Protein AF-A0A4Q4UM76-F1 (afdb_monomer)

Secondary structure (DSSP, 8-state):
------TT--TTPPPPHHHHHHHSPTTHHHHHHHHHH-TT--EEE--HHHHHHHHHHHHHHHHHHHHHHHHHHHHHHHHHHH-SSPPPHHHHHHHHHHHHHHHHHHHHHHHHHHHHHHHHHHHHTSPBPPHHHHHHHHHHHHHHS---HHHHHHTT-GGGEEES---HHHHHTHHHHH---HHHHTTTTTS-----S---------HHHHHHHHHHHHHTTSPPPPSS---TTHHHHHHHHHHHHHHHHHHHHHHHHHHHHH----HHHHHHHHHHHHHHHHHHHHHH---HHHHHHHHHHHHHHHHHHHHHHHHHHSS----TTSSSSS----------------SSSSSSSSSSSSTTS-S----TTSTTSSSS-----HHHHHHHHHHHHHHTT----

Foldseek 3Di:
DDPPPDVPDDPPDDDDLLNLLVPQAFAPRNVVSVCSSPVQPVWDFLVVVVLVVVLVVLVVVLVVLVVVLVVLVVVLVVQVVPDPDDPDVVVNVVSVVVNVVSVVVSVVSVVVSVVSVVVSVVQVPFAQDDPLNLVVVLVCSVPPRPHDPVSSVVSPPSRRTGRPDPPVVCVVCVCLLRPPPVVSCVVPPPPDDDPDDPDPDPDDPDPVVVVVQVVVCVVVVHDDDDDDPPPPDCVVVVVVVVVVVVVVVVCLLVVLLVCLVVDPDDPVVNVVSVVVSLVVQLVVLVVPDVDPVVSVVSSVVSVVSSVVSVVVSVVVVPDDPPVPVVPPPDDDDDDDDDDDDDDDDDPDDPPPPPPPPVPPDDDDDPDPDPPVPPPDPDDDPPVVVVVVVVVVVVVVPPPDD

Nearest PDB structures (foldseek):
  7pg5-assembly1_B  TM=6.639E-01  e=3.385E+00  Homo sapiens
  6z6o-assembly1_C  TM=3.870E-01  e=2.591E+00  Saccharomyces cerevisiae S288C
  4h63-assembly1_H  TM=3.845E-01  e=3.385E+00  Schizosaccharomyces pombe 972h-

Solvent-accessible surface area (backbone atoms only — not comparable to full-atom values): 25027 Å² total; per-residue (Å²): 134,87,85,73,87,57,92,81,67,63,88,90,66,80,84,48,60,65,50,46,36,73,69,34,54,71,26,69,52,25,50,52,26,43,31,63,60,33,67,79,56,38,70,42,75,66,50,57,71,60,52,54,50,51,51,52,52,46,53,50,54,49,46,55,49,48,55,51,46,52,51,50,53,51,52,53,53,53,54,60,72,72,42,97,56,82,76,58,68,72,62,58,49,50,56,52,50,52,46,52,50,49,51,52,51,44,55,52,54,51,48,56,47,49,54,50,50,56,51,48,54,58,57,67,73,37,50,70,53,51,70,66,60,46,50,52,49,43,54,46,40,62,74,74,29,60,44,50,74,76,61,47,53,70,63,64,53,60,90,32,31,30,26,84,57,82,53,62,66,56,62,75,44,38,66,60,78,66,38,84,51,63,89,64,37,69,83,59,66,86,83,68,73,82,90,84,69,96,69,78,90,80,73,78,80,51,75,63,58,56,50,52,53,50,51,53,26,60,77,67,76,44,80,76,82,74,94,63,92,64,82,76,57,58,60,67,48,50,52,47,52,53,48,50,51,50,51,51,49,49,46,67,59,45,48,58,55,47,52,64,72,73,44,97,60,56,72,71,54,54,50,50,52,52,53,52,52,51,52,54,50,52,55,48,41,60,73,73,44,87,52,67,67,68,42,52,54,53,50,53,54,51,51,50,54,53,50,54,53,53,52,55,56,53,53,69,71,67,56,74,82,69,71,77,75,74,76,75,79,78,81,85,85,81,90,80,85,89,78,92,85,82,88,86,89,87,85,79,82,84,78,76,79,74,74,76,77,74,79,80,76,78,97,82,81,85,74,90,74,72,76,77,67,76,81,56,97,65,86,79,57,72,67,57,62,54,51,55,57,51,52,62,63,56,65,78,66,72,78,84,126

Mean predicted aligned error: 16.34 Å

Structure (mmCIF, N/CA/C/O backbone):
data_AF-A0A4Q4UM76-F1
#
_entry.id   AF-A0A4Q4UM76-F1
#
loop_
_atom_site.group_PDB
_atom_site.id
_atom_site.type_symbol
_atom_site.label_atom_id
_atom_site.label_alt_id
_atom_site.label_comp_id
_atom_site.label_asym_id
_atom_site.label_entity_id
_atom_site.label_seq_id
_atom_site.pdbx_PDB_ins_code
_atom_site.Cartn_x
_atom_site.Cartn_y
_atom_site.Cartn_z
_atom_site.occupancy
_atom_site.B_iso_or_equiv
_atom_site.auth_seq_id
_atom_site.auth_comp_id
_atom_site.auth_asym_id
_atom_site.auth_atom_id
_atom_site.pdbx_PDB_model_num
ATOM 1 N N . MET A 1 1 ? 0.168 35.975 -2.890 1.00 45.38 1 MET A N 1
ATOM 2 C CA . MET A 1 1 ? -0.249 36.722 -1.687 1.00 45.38 1 MET A CA 1
ATOM 3 C C . MET A 1 1 ? -1.770 36.768 -1.716 1.00 45.38 1 MET A C 1
ATOM 5 O O . MET A 1 1 ? -2.331 37.516 -2.503 1.00 45.38 1 MET A O 1
ATOM 9 N N . LEU A 1 2 ? -2.424 35.838 -1.016 1.00 47.34 2 LEU A N 1
ATOM 10 C CA . LEU A 1 2 ? -3.885 35.727 -0.975 1.00 47.34 2 LEU A CA 1
ATOM 11 C C . LEU A 1 2 ? -4.410 36.824 -0.043 1.00 47.34 2 LEU A C 1
ATOM 13 O O . LEU A 1 2 ? -4.355 36.676 1.171 1.00 47.34 2 LEU A O 1
ATOM 17 N N . LEU A 1 3 ? -4.852 37.947 -0.605 1.00 46.03 3 LEU A N 1
ATOM 18 C CA . LEU A 1 3 ? -5.603 38.965 0.131 1.00 46.03 3 LEU A CA 1
ATOM 19 C C . LEU A 1 3 ? -7.065 38.512 0.182 1.00 46.03 3 LEU A C 1
ATOM 21 O O . LEU A 1 3 ? -7.905 38.997 -0.570 1.00 46.03 3 LEU A O 1
ATOM 25 N N . ILE A 1 4 ? -7.344 37.506 1.007 1.00 55.12 4 ILE A N 1
ATOM 26 C CA . ILE A 1 4 ? -8.718 37.141 1.347 1.00 55.12 4 ILE A CA 1
ATOM 27 C C . ILE A 1 4 ? -9.135 38.125 2.438 1.00 55.12 4 ILE A C 1
ATOM 29 O O . ILE A 1 4 ? -8.626 38.075 3.555 1.00 55.12 4 ILE A O 1
ATOM 33 N N . GLY A 1 5 ? -9.979 39.087 2.067 1.00 53.59 5 GLY A N 1
ATOM 34 C CA . GLY A 1 5 ? -10.562 40.076 2.971 1.00 53.59 5 GLY A CA 1
ATOM 35 C C . GLY A 1 5 ? -11.640 39.451 3.847 1.00 53.59 5 GLY A C 1
ATOM 36 O O . GLY A 1 5 ? -12.804 39.812 3.719 1.00 53.59 5 GLY A O 1
ATOM 37 N N . ASP A 1 6 ? -11.259 38.489 4.684 1.00 62.50 6 ASP A N 1
ATOM 38 C CA . ASP A 1 6 ? -12.136 37.983 5.732 1.00 62.50 6 ASP A CA 1
ATOM 39 C C . ASP A 1 6 ? -11.965 38.850 6.975 1.00 62.50 6 ASP A C 1
ATOM 41 O O . ASP A 1 6 ? -10.920 38.832 7.631 1.00 62.50 6 ASP A O 1
ATOM 45 N N . GLU A 1 7 ? -12.996 39.637 7.284 1.00 69.75 7 GLU A N 1
ATOM 46 C CA . GLU A 1 7 ? -13.006 40.554 8.432 1.00 69.75 7 GLU A CA 1
ATOM 47 C C . GLU A 1 7 ? -12.906 39.822 9.785 1.00 69.75 7 GLU A C 1
ATOM 49 O O . GLU A 1 7 ? -12.599 40.440 10.805 1.00 69.75 7 GLU A O 1
ATOM 54 N N . ASP A 1 8 ? -13.083 38.499 9.793 1.00 70.25 8 ASP A N 1
ATOM 55 C CA . ASP A 1 8 ? -13.028 37.663 10.992 1.00 70.25 8 ASP A CA 1
ATOM 56 C C . ASP A 1 8 ? -11.628 37.089 11.295 1.00 70.25 8 ASP A C 1
ATOM 58 O O . ASP A 1 8 ? -11.421 36.492 12.361 1.00 70.25 8 ASP A O 1
ATOM 62 N N . PHE A 1 9 ? -10.633 37.268 10.413 1.00 71.44 9 PHE A N 1
ATOM 63 C CA . PHE A 1 9 ? -9.286 36.750 10.665 1.00 71.44 9 PHE A CA 1
ATOM 64 C C . PHE A 1 9 ? -8.551 37.602 11.707 1.00 71.44 9 PHE A C 1
ATOM 66 O O . PHE A 1 9 ? -8.140 38.732 11.444 1.00 71.44 9 PHE A O 1
ATOM 73 N N . LYS A 1 10 ? -8.330 37.047 12.908 1.00 76.31 10 LYS A N 1
ATOM 74 C CA . LYS A 1 10 ? -7.561 37.723 13.964 1.00 76.31 10 LYS A CA 1
ATOM 75 C C . LYS A 1 10 ? -6.070 37.764 13.602 1.00 76.31 10 LYS A C 1
ATOM 77 O O . LYS A 1 10 ? -5.430 36.703 13.597 1.00 76.31 10 LYS A O 1
ATOM 82 N N . PRO A 1 11 ? -5.483 38.959 13.388 1.00 76.81 11 PRO A N 1
ATOM 83 C CA . PRO A 1 11 ? -4.055 39.091 13.129 1.00 76.81 11 PRO A CA 1
ATOM 84 C C . PRO A 1 11 ? -3.252 38.480 14.284 1.00 76.81 11 PRO A C 1
ATOM 86 O O . PRO A 1 11 ? -3.484 38.810 15.446 1.00 76.81 11 PRO A O 1
ATOM 89 N N . GLY A 1 12 ? -2.325 37.571 13.970 1.00 79.94 12 GLY A N 1
ATOM 90 C CA . GLY A 1 12 ? -1.465 36.903 14.957 1.00 79.94 12 GLY A CA 1
ATOM 91 C C . GLY A 1 12 ? -1.929 35.517 15.422 1.00 79.94 12 GLY A C 1
ATOM 92 O O . GLY A 1 12 ? -1.246 34.907 16.242 1.00 79.94 12 GLY A O 1
ATOM 93 N N . SER A 1 13 ? -3.043 34.990 14.905 1.00 81.50 13 SER A N 1
ATOM 94 C CA . SER A 1 13 ? -3.384 33.570 15.070 1.00 81.50 13 SER A CA 1
ATOM 95 C C . SER A 1 13 ? -2.679 32.700 14.016 1.00 81.50 13 SER A C 1
ATOM 97 O O . SER A 1 13 ? -2.500 33.117 12.872 1.00 81.50 13 SER A O 1
ATOM 99 N N . PHE A 1 14 ? -2.225 31.505 14.410 1.00 81.31 14 PHE A N 1
ATOM 100 C CA . PHE A 1 14 ? -1.698 30.513 13.469 1.00 81.31 14 PHE A CA 1
ATOM 101 C C . PHE A 1 14 ? -2.859 29.862 12.712 1.00 81.31 14 PHE A C 1
ATOM 103 O O . PHE A 1 14 ? -3.868 29.527 13.331 1.00 81.31 14 PHE A O 1
ATOM 110 N N . TYR A 1 15 ? -2.694 29.652 11.403 1.00 79.75 15 TYR A N 1
ATOM 111 C CA . TYR A 1 15 ? -3.654 28.891 10.603 1.00 79.75 15 TYR A CA 1
ATOM 112 C C . TYR A 1 15 ? -3.786 27.471 11.150 1.00 79.75 15 TYR A C 1
ATOM 114 O O . TYR A 1 15 ? -2.786 26.785 11.372 1.00 79.75 15 TYR A O 1
ATOM 122 N N . THR A 1 16 ? -5.022 27.033 11.349 1.00 82.69 16 THR A N 1
ATOM 123 C CA . THR A 1 16 ? -5.340 25.626 11.584 1.00 82.69 16 THR A CA 1
ATOM 124 C C . THR A 1 16 ? -5.471 24.881 10.252 1.00 82.69 16 THR A C 1
ATOM 126 O O . THR A 1 16 ? -5.684 25.493 9.203 1.00 82.69 16 THR A O 1
ATOM 129 N N . ASP A 1 17 ? -5.381 23.549 10.276 1.00 78.31 17 ASP A N 1
ATOM 130 C CA . ASP A 1 17 ? -5.624 22.715 9.084 1.00 78.31 17 ASP A CA 1
ATOM 131 C C . ASP A 1 17 ? -7.032 22.951 8.503 1.00 78.31 17 ASP A C 1
ATOM 133 O O . ASP A 1 17 ? -7.248 22.881 7.291 1.00 78.31 17 ASP A O 1
ATOM 137 N N . GLU A 1 18 ? -7.986 23.296 9.370 1.00 80.81 18 GLU A N 1
ATOM 138 C CA . GLU A 1 18 ? -9.347 23.644 8.985 1.00 80.81 18 GLU A CA 1
ATOM 139 C C . GLU A 1 18 ? -9.420 25.013 8.294 1.00 80.81 18 GLU A C 1
ATOM 141 O O . GLU A 1 18 ? -10.115 25.144 7.285 1.00 80.81 18 GLU A O 1
ATOM 146 N N . ASP A 1 19 ? -8.652 26.004 8.755 1.00 82.62 19 ASP A N 1
ATOM 147 C CA . ASP A 1 19 ? -8.522 27.284 8.053 1.00 82.62 19 ASP A CA 1
ATOM 148 C C . ASP A 1 19 ? -7.924 27.065 6.660 1.00 82.62 19 ASP A C 1
ATOM 150 O O . ASP A 1 19 ? -8.442 27.575 5.668 1.00 82.62 19 ASP A O 1
ATOM 154 N N . PHE A 1 20 ? -6.881 26.238 6.547 1.00 83.25 20 PHE A N 1
ATOM 155 C CA . PHE A 1 20 ? -6.271 25.938 5.252 1.00 83.25 20 PHE A CA 1
ATOM 156 C C . PHE A 1 20 ? -7.260 25.262 4.293 1.00 83.25 20 PHE A C 1
ATOM 158 O O . PHE A 1 20 ? -7.310 25.603 3.113 1.00 83.25 20 PHE A O 1
ATOM 165 N N . TYR A 1 21 ? -8.091 24.348 4.798 1.00 82.44 21 TYR A N 1
ATOM 166 C CA . TYR A 1 21 ? -9.172 23.733 4.030 1.00 82.44 21 TYR A CA 1
ATOM 167 C C . TYR A 1 21 ? -10.216 24.761 3.572 1.00 82.44 21 TYR A C 1
ATOM 169 O O . TYR A 1 21 ? -10.532 24.818 2.381 1.00 82.44 21 TYR A O 1
ATOM 177 N N . ASN A 1 22 ? -10.706 25.603 4.484 1.00 83.19 22 ASN A N 1
ATOM 178 C CA . ASN A 1 22 ? -11.773 26.569 4.212 1.00 83.19 22 ASN A CA 1
ATOM 179 C C . ASN A 1 22 ? -11.336 27.705 3.274 1.00 83.19 22 ASN A C 1
ATOM 181 O O . ASN A 1 22 ? -12.132 28.149 2.448 1.00 83.19 22 ASN A O 1
ATOM 185 N N . TYR A 1 23 ? -10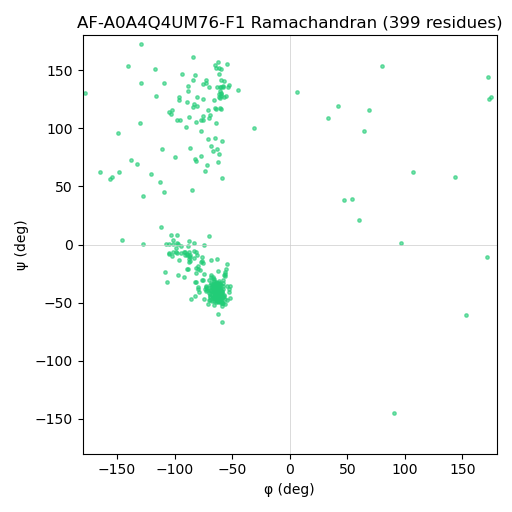.077 28.142 3.365 1.00 84.94 23 TYR A N 1
ATOM 186 C CA . TYR A 1 23 ? -9.529 29.245 2.566 1.00 84.94 23 TYR A CA 1
ATOM 187 C C . TYR A 1 23 ? -8.736 28.788 1.336 1.00 84.94 23 TYR A C 1
ATOM 189 O O . TYR A 1 23 ? -8.195 29.617 0.599 1.00 84.94 23 TYR A O 1
ATOM 197 N N . SER A 1 24 ? -8.648 27.478 1.094 1.00 86.12 24 SER A N 1
ATOM 198 C CA . SER A 1 24 ? -7.952 26.950 -0.076 1.00 86.12 24 SER A CA 1
ATOM 199 C C . SER A 1 24 ? -8.594 27.447 -1.383 1.00 86.12 24 SER A C 1
ATOM 201 O O . SER A 1 24 ? -9.820 27.426 -1.534 1.00 86.12 24 SER A O 1
ATOM 203 N N . PRO A 1 25 ? -7.790 27.875 -2.376 1.00 88.69 25 PRO A N 1
ATOM 204 C CA . PRO A 1 25 ? -8.313 28.177 -3.699 1.00 88.69 25 PRO A CA 1
ATOM 205 C C . PRO A 1 25 ? -9.033 26.964 -4.298 1.00 88.69 25 PRO A C 1
ATOM 207 O O . PRO A 1 25 ? -8.574 25.826 -4.178 1.00 88.69 25 PRO A O 1
ATOM 210 N N . LYS A 1 26 ? -10.148 27.221 -4.987 1.00 85.44 26 LYS A N 1
ATOM 211 C CA . LYS A 1 26 ? -10.915 26.197 -5.712 1.00 85.44 26 LYS A CA 1
ATOM 212 C C . LYS A 1 26 ? -10.039 25.426 -6.707 1.00 85.44 26 LYS A C 1
ATOM 214 O O . LYS A 1 26 ? -9.032 25.938 -7.198 1.00 85.44 26 LYS A O 1
ATOM 219 N N . GLY A 1 27 ? -10.449 24.200 -7.029 1.00 87.69 27 GLY A N 1
ATOM 220 C CA . GLY A 1 27 ? -9.693 23.306 -7.905 1.00 87.69 27 GLY A CA 1
ATOM 221 C C . GLY A 1 27 ? -8.708 22.419 -7.135 1.00 87.69 27 GLY A C 1
ATOM 222 O O . GLY A 1 27 ? -8.982 22.004 -6.006 1.00 87.69 27 GLY A O 1
ATOM 223 N N . LEU A 1 28 ? -7.544 22.135 -7.731 1.00 85.88 28 LEU A N 1
ATOM 224 C CA . LEU A 1 28 ? -6.546 21.204 -7.177 1.00 85.88 28 LEU A CA 1
ATOM 225 C C . LEU A 1 28 ? -5.999 21.621 -5.805 1.00 85.88 28 LEU A C 1
ATOM 227 O O . LEU A 1 28 ? -5.728 20.756 -4.976 1.00 85.88 28 LEU A O 1
ATOM 231 N N . ALA A 1 29 ? -5.870 22.925 -5.539 1.00 88.44 29 ALA A N 1
ATOM 232 C CA . ALA A 1 29 ? -5.394 23.407 -4.243 1.00 88.44 29 ALA A CA 1
ATOM 233 C C . ALA A 1 29 ? -6.349 23.009 -3.105 1.00 88.44 29 ALA A C 1
ATOM 235 O O . ALA A 1 29 ? -5.895 22.587 -2.043 1.00 88.44 29 ALA A O 1
ATOM 236 N N . SER A 1 30 ? -7.661 23.051 -3.348 1.00 86.31 30 SER A N 1
ATOM 237 C CA . SER A 1 30 ? -8.656 22.611 -2.367 1.00 86.31 30 SER A CA 1
ATOM 238 C C . SER A 1 30 ? -8.684 21.098 -2.145 1.00 86.31 30 SER A C 1
ATOM 240 O O . SER A 1 30 ? -8.922 20.653 -1.025 1.00 86.31 30 SER A O 1
ATOM 242 N N . VAL A 1 31 ? -8.348 20.302 -3.166 1.00 84.19 31 VAL A N 1
ATOM 243 C CA . VAL A 1 31 ? -8.174 18.846 -3.022 1.00 84.19 31 VAL A CA 1
ATOM 244 C C . VAL A 1 31 ? -6.930 18.533 -2.194 1.00 84.19 31 VAL A C 1
ATOM 246 O O . VAL A 1 31 ? -6.995 17.704 -1.291 1.00 84.19 31 VAL A O 1
ATOM 249 N N . ALA A 1 32 ? -5.818 19.232 -2.434 1.00 86.75 32 ALA A N 1
ATOM 250 C CA . ALA A 1 32 ? -4.609 19.083 -1.625 1.00 86.75 32 ALA A CA 1
ATOM 251 C C . ALA A 1 32 ? -4.857 19.481 -0.159 1.00 86.75 32 ALA A C 1
ATOM 253 O O . ALA A 1 32 ? -4.474 18.754 0.758 1.00 86.75 32 ALA A O 1
ATOM 254 N N . ALA A 1 33 ? -5.568 20.589 0.072 1.00 86.12 33 ALA A N 1
ATOM 255 C CA . ALA A 1 33 ? -5.971 21.010 1.412 1.00 86.12 33 ALA A CA 1
ATOM 256 C C . ALA A 1 33 ? -6.896 19.981 2.084 1.00 86.12 33 ALA A C 1
ATOM 258 O O . ALA A 1 33 ? -6.768 19.711 3.276 1.00 86.12 33 ALA A O 1
ATOM 259 N N . GLN A 1 34 ? -7.791 19.349 1.320 1.00 81.62 34 GLN A N 1
ATOM 260 C CA . GLN A 1 34 ? -8.634 18.262 1.810 1.00 81.62 34 GLN A CA 1
ATOM 261 C C . GLN A 1 34 ? -7.814 17.026 2.204 1.00 81.62 34 GLN A C 1
ATOM 263 O O . GLN A 1 34 ? -8.039 16.472 3.277 1.00 81.62 34 GLN A O 1
ATOM 268 N N . GLN A 1 35 ? -6.862 16.602 1.371 1.00 82.50 35 GLN A N 1
ATOM 269 C CA . GLN A 1 35 ? -5.972 15.474 1.672 1.00 82.50 35 GLN A CA 1
ATOM 270 C C . GLN A 1 35 ? -5.116 15.737 2.918 1.00 82.50 35 GLN A C 1
ATOM 272 O O . GLN A 1 35 ? -4.862 14.818 3.694 1.00 82.50 35 GLN A O 1
ATOM 277 N N . MET A 1 36 ? -4.707 16.990 3.134 1.00 81.75 36 MET A N 1
ATOM 278 C CA . MET A 1 36 ? -3.982 17.405 4.334 1.00 81.75 36 MET A CA 1
ATOM 279 C C . MET A 1 36 ? -4.875 17.382 5.583 1.00 81.75 36 MET A C 1
ATOM 281 O O . MET A 1 36 ? -4.487 16.807 6.597 1.00 81.75 36 MET A O 1
ATOM 285 N N . ASN A 1 37 ? -6.080 17.956 5.505 1.00 79.94 37 ASN A N 1
ATOM 286 C CA . ASN A 1 37 ? -7.006 18.043 6.641 1.00 79.94 37 ASN A CA 1
ATOM 287 C C . ASN A 1 37 ? -7.568 16.667 7.048 1.00 79.94 37 ASN A C 1
ATOM 289 O O . ASN A 1 37 ? -7.807 16.385 8.222 1.00 79.94 37 ASN A O 1
ATOM 293 N N . PHE A 1 38 ? -7.759 15.772 6.078 1.00 72.31 38 PHE A N 1
ATOM 294 C CA . PHE A 1 38 ? -8.231 14.416 6.313 1.00 72.31 38 PHE A CA 1
ATOM 295 C C . PHE A 1 38 ? -7.119 13.409 6.028 1.00 72.31 38 PHE A C 1
ATOM 297 O O . PHE A 1 38 ? -7.115 12.751 4.991 1.00 72.31 38 PHE A O 1
ATOM 304 N N . SER A 1 39 ? -6.225 13.209 6.997 1.00 64.62 39 SER A N 1
ATOM 305 C CA . SER A 1 39 ? -5.123 12.234 6.911 1.00 64.62 39 SER A CA 1
ATOM 306 C C . SER A 1 39 ? -5.573 10.796 6.599 1.00 64.62 39 SER A C 1
ATOM 308 O O . SER A 1 39 ? -4.791 9.989 6.102 1.00 64.62 39 SER A O 1
ATOM 310 N N . ASN A 1 40 ? -6.840 10.466 6.862 1.00 63.97 40 ASN A N 1
ATOM 311 C CA . ASN A 1 40 ? -7.449 9.164 6.569 1.00 63.97 40 ASN A CA 1
ATOM 312 C C . ASN A 1 40 ? -8.034 9.086 5.142 1.00 63.97 40 ASN A C 1
ATOM 314 O O . ASN A 1 40 ? -8.340 8.001 4.652 1.00 63.97 40 ASN A O 1
ATOM 318 N N . LEU A 1 41 ? -8.209 10.238 4.491 1.00 66.06 41 LEU A N 1
ATOM 319 C CA . LEU A 1 41 ? -8.731 10.423 3.137 1.00 66.06 41 LEU A CA 1
ATOM 320 C C . LEU A 1 41 ? -7.614 10.954 2.234 1.00 66.06 41 LEU A C 1
ATOM 322 O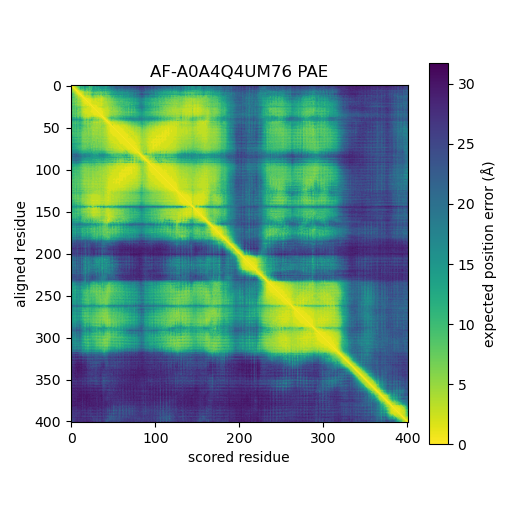 O . LEU A 1 41 ? -7.790 11.967 1.559 1.00 66.06 41 LEU A O 1
ATOM 326 N N . ASN A 1 42 ? -6.476 10.261 2.206 1.00 72.12 42 ASN A N 1
ATOM 327 C CA . ASN A 1 42 ? -5.443 10.498 1.205 1.00 72.12 42 ASN A CA 1
ATOM 328 C C . ASN A 1 42 ? -5.547 9.432 0.099 1.00 72.12 42 ASN A C 1
ATOM 330 O O . ASN A 1 42 ? -4.779 8.463 0.119 1.00 72.12 42 ASN A O 1
ATOM 334 N N . PRO A 1 43 ? -6.545 9.531 -0.807 1.00 75.12 43 PRO A N 1
ATOM 335 C CA . PRO A 1 43 ? -6.686 8.592 -1.898 1.00 75.12 43 PRO A CA 1
ATOM 336 C C . PRO A 1 43 ? -5.543 8.845 -2.886 1.00 75.12 43 PRO A C 1
ATOM 338 O O . PRO A 1 43 ? -5.506 9.856 -3.586 1.00 75.12 43 PRO A O 1
ATOM 341 N N . ILE A 1 44 ? -4.592 7.919 -2.927 1.00 84.19 44 ILE A N 1
ATOM 342 C CA . ILE A 1 44 ? -3.543 7.889 -3.940 1.00 84.19 44 ILE A CA 1
ATOM 343 C C . ILE A 1 44 ? -4.071 7.081 -5.114 1.00 84.19 44 ILE A C 1
ATOM 345 O O . ILE A 1 44 ? -4.677 6.027 -4.934 1.00 84.19 44 ILE A O 1
ATOM 349 N N . ARG A 1 45 ? -3.840 7.572 -6.327 1.00 86.06 45 ARG A N 1
ATOM 350 C CA . ARG A 1 45 ? -4.170 6.837 -7.542 1.00 86.06 45 ARG A CA 1
ATOM 351 C C . ARG A 1 45 ? -3.069 5.810 -7.842 1.00 86.06 45 ARG A C 1
ATOM 353 O O . ARG A 1 45 ? -1.899 6.174 -7.903 1.00 86.06 45 ARG A O 1
ATOM 360 N N . LYS A 1 46 ? -3.433 4.540 -8.032 1.00 87.94 46 LYS A N 1
ATOM 361 C CA . LYS A 1 46 ? -2.534 3.422 -8.359 1.00 87.94 46 LYS A CA 1
ATOM 362 C C . LYS A 1 46 ? -2.057 3.484 -9.817 1.00 87.94 46 LYS A C 1
ATOM 364 O O . LYS A 1 46 ? -0.996 2.951 -10.126 1.00 87.94 46 LYS A O 1
ATOM 369 N N . PHE A 1 47 ? -2.831 4.123 -10.697 1.00 90.25 47 PHE A N 1
ATOM 370 C CA . PHE A 1 47 ? -2.624 4.144 -12.145 1.00 90.25 47 PHE A CA 1
ATOM 371 C C . PHE A 1 47 ? -2.517 2.735 -12.742 1.00 90.25 47 PHE A C 1
ATOM 373 O O . PHE A 1 47 ? -1.721 2.501 -13.648 1.00 90.25 47 PHE A O 1
ATOM 380 N N . GLY A 1 48 ? -3.330 1.790 -12.255 1.00 88.06 48 GLY A N 1
ATOM 381 C CA . GLY A 1 48 ? -3.144 0.357 -12.523 1.00 88.06 48 GLY A CA 1
ATOM 382 C C . GLY A 1 48 ? -3.001 0.005 -14.009 1.00 88.06 48 GLY A C 1
ATOM 383 O O . GLY A 1 48 ? -2.076 -0.705 -14.384 1.00 88.06 48 GLY A O 1
ATOM 384 N N . TRP A 1 49 ? -3.858 0.559 -14.873 1.00 89.62 49 TRP A N 1
ATOM 385 C CA . TRP A 1 49 ? -3.776 0.329 -16.322 1.00 89.62 49 TRP A CA 1
ATOM 386 C C . TRP A 1 49 ? -2.473 0.853 -16.944 1.00 89.62 49 TRP A C 1
ATOM 388 O O . TRP A 1 49 ? -1.866 0.169 -17.767 1.00 89.62 49 TRP A O 1
ATOM 398 N N . LEU A 1 50 ? -2.029 2.051 -16.547 1.00 92.19 50 LEU A N 1
ATOM 399 C CA . LEU A 1 50 ? -0.797 2.643 -17.068 1.00 92.19 50 LEU A CA 1
ATOM 400 C C . LEU A 1 50 ? 0.427 1.864 -16.579 1.00 92.19 50 LEU A C 1
ATOM 402 O O . LEU A 1 50 ? 1.324 1.605 -17.374 1.00 92.19 50 LEU A O 1
ATOM 406 N N . SER A 1 51 ? 0.432 1.435 -15.315 1.00 92.81 51 SER A N 1
ATOM 407 C CA . SER A 1 51 ? 1.487 0.589 -14.747 1.00 92.81 51 SER A CA 1
ATOM 408 C C . SER A 1 51 ? 1.601 -0.742 -15.491 1.00 92.81 51 SER A C 1
ATOM 410 O O . SER A 1 51 ? 2.698 -1.102 -15.910 1.00 92.81 51 SER A O 1
ATOM 412 N N . CYS A 1 52 ? 0.481 -1.425 -15.763 1.00 93.25 52 CYS A N 1
ATOM 413 C CA . CYS A 1 52 ? 0.488 -2.643 -16.580 1.00 93.25 52 CYS A CA 1
ATOM 414 C C . CYS A 1 52 ? 1.000 -2.380 -18.006 1.00 93.25 52 CYS A C 1
ATOM 416 O O . CYS A 1 52 ? 1.759 -3.180 -18.546 1.00 93.25 52 CYS A O 1
ATOM 418 N N . ARG A 1 53 ? 0.627 -1.251 -18.623 1.00 96.75 53 ARG A N 1
ATOM 419 C CA . ARG A 1 53 ? 1.118 -0.888 -19.961 1.00 96.75 53 ARG A CA 1
ATOM 420 C C . ARG A 1 53 ? 2.624 -0.627 -19.973 1.00 96.75 53 ARG A C 1
ATOM 422 O O . ARG A 1 53 ? 3.295 -1.079 -20.893 1.00 96.75 53 ARG A O 1
ATOM 429 N N . LEU A 1 54 ? 3.145 0.069 -18.965 1.00 96.75 54 LEU A N 1
ATOM 430 C CA . LEU A 1 54 ? 4.582 0.298 -18.803 1.00 96.75 54 LEU A CA 1
ATOM 431 C C . LEU A 1 54 ? 5.336 -1.017 -18.581 1.00 96.75 54 LEU A C 1
ATOM 433 O O . LEU A 1 54 ? 6.384 -1.218 -19.178 1.00 96.75 54 LEU A O 1
ATOM 437 N N . GLN A 1 55 ? 4.790 -1.939 -17.785 1.00 96.44 55 GLN A N 1
ATOM 438 C CA . GLN A 1 55 ? 5.385 -3.267 -17.608 1.00 96.44 55 GLN A CA 1
ATOM 439 C C . GLN A 1 55 ? 5.486 -4.034 -18.927 1.00 96.44 55 GLN A C 1
ATOM 441 O O . GLN A 1 55 ? 6.536 -4.601 -19.207 1.00 96.44 55 GLN A O 1
ATOM 446 N N . LEU A 1 56 ? 4.430 -4.022 -19.745 1.00 97.12 56 LEU A N 1
ATOM 447 C CA . LEU A 1 56 ? 4.455 -4.645 -21.071 1.00 97.12 56 LEU A CA 1
ATOM 448 C C . LEU A 1 56 ? 5.477 -3.972 -21.998 1.00 97.12 56 LEU A C 1
ATOM 450 O O . LEU A 1 56 ? 6.191 -4.662 -22.716 1.00 97.12 56 LEU A O 1
ATOM 454 N N . ASP A 1 57 ? 5.578 -2.640 -21.966 1.00 98.00 57 ASP A N 1
ATOM 455 C CA . ASP A 1 57 ? 6.572 -1.888 -22.743 1.00 98.00 57 ASP A CA 1
ATOM 456 C C . ASP A 1 57 ? 8.010 -2.281 -22.370 1.00 98.00 57 ASP A C 1
ATOM 458 O O . ASP A 1 57 ? 8.813 -2.591 -23.249 1.00 98.00 57 ASP A O 1
ATOM 462 N N . TYR A 1 58 ? 8.317 -2.367 -21.072 1.00 97.69 58 TYR A N 1
ATOM 463 C CA . TYR A 1 58 ? 9.615 -2.855 -20.599 1.00 97.69 58 TYR A CA 1
ATOM 464 C C . TYR A 1 58 ? 9.871 -4.312 -20.997 1.00 97.69 58 TYR A C 1
ATOM 466 O O . TYR A 1 58 ? 10.978 -4.638 -21.414 1.00 97.69 58 TYR A O 1
ATOM 474 N N . GLN A 1 59 ? 8.864 -5.187 -20.913 1.00 97.38 59 GLN A N 1
ATOM 475 C CA . GLN A 1 59 ? 8.998 -6.586 -21.333 1.00 97.38 59 GLN A CA 1
ATOM 476 C C . GLN A 1 59 ? 9.328 -6.708 -22.823 1.00 97.38 59 GLN A C 1
ATOM 478 O O . GLN A 1 59 ? 10.215 -7.481 -23.177 1.00 97.38 59 GLN A O 1
ATOM 483 N N . MET A 1 60 ? 8.665 -5.928 -23.683 1.00 98.00 60 MET A N 1
ATOM 484 C CA . MET A 1 60 ? 8.964 -5.900 -25.119 1.00 98.00 60 MET A CA 1
ATOM 485 C C . MET A 1 60 ? 10.383 -5.388 -25.379 1.00 98.00 60 MET A C 1
ATOM 487 O O . MET A 1 60 ? 11.149 -6.059 -26.059 1.00 98.00 60 MET A O 1
ATOM 491 N N . LYS A 1 61 ? 10.776 -4.264 -24.764 1.00 98.12 61 LYS A N 1
ATOM 492 C CA . LYS A 1 61 ? 12.131 -3.701 -24.910 1.00 98.12 61 LYS A CA 1
ATOM 493 C C . LYS A 1 61 ? 13.226 -4.668 -24.472 1.00 98.12 61 LYS A C 1
ATOM 495 O O . LYS A 1 61 ? 14.232 -4.814 -25.158 1.00 98.12 61 LYS A O 1
ATOM 500 N N . VAL A 1 62 ? 13.047 -5.317 -23.322 1.00 98.06 62 VAL A N 1
ATOM 501 C CA . VAL A 1 62 ? 13.998 -6.320 -22.826 1.00 98.06 62 VAL A CA 1
ATOM 502 C C . VAL A 1 62 ? 14.025 -7.538 -23.754 1.00 98.06 62 VAL A C 1
ATOM 504 O O . VAL A 1 62 ? 15.103 -8.075 -23.985 1.00 98.06 62 VAL A O 1
ATOM 507 N N . GLY A 1 63 ? 12.882 -7.933 -24.324 1.00 97.50 63 GLY A N 1
ATOM 508 C CA . GLY A 1 63 ? 12.795 -8.962 -25.363 1.00 97.50 63 GLY A CA 1
ATOM 509 C C . GLY A 1 63 ? 13.614 -8.613 -26.607 1.00 97.50 63 GLY A C 1
ATOM 510 O O . GLY A 1 63 ? 14.507 -9.370 -26.970 1.00 97.50 63 GLY A O 1
ATOM 511 N N . ASP A 1 64 ? 13.406 -7.427 -27.185 1.00 98.19 64 ASP A N 1
ATOM 512 C CA . ASP A 1 64 ? 14.144 -6.960 -28.368 1.00 98.19 64 ASP A CA 1
ATOM 513 C C . ASP A 1 64 ? 15.662 -6.902 -28.115 1.00 98.19 64 ASP A C 1
ATOM 515 O O . ASP A 1 64 ? 16.475 -7.290 -28.959 1.00 98.19 64 ASP A O 1
ATOM 519 N N . LEU A 1 65 ? 16.067 -6.427 -26.932 1.00 98.25 65 LEU A N 1
ATOM 520 C CA . LEU A 1 65 ? 17.472 -6.399 -26.526 1.00 98.25 65 LEU A CA 1
ATOM 521 C C . LEU A 1 65 ? 18.041 -7.808 -26.309 1.00 98.25 65 LEU A C 1
ATOM 523 O O . LEU A 1 65 ? 19.205 -8.043 -26.632 1.00 98.25 65 LEU A O 1
ATOM 527 N N . SER A 1 66 ? 17.239 -8.734 -25.781 1.00 98.12 66 SER A N 1
ATOM 528 C CA . SER A 1 66 ? 17.609 -10.140 -25.608 1.00 98.12 66 SER A CA 1
ATOM 529 C C . SER A 1 66 ? 17.827 -10.822 -26.956 1.00 98.12 66 SER A C 1
ATOM 531 O O . SER A 1 66 ? 18.845 -11.484 -27.140 1.00 98.12 66 SER A O 1
ATOM 533 N N . ASP A 1 67 ? 16.927 -10.615 -27.917 1.00 97.94 67 ASP A N 1
ATOM 534 C CA . ASP A 1 67 ? 17.054 -11.163 -29.271 1.00 97.94 67 ASP A CA 1
ATOM 535 C C . ASP A 1 67 ? 18.291 -10.599 -29.980 1.00 97.94 67 ASP A C 1
ATOM 537 O O . ASP A 1 67 ? 19.049 -11.332 -30.617 1.00 97.94 67 ASP A O 1
ATOM 541 N N . LYS A 1 68 ? 18.558 -9.299 -29.805 1.00 98.12 68 LYS A N 1
ATOM 542 C CA . LYS A 1 68 ? 19.776 -8.655 -30.309 1.00 98.12 68 LYS A CA 1
ATOM 543 C C . LYS A 1 68 ? 21.043 -9.223 -29.669 1.00 98.12 68 LYS A C 1
ATOM 545 O O . LYS A 1 68 ? 22.028 -9.437 -30.372 1.00 98.12 68 LYS A O 1
ATOM 550 N N . LEU A 1 69 ? 21.037 -9.450 -28.354 1.00 97.94 69 LEU A N 1
ATOM 551 C CA . LEU A 1 69 ? 22.165 -10.052 -27.642 1.00 97.94 69 LEU A CA 1
ATOM 552 C C . LEU A 1 69 ? 22.422 -11.479 -28.137 1.00 97.94 69 LEU A C 1
ATOM 554 O O . LEU A 1 69 ? 23.562 -11.817 -28.437 1.00 97.94 69 LEU A O 1
ATOM 558 N N . PHE A 1 70 ? 21.362 -12.272 -28.291 1.00 97.50 70 PHE A N 1
ATOM 559 C CA . PHE A 1 70 ? 21.446 -13.624 -28.830 1.00 97.50 70 PHE A CA 1
ATOM 560 C C . PHE A 1 70 ? 22.008 -13.632 -30.258 1.00 97.50 70 PHE A C 1
ATOM 562 O O . PHE A 1 70 ? 22.893 -14.427 -30.562 1.00 97.50 70 PHE A O 1
ATOM 569 N N . GLY A 1 71 ? 21.560 -12.710 -31.117 1.00 96.25 71 GLY A N 1
ATOM 570 C CA . GLY A 1 71 ? 22.113 -12.541 -32.463 1.00 96.25 71 GLY A CA 1
ATOM 571 C C . GLY A 1 71 ? 23.616 -12.245 -32.455 1.00 96.25 71 GLY A C 1
ATOM 572 O O . GLY A 1 71 ? 24.366 -12.887 -33.186 1.00 96.25 71 GLY A O 1
ATOM 573 N N . LEU A 1 72 ? 24.072 -11.341 -31.580 1.00 95.81 72 LEU A N 1
ATOM 574 C CA . LEU A 1 72 ? 25.499 -11.041 -31.415 1.00 95.81 72 LEU A CA 1
ATOM 575 C C . LEU A 1 72 ? 26.295 -12.254 -30.915 1.00 95.81 72 LEU A C 1
ATOM 577 O O . LEU A 1 72 ? 27.396 -12.496 -31.402 1.00 95.81 72 LEU A O 1
ATOM 581 N N . ASP A 1 73 ? 25.753 -13.023 -29.968 1.00 95.44 73 ASP A N 1
ATOM 582 C CA . ASP A 1 73 ? 26.412 -14.228 -29.454 1.00 95.44 73 ASP A CA 1
ATOM 583 C C . ASP A 1 73 ? 26.580 -15.290 -30.560 1.00 95.44 73 ASP A C 1
ATOM 585 O O . ASP A 1 73 ? 27.668 -15.851 -30.710 1.00 95.44 73 ASP A O 1
ATOM 589 N N . VAL A 1 74 ? 25.551 -15.499 -31.393 1.00 95.19 74 VAL A N 1
ATOM 590 C CA . VAL A 1 74 ? 25.611 -16.405 -32.556 1.00 95.19 74 VAL A CA 1
ATOM 591 C C . VAL A 1 74 ? 26.639 -15.926 -33.586 1.00 95.19 74 VAL A C 1
ATOM 593 O O . VAL A 1 74 ? 27.446 -16.723 -34.061 1.00 95.19 74 VAL A O 1
ATOM 596 N N . GLU A 1 75 ? 26.666 -14.631 -33.916 1.00 93.06 75 GLU A N 1
ATOM 597 C CA . GLU A 1 75 ? 27.637 -14.068 -34.866 1.00 93.06 75 GLU A CA 1
ATOM 598 C C . GLU A 1 75 ? 29.089 -14.219 -34.389 1.00 93.06 75 GLU A C 1
ATOM 600 O O . GLU A 1 75 ? 29.981 -14.510 -35.193 1.00 93.06 75 GLU A O 1
ATOM 605 N N . ILE A 1 76 ? 29.337 -14.032 -33.088 1.00 91.19 76 ILE A N 1
ATOM 606 C CA . ILE A 1 76 ? 30.664 -14.210 -32.487 1.00 91.19 76 ILE A CA 1
ATOM 607 C C . ILE A 1 76 ? 31.089 -15.684 -32.570 1.00 91.19 76 ILE A C 1
ATOM 609 O O . ILE A 1 76 ? 32.225 -15.969 -32.957 1.00 91.19 76 ILE A O 1
ATOM 613 N N . GLU A 1 77 ? 30.196 -16.624 -32.246 1.00 91.69 77 GLU A N 1
ATOM 614 C CA . GLU A 1 77 ? 30.483 -18.064 -32.294 1.00 91.69 77 GLU A CA 1
ATOM 615 C C . GLU A 1 77 ? 30.714 -18.562 -33.731 1.00 91.69 77 GLU A C 1
ATOM 617 O O . GLU A 1 77 ? 31.713 -19.233 -34.010 1.00 91.69 77 GLU A O 1
ATOM 622 N N . GLU A 1 78 ? 29.856 -18.180 -34.680 1.00 91.50 78 GLU A N 1
ATOM 623 C CA . GLU A 1 78 ? 30.027 -18.527 -36.095 1.00 91.50 78 GLU A CA 1
ATOM 624 C C . GLU A 1 78 ? 31.307 -17.925 -36.690 1.00 91.50 78 GLU A C 1
ATOM 626 O O . GLU A 1 78 ? 31.998 -18.579 -37.482 1.00 91.50 78 GLU A O 1
ATOM 631 N N . GLY A 1 79 ? 31.644 -16.692 -36.297 1.00 86.81 79 GLY A N 1
ATOM 632 C CA . GLY A 1 79 ? 32.886 -16.030 -36.683 1.00 86.81 79 GLY A CA 1
ATOM 633 C C . GLY A 1 79 ? 34.123 -16.812 -36.240 1.00 86.81 79 GLY A C 1
ATOM 634 O O . GLY A 1 79 ? 35.061 -16.962 -37.023 1.00 86.81 79 GLY A O 1
ATOM 635 N N . LEU A 1 80 ? 34.098 -17.378 -35.028 1.00 84.88 80 LEU A N 1
ATOM 636 C CA . LEU A 1 80 ? 35.178 -18.218 -34.499 1.00 84.88 80 LEU A CA 1
ATOM 637 C C . LEU A 1 80 ? 35.302 -19.557 -35.239 1.00 84.88 80 LEU A C 1
ATOM 639 O O . LEU A 1 80 ? 36.415 -20.034 -35.450 1.00 84.88 80 LEU A O 1
ATOM 643 N N . LEU A 1 81 ? 34.183 -20.156 -35.657 1.00 85.94 81 LEU A N 1
ATOM 644 C CA . LEU A 1 81 ? 34.181 -21.449 -36.351 1.00 85.94 81 LEU A CA 1
ATOM 645 C C . LEU A 1 81 ? 34.618 -21.355 -37.820 1.00 85.94 81 LEU A C 1
ATOM 647 O O . LEU A 1 81 ? 35.183 -22.310 -38.355 1.00 85.94 81 LEU A O 1
ATOM 651 N N . ARG A 1 82 ? 34.354 -20.231 -38.501 1.00 82.62 82 ARG A N 1
ATOM 652 C CA . ARG A 1 82 ? 34.638 -20.085 -39.942 1.00 82.62 82 ARG A CA 1
ATOM 653 C C . ARG A 1 82 ? 36.084 -19.735 -40.273 1.00 82.62 82 ARG A C 1
ATOM 655 O O . ARG A 1 82 ? 36.504 -19.955 -41.410 1.00 82.62 82 ARG A O 1
ATOM 662 N N . THR A 1 83 ? 36.858 -19.200 -39.335 1.00 75.88 83 THR A N 1
ATOM 663 C CA . THR A 1 83 ? 38.249 -18.819 -39.595 1.00 75.88 83 THR A CA 1
ATOM 664 C C . THR A 1 83 ? 39.214 -19.839 -39.001 1.00 75.88 83 THR A C 1
ATOM 666 O O . THR A 1 83 ? 39.376 -19.920 -37.790 1.00 75.88 83 THR A O 1
ATOM 669 N N . THR A 1 84 ? 39.936 -20.575 -39.852 1.00 76.31 84 THR A N 1
ATOM 670 C CA . THR A 1 84 ? 41.097 -21.388 -39.429 1.00 76.31 84 THR A CA 1
ATOM 671 C C . THR A 1 84 ? 42.288 -20.532 -38.987 1.00 76.31 84 THR A C 1
ATOM 673 O O . THR A 1 84 ? 43.250 -21.042 -38.417 1.00 76.31 84 THR A O 1
ATOM 676 N N . SER A 1 85 ? 42.243 -19.233 -39.282 1.00 72.50 85 SER A N 1
ATOM 677 C CA . SER A 1 85 ? 43.231 -18.243 -38.865 1.00 72.50 85 SER A CA 1
ATOM 678 C C . SER A 1 85 ? 42.784 -17.569 -37.565 1.00 72.50 85 SER A C 1
ATOM 680 O O . SER A 1 85 ? 41.584 -17.355 -37.393 1.00 72.50 85 SER A O 1
ATOM 682 N N . PRO A 1 86 ? 43.717 -17.177 -36.677 1.00 72.31 86 PRO A N 1
ATOM 683 C CA . PRO A 1 86 ? 43.386 -16.422 -35.475 1.00 72.31 86 PRO A CA 1
ATOM 684 C C . PRO A 1 86 ? 42.552 -15.181 -35.830 1.00 72.31 86 PRO A C 1
ATOM 686 O O . PRO A 1 86 ? 42.883 -14.505 -36.814 1.00 72.31 86 PRO A O 1
ATOM 689 N N . PRO A 1 87 ? 41.493 -14.864 -35.065 1.00 71.00 87 PRO A N 1
ATOM 690 C CA . PRO A 1 87 ? 40.651 -13.712 -35.349 1.00 71.00 87 PRO A CA 1
ATOM 691 C C . PRO A 1 87 ? 41.497 -12.438 -35.360 1.00 71.00 87 PRO A C 1
ATOM 693 O O . PRO A 1 87 ? 42.346 -12.231 -34.490 1.00 71.00 87 PRO A O 1
ATOM 696 N N . ASN A 1 88 ? 41.267 -11.574 -36.351 1.00 76.50 88 ASN A N 1
ATOM 697 C CA . ASN A 1 88 ? 41.909 -10.266 -36.388 1.00 76.50 88 ASN A CA 1
ATOM 698 C C . ASN A 1 88 ? 41.489 -9.497 -35.118 1.00 76.50 88 ASN A C 1
ATOM 700 O O . ASN A 1 88 ? 40.292 -9.233 -34.951 1.00 76.50 88 ASN A O 1
ATOM 704 N N . PRO A 1 89 ? 42.428 -9.133 -34.222 1.00 77.56 89 PRO A N 1
ATOM 705 C CA . PRO A 1 89 ? 42.098 -8.596 -32.902 1.00 77.56 89 PRO A CA 1
ATOM 706 C C . PRO A 1 89 ? 41.223 -7.334 -32.959 1.00 77.56 89 PRO A C 1
ATOM 708 O O . PRO A 1 89 ? 40.446 -7.090 -32.040 1.00 77.56 89 PRO A O 1
ATOM 711 N N . GLY A 1 90 ? 41.283 -6.562 -34.052 1.00 80.31 90 GLY A N 1
ATOM 712 C CA . GLY A 1 90 ? 40.446 -5.372 -34.235 1.00 80.31 90 GLY A CA 1
ATOM 713 C C . GLY A 1 90 ? 38.951 -5.662 -34.432 1.00 80.31 90 GLY A C 1
ATOM 714 O O . GLY A 1 90 ? 38.123 -4.941 -33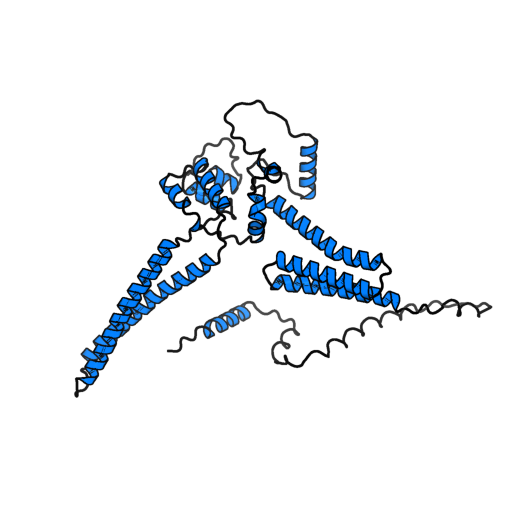.884 1.00 80.31 90 GLY A O 1
ATOM 715 N N . GLN A 1 91 ? 38.586 -6.713 -35.175 1.00 75.38 91 GLN A N 1
ATOM 716 C CA . GLN A 1 91 ? 37.175 -7.036 -35.451 1.00 75.38 91 GLN A CA 1
ATOM 717 C C . GLN A 1 91 ? 36.504 -7.741 -34.272 1.00 75.38 91 GLN A C 1
ATOM 719 O O . GLN A 1 91 ? 35.384 -7.390 -33.910 1.00 75.38 91 GLN A O 1
ATOM 724 N N . HIS A 1 92 ? 37.214 -8.670 -33.628 1.00 75.56 92 HIS A N 1
ATOM 725 C CA . HIS A 1 92 ? 36.703 -9.358 -32.442 1.00 75.56 92 HIS A CA 1
ATOM 726 C C . HIS A 1 92 ? 36.454 -8.377 -31.283 1.00 75.56 92 HIS A C 1
ATOM 728 O O . HIS A 1 92 ? 35.447 -8.468 -30.588 1.00 75.56 92 HIS A O 1
ATOM 734 N N . SER A 1 93 ? 37.318 -7.367 -31.138 1.00 83.38 93 SER A N 1
ATOM 735 C CA . SER A 1 93 ? 37.143 -6.295 -30.152 1.00 83.38 93 SER A CA 1
ATOM 736 C C . SER A 1 93 ? 35.852 -5.488 -30.365 1.00 83.38 93 SER A C 1
ATOM 738 O O . SER A 1 93 ? 35.177 -5.144 -29.396 1.00 83.38 93 SER A O 1
ATOM 740 N N . HIS A 1 94 ? 35.458 -5.229 -31.620 1.00 89.19 94 HIS A N 1
ATOM 741 C CA . HIS A 1 94 ? 34.246 -4.459 -31.916 1.00 89.19 94 HIS A CA 1
ATOM 742 C C . HIS A 1 94 ? 32.966 -5.207 -31.521 1.00 89.19 94 HIS A C 1
ATOM 744 O O . HIS A 1 94 ? 32.122 -4.639 -30.834 1.00 89.19 94 HIS A O 1
ATOM 750 N N . GLN A 1 95 ? 32.835 -6.483 -31.902 1.00 88.56 95 GLN A N 1
ATOM 751 C CA . GLN A 1 95 ? 31.658 -7.291 -31.551 1.00 88.56 95 GLN A CA 1
ATOM 752 C C . GLN A 1 95 ? 31.530 -7.482 -30.034 1.00 88.56 95 GLN A C 1
ATOM 754 O O . GLN A 1 95 ? 30.437 -7.343 -29.487 1.00 88.56 95 GLN A O 1
ATOM 759 N N . CYS A 1 96 ? 32.646 -7.715 -29.332 1.00 89.75 96 CYS A N 1
ATOM 760 C CA . CYS A 1 96 ? 32.654 -7.784 -27.869 1.00 89.75 96 CYS A CA 1
ATOM 761 C C . CYS A 1 96 ? 32.187 -6.466 -27.231 1.00 89.75 96 CYS A C 1
ATOM 763 O O . CYS A 1 96 ? 31.386 -6.486 -26.300 1.00 89.75 96 CYS A O 1
ATOM 765 N N . TRP A 1 97 ? 32.621 -5.320 -27.763 1.00 93.75 97 TRP A N 1
ATOM 766 C CA . TRP A 1 97 ? 32.175 -4.016 -27.273 1.00 93.75 97 TRP A CA 1
ATOM 767 C C . TRP A 1 97 ? 30.681 -3.768 -27.526 1.00 93.75 97 TRP A C 1
ATOM 769 O O . TRP A 1 97 ? 29.981 -3.247 -26.656 1.00 93.75 97 TRP A O 1
ATOM 779 N N . GLU A 1 98 ? 30.162 -4.163 -28.691 1.00 95.50 98 GLU A N 1
ATOM 780 C CA . GLU A 1 98 ? 28.730 -4.053 -28.988 1.00 95.50 98 GLU A CA 1
ATOM 781 C C . GLU A 1 98 ? 27.880 -4.952 -28.092 1.00 95.50 98 GLU A C 1
ATOM 783 O O . GLU A 1 98 ? 26.840 -4.508 -27.599 1.00 95.50 98 GLU A O 1
ATOM 788 N N . ARG A 1 99 ? 28.344 -6.176 -27.828 1.00 96.31 99 ARG A N 1
ATOM 789 C CA . ARG A 1 99 ? 27.731 -7.101 -26.873 1.00 96.31 99 ARG A CA 1
ATOM 790 C C . ARG A 1 99 ? 27.677 -6.494 -25.473 1.00 96.31 99 ARG A C 1
ATOM 792 O O . ARG A 1 99 ? 26.603 -6.431 -24.876 1.00 96.31 99 ARG A O 1
ATOM 799 N N . ASP A 1 100 ? 28.796 -5.973 -24.977 1.00 95.56 100 ASP A N 1
ATOM 800 C CA . ASP A 1 100 ? 28.863 -5.325 -23.662 1.00 95.56 100 ASP A CA 1
ATOM 801 C C . ASP A 1 100 ? 27.957 -4.087 -23.580 1.00 95.56 100 ASP A C 1
ATOM 803 O O . ASP A 1 100 ? 27.313 -3.854 -22.551 1.00 95.56 100 ASP A O 1
ATOM 807 N N . ARG A 1 101 ? 27.836 -3.321 -24.676 1.00 97.75 101 ARG A N 1
ATOM 808 C CA . ARG A 1 101 ? 26.886 -2.203 -24.776 1.00 97.75 101 ARG A CA 1
ATOM 809 C C . ARG A 1 101 ? 25.443 -2.686 -24.614 1.00 97.75 101 ARG A C 1
ATOM 811 O O . ARG A 1 101 ? 24.713 -2.113 -23.807 1.00 97.75 101 ARG A O 1
ATOM 818 N N . VAL A 1 102 ? 25.042 -3.741 -25.330 1.00 98.00 102 VAL A N 1
ATOM 819 C CA . VAL A 1 102 ? 23.686 -4.317 -25.234 1.00 98.00 102 VAL A CA 1
ATOM 820 C C . VAL A 1 102 ? 23.422 -4.870 -23.830 1.00 98.00 102 VAL A C 1
ATOM 822 O O . VAL A 1 102 ? 22.366 -4.606 -23.261 1.00 98.00 102 VAL A O 1
ATOM 825 N N . ILE A 1 103 ? 24.392 -5.550 -23.210 1.00 97.50 103 ILE A N 1
ATOM 826 C CA . ILE A 1 103 ? 24.282 -6.012 -21.815 1.00 97.50 103 ILE A CA 1
ATOM 827 C C . ILE A 1 103 ? 24.072 -4.827 -20.857 1.00 97.50 103 ILE A C 1
ATOM 829 O O . ILE A 1 103 ? 23.258 -4.907 -19.933 1.00 97.50 103 ILE A O 1
ATOM 833 N N . GLY A 1 104 ? 24.789 -3.720 -21.065 1.00 97.25 104 GLY A N 1
ATOM 834 C CA . GLY A 1 104 ? 24.609 -2.487 -20.298 1.00 97.25 104 GLY A CA 1
ATOM 835 C C . GLY A 1 104 ? 23.197 -1.906 -20.424 1.00 97.25 104 GLY A C 1
ATOM 836 O O . GLY A 1 104 ? 22.599 -1.530 -19.413 1.00 97.25 104 GLY A O 1
ATOM 837 N N . GLU A 1 105 ? 22.646 -1.885 -21.639 1.00 98.12 105 GLU A N 1
ATOM 838 C CA . GLU A 1 105 ? 21.267 -1.457 -21.915 1.00 98.12 105 GLU A CA 1
ATOM 839 C C . GLU A 1 105 ? 20.246 -2.377 -21.227 1.00 98.12 105 GLU A C 1
ATOM 841 O O . GLU A 1 105 ? 19.389 -1.887 -20.492 1.00 98.12 105 GLU A O 1
ATOM 846 N N . ILE A 1 106 ? 20.396 -3.702 -21.347 1.00 98.00 106 ILE A N 1
ATOM 847 C CA . ILE A 1 106 ? 19.526 -4.688 -20.679 1.00 98.00 106 ILE A CA 1
ATOM 848 C C . ILE A 1 106 ? 19.516 -4.475 -19.164 1.00 98.00 106 ILE A C 1
ATOM 850 O O . ILE A 1 106 ? 18.452 -4.442 -18.549 1.00 98.00 106 ILE A O 1
ATOM 854 N N . ARG A 1 107 ? 20.690 -4.297 -18.542 1.00 97.69 107 ARG A N 1
ATOM 855 C CA . ARG A 1 107 ? 20.795 -4.057 -17.091 1.00 97.69 107 ARG A CA 1
ATOM 856 C C . ARG A 1 107 ? 20.048 -2.798 -16.662 1.00 97.69 107 ARG A C 1
ATOM 858 O O . ARG A 1 107 ? 19.434 -2.795 -15.595 1.0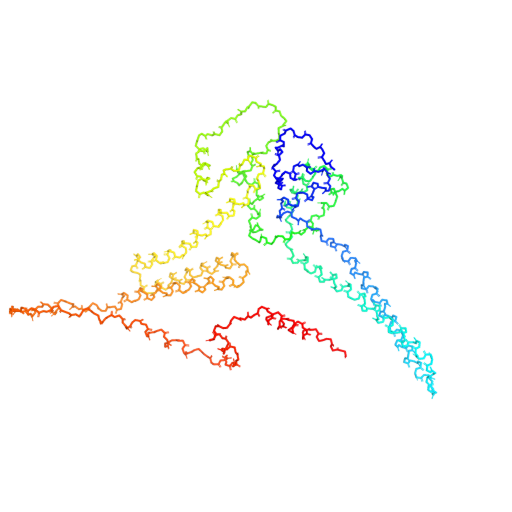0 97.69 107 ARG A O 1
ATOM 865 N N . LYS A 1 108 ? 20.110 -1.736 -17.468 1.00 98.12 108 LYS A N 1
ATOM 866 C CA . LYS A 1 108 ? 19.395 -0.487 -17.200 1.00 98.12 108 LYS A CA 1
ATOM 867 C C . LYS A 1 108 ? 17.879 -0.697 -17.271 1.00 98.12 108 LYS A C 1
ATOM 869 O O . LYS A 1 108 ? 17.193 -0.366 -16.308 1.00 98.12 108 LYS A O 1
ATOM 874 N N . GLU A 1 109 ? 17.378 -1.279 -18.358 1.00 97.88 109 GLU A N 1
ATOM 875 C CA . GLU A 1 109 ? 15.937 -1.492 -18.562 1.00 97.88 109 GLU A CA 1
ATOM 876 C C . GLU A 1 109 ? 15.353 -2.472 -17.530 1.00 97.88 109 GLU A C 1
ATOM 878 O O . GLU A 1 109 ? 14.308 -2.205 -16.938 1.00 97.88 109 GLU A O 1
ATOM 883 N N . LEU A 1 110 ? 16.062 -3.567 -17.220 1.00 97.75 110 LEU A N 1
ATOM 884 C CA . LEU A 1 110 ? 15.649 -4.512 -16.176 1.00 97.75 110 LEU A CA 1
ATOM 885 C C . LEU A 1 110 ? 15.562 -3.857 -14.799 1.00 97.75 110 LEU A C 1
ATOM 887 O O . LEU A 1 110 ? 14.655 -4.167 -14.031 1.00 97.75 110 LEU A O 1
ATOM 891 N N . LYS A 1 111 ? 16.491 -2.955 -14.467 1.00 97.75 111 LYS A N 1
ATOM 892 C CA . LYS A 1 111 ? 16.445 -2.236 -13.192 1.00 97.75 111 LYS A CA 1
ATOM 893 C C . LYS A 1 111 ? 15.175 -1.390 -13.087 1.00 97.75 111 LYS A C 1
ATOM 895 O O . LYS A 1 111 ? 14.482 -1.481 -12.079 1.00 97.75 111 LYS A O 1
ATOM 900 N N . GLU A 1 112 ? 14.859 -0.604 -14.117 1.00 97.56 112 GLU A N 1
ATOM 901 C CA . GLU A 1 112 ? 13.640 0.218 -14.138 1.00 97.56 112 GLU A CA 1
ATOM 902 C C . GLU A 1 112 ? 12.372 -0.648 -14.070 1.00 97.56 112 GLU A C 1
ATOM 904 O O . GLU A 1 112 ? 11.442 -0.335 -13.323 1.00 97.56 112 GLU A O 1
ATOM 909 N N . TYR A 1 113 ? 12.368 -1.783 -14.772 1.00 97.62 113 TYR A N 1
ATOM 910 C CA . TYR A 1 113 ? 11.289 -2.766 -14.716 1.00 97.62 113 TYR A CA 1
ATOM 911 C C . TYR A 1 113 ? 11.087 -3.349 -13.307 1.00 97.62 113 TYR A C 1
ATOM 913 O O . TYR A 1 113 ? 9.961 -3.377 -12.803 1.00 97.62 113 TYR A O 1
ATOM 921 N N . TYR A 1 114 ? 12.160 -3.775 -12.634 1.00 97.56 114 TYR A N 1
ATOM 922 C CA . TYR A 1 114 ? 12.078 -4.300 -11.270 1.00 97.56 114 TYR A CA 1
ATOM 923 C C . TYR A 1 114 ? 11.661 -3.234 -10.256 1.00 97.56 114 TYR A C 1
ATOM 925 O O . TYR A 1 114 ? 10.826 -3.514 -9.394 1.00 97.56 114 TYR A O 1
ATOM 933 N N . ASP A 1 115 ? 12.185 -2.012 -10.373 1.00 96.56 115 ASP A N 1
ATOM 934 C CA . ASP A 1 115 ? 11.782 -0.888 -9.524 1.00 96.56 115 ASP A CA 1
ATOM 935 C C . ASP A 1 115 ? 10.272 -0.612 -9.669 1.00 96.56 115 ASP A C 1
ATOM 937 O O . ASP A 1 115 ? 9.581 -0.403 -8.666 1.00 96.56 115 ASP A O 1
ATOM 941 N N . LEU A 1 116 ? 9.733 -0.696 -10.893 1.00 95.88 116 LEU A N 1
ATOM 942 C CA . LEU A 1 116 ? 8.300 -0.569 -11.168 1.00 95.88 116 LEU A CA 1
ATOM 943 C C . LEU A 1 116 ? 7.477 -1.707 -10.539 1.00 95.88 116 LEU A C 1
ATOM 945 O O . LEU A 1 116 ? 6.446 -1.432 -9.921 1.00 95.88 116 LEU A O 1
ATOM 949 N N . ILE A 1 117 ? 7.918 -2.966 -10.653 1.00 95.94 117 ILE A N 1
ATOM 950 C CA . ILE A 1 117 ? 7.232 -4.116 -10.034 1.00 95.94 117 ILE A CA 1
ATOM 951 C C . ILE A 1 117 ? 7.203 -3.978 -8.511 1.00 95.94 117 ILE A C 1
ATOM 953 O O . ILE A 1 117 ? 6.143 -4.117 -7.903 1.00 95.94 117 ILE A O 1
ATOM 957 N N . LEU A 1 118 ? 8.344 -3.676 -7.889 1.00 95.69 118 LEU A N 1
ATOM 958 C CA . LEU A 1 118 ? 8.445 -3.530 -6.436 1.00 95.69 118 LEU A CA 1
ATOM 959 C C . LEU A 1 118 ? 7.601 -2.357 -5.930 1.00 95.69 118 LEU A C 1
ATOM 961 O O . LEU A 1 118 ? 6.992 -2.436 -4.859 1.00 95.69 118 LEU A O 1
ATOM 965 N N . ALA A 1 119 ? 7.550 -1.257 -6.685 1.00 93.12 119 ALA A N 1
ATOM 966 C CA . ALA A 1 119 ? 6.657 -0.150 -6.381 1.00 93.12 119 ALA A CA 1
ATOM 967 C C . ALA A 1 119 ? 5.190 -0.593 -6.456 1.00 93.12 119 ALA A C 1
ATOM 969 O O . ALA A 1 119 ? 4.429 -0.318 -5.527 1.00 93.12 119 ALA A O 1
ATOM 970 N N . GLU A 1 120 ? 4.790 -1.320 -7.503 1.00 92.75 120 GLU A N 1
ATOM 971 C CA . GLU A 1 120 ? 3.416 -1.799 -7.626 1.00 92.75 120 GLU A CA 1
ATOM 972 C C . GLU A 1 120 ? 3.047 -2.791 -6.519 1.00 92.75 120 GLU A C 1
ATOM 974 O O . GLU A 1 120 ? 1.978 -2.655 -5.925 1.00 92.75 120 GLU A O 1
ATOM 979 N N . GLU A 1 121 ? 3.917 -3.744 -6.195 1.00 92.62 121 GLU A N 1
ATOM 980 C CA . GLU A 1 121 ? 3.703 -4.693 -5.104 1.00 92.62 121 GLU A CA 1
ATOM 981 C C . GLU A 1 121 ? 3.420 -3.946 -3.796 1.00 92.62 121 GLU A C 1
ATOM 983 O O . GLU A 1 121 ? 2.423 -4.213 -3.121 1.00 92.62 121 GLU A O 1
ATOM 988 N N . ARG A 1 122 ? 4.232 -2.937 -3.460 1.00 91.31 122 ARG A N 1
ATOM 989 C CA . ARG A 1 122 ? 4.002 -2.100 -2.272 1.00 91.31 122 ARG A CA 1
ATOM 990 C C . ARG A 1 122 ? 2.658 -1.377 -2.328 1.00 91.31 122 ARG A C 1
ATOM 992 O O . ARG A 1 122 ? 1.973 -1.314 -1.310 1.00 91.31 122 ARG A O 1
ATOM 999 N N . LEU A 1 123 ? 2.257 -0.869 -3.496 1.00 89.31 123 LEU A N 1
ATOM 1000 C CA . LEU A 1 123 ? 0.949 -0.229 -3.680 1.00 89.31 123 LEU A CA 1
ATOM 1001 C C . LEU A 1 123 ? -0.212 -1.228 -3.553 1.00 89.31 123 LEU A C 1
ATOM 1003 O O . LEU A 1 123 ? -1.267 -0.865 -3.045 1.00 89.31 123 LEU A O 1
ATOM 1007 N N . GLN A 1 124 ? -0.040 -2.483 -3.977 1.00 86.38 124 GLN A N 1
ATOM 1008 C CA . GLN A 1 124 ? -1.062 -3.532 -3.854 1.00 86.38 124 GLN A CA 1
ATOM 1009 C C . GLN A 1 124 ? -1.313 -3.953 -2.401 1.00 86.38 124 GLN A C 1
ATOM 1011 O O . GLN A 1 124 ? -2.423 -4.368 -2.071 1.00 86.38 124 GLN A O 1
ATOM 1016 N N . HIS A 1 125 ? -0.308 -3.815 -1.535 1.00 86.06 125 HIS A N 1
ATOM 1017 C CA . HIS A 1 125 ? -0.441 -4.062 -0.099 1.00 86.06 125 HIS A CA 1
ATOM 1018 C C . HIS A 1 125 ? -1.172 -2.936 0.645 1.00 86.06 125 HIS A C 1
ATOM 1020 O O . HIS A 1 125 ? -1.576 -3.127 1.796 1.00 86.06 125 HIS A O 1
ATOM 1026 N N . LEU A 1 126 ? -1.353 -1.770 0.018 1.00 85.50 126 LEU A N 1
ATOM 1027 C CA . LEU A 1 126 ? -2.124 -0.689 0.614 1.00 85.50 126 LEU A CA 1
ATOM 1028 C C . LEU A 1 126 ? -3.624 -1.026 0.600 1.00 85.50 126 LEU A C 1
ATOM 1030 O O . LEU A 1 126 ? -4.133 -1.611 -0.362 1.00 85.50 126 LEU A O 1
ATOM 1034 N N . PRO A 1 127 ? -4.363 -0.670 1.664 1.00 81.50 127 PRO A N 1
ATOM 1035 C CA . PRO A 1 127 ? -5.798 -0.895 1.719 1.00 81.50 127 PRO A CA 1
ATOM 1036 C C . PRO A 1 127 ? -6.516 -0.158 0.581 1.00 81.50 127 PRO A C 1
ATOM 1038 O O . PRO A 1 127 ? -6.268 1.018 0.297 1.00 81.50 127 PRO A O 1
ATOM 1041 N N . LYS A 1 128 ? -7.449 -0.866 -0.060 1.00 82.62 128 LYS A N 1
ATOM 1042 C CA . LYS A 1 128 ? -8.351 -0.285 -1.057 1.00 82.62 128 LYS A CA 1
ATOM 1043 C C . LYS A 1 128 ? -9.380 0.600 -0.362 1.00 82.62 128 LYS A C 1
ATOM 1045 O O . LYS A 1 128 ? -9.913 0.221 0.682 1.00 82.62 128 LYS A O 1
ATOM 1050 N N . VAL A 1 129 ? -9.672 1.751 -0.961 1.00 81.25 129 VAL A N 1
ATOM 1051 C CA . VAL A 1 129 ? -10.757 2.628 -0.506 1.00 81.25 129 VAL A CA 1
ATOM 1052 C C . VAL A 1 129 ? -12.096 1.950 -0.816 1.00 81.25 129 VAL A C 1
ATOM 1054 O O . VAL A 1 129 ? -12.268 1.396 -1.904 1.00 81.25 129 VAL A O 1
ATOM 1057 N N . SER A 1 130 ? -13.046 1.961 0.123 1.00 81.25 130 SER A N 1
ATOM 1058 C CA . SER A 1 130 ? -14.387 1.432 -0.152 1.00 81.25 130 SER A CA 1
ATOM 1059 C C . SER A 1 130 ? -15.104 2.257 -1.219 1.00 81.25 130 SER A C 1
ATOM 1061 O O . SER A 1 130 ? -14.848 3.453 -1.408 1.00 81.25 130 SER A O 1
ATOM 1063 N N . LYS A 1 131 ? -16.050 1.625 -1.915 1.00 83.69 131 LYS A N 1
ATOM 1064 C CA . LYS A 1 131 ? -16.843 2.290 -2.954 1.00 83.69 131 LYS A CA 1
ATOM 1065 C C . LYS A 1 131 ? -17.669 3.436 -2.366 1.00 83.69 131 LYS A C 1
ATOM 1067 O O . LYS A 1 131 ? -17.827 4.479 -3.000 1.00 83.69 131 LYS A O 1
ATOM 1072 N N . GLU A 1 132 ? -18.170 3.260 -1.151 1.00 81.88 132 GLU A N 1
ATOM 1073 C CA . GLU A 1 132 ? -18.981 4.224 -0.417 1.00 81.88 132 GLU A CA 1
ATOM 1074 C C . GLU A 1 132 ? -18.149 5.439 0.006 1.00 81.88 132 GLU A C 1
ATOM 1076 O O . GLU A 1 132 ? -18.558 6.576 -0.251 1.00 81.88 132 GLU A O 1
ATOM 1081 N N . ALA A 1 133 ? -16.964 5.220 0.590 1.00 80.19 133 ALA A N 1
ATOM 1082 C CA . ALA A 1 133 ? -16.047 6.298 0.960 1.00 80.19 133 ALA A CA 1
ATOM 1083 C C . ALA A 1 133 ? -15.604 7.093 -0.273 1.00 80.19 133 ALA A C 1
ATOM 1085 O O . ALA A 1 133 ? -15.652 8.326 -0.266 1.00 80.19 133 ALA A O 1
ATOM 1086 N N . HIS A 1 134 ? -15.261 6.391 -1.356 1.00 85.62 134 HIS A N 1
ATOM 1087 C CA . HIS A 1 134 ? -14.929 7.002 -2.636 1.00 85.62 134 HIS A CA 1
ATOM 1088 C C . HIS A 1 134 ? -16.084 7.856 -3.178 1.00 85.62 134 HIS A C 1
ATOM 1090 O O . HIS A 1 134 ? -15.889 9.019 -3.518 1.00 85.62 134 HIS A O 1
ATOM 1096 N N . THR A 1 135 ? -17.308 7.319 -3.207 1.00 86.38 135 THR A N 1
ATOM 1097 C CA . THR A 1 135 ? -18.497 8.040 -3.696 1.00 86.38 135 THR A CA 1
ATOM 1098 C C . THR A 1 135 ? -18.777 9.290 -2.865 1.00 86.38 135 THR A C 1
ATOM 1100 O O . THR A 1 135 ? -19.080 10.350 -3.411 1.00 86.38 135 THR A O 1
ATOM 1103 N N . ARG A 1 136 ? -18.634 9.212 -1.536 1.00 82.94 136 ARG A N 1
ATOM 1104 C CA . ARG A 1 136 ? -18.759 10.389 -0.665 1.00 82.94 136 ARG A CA 1
ATOM 1105 C C . ARG A 1 136 ? -17.682 11.427 -0.959 1.00 82.94 136 ARG A C 1
ATOM 1107 O O . ARG A 1 136 ? -18.003 12.612 -1.001 1.00 82.94 136 ARG A O 1
ATOM 1114 N N . HIS A 1 137 ? -16.441 10.997 -1.172 1.00 83.12 137 HIS A N 1
ATOM 1115 C CA . HIS A 1 137 ? -15.338 11.891 -1.511 1.00 83.12 137 HIS A CA 1
ATOM 1116 C C . HIS A 1 137 ? -15.568 12.578 -2.863 1.00 83.12 137 HIS A C 1
ATOM 1118 O O . HIS A 1 137 ? -15.471 13.799 -2.937 1.00 83.12 137 HIS A O 1
ATOM 1124 N N . TYR A 1 138 ? -15.982 11.822 -3.884 1.00 88.50 138 TYR A N 1
ATOM 1125 C CA . TYR A 1 138 ? -16.374 12.345 -5.194 1.00 88.50 138 TYR A CA 1
ATOM 1126 C C . TYR A 1 138 ? -17.487 13.392 -5.068 1.00 88.50 138 TYR A C 1
ATOM 1128 O O . TYR A 1 138 ? -17.334 14.517 -5.530 1.00 88.50 138 TYR A O 1
ATOM 1136 N N . ASN A 1 139 ? -18.574 13.066 -4.362 1.00 88.31 139 ASN A N 1
ATOM 1137 C CA . ASN A 1 139 ? -19.700 13.982 -4.171 1.00 88.31 139 ASN A CA 1
ATOM 1138 C C . ASN A 1 139 ? -19.298 15.249 -3.403 1.00 88.31 139 ASN A C 1
ATOM 1140 O O . ASN A 1 139 ? -19.858 16.320 -3.633 1.00 88.31 139 ASN A O 1
ATOM 1144 N N . LEU A 1 140 ? -18.355 15.142 -2.460 1.00 83.75 140 LEU A N 1
ATOM 1145 C CA . LEU A 1 140 ? -17.830 16.302 -1.745 1.00 83.75 140 LEU A CA 1
ATOM 1146 C C . LEU A 1 140 ? -16.983 17.177 -2.675 1.00 83.75 140 LEU A C 1
ATOM 1148 O O . LEU A 1 140 ? -17.162 18.394 -2.685 1.00 83.75 140 LEU A O 1
ATOM 1152 N N . ALA A 1 141 ? -16.111 16.557 -3.471 1.00 86.12 141 ALA A N 1
ATOM 1153 C CA . ALA A 1 141 ? -15.271 17.220 -4.461 1.00 86.12 141 ALA A CA 1
ATOM 1154 C C . ALA A 1 141 ? -16.111 17.953 -5.522 1.00 86.12 141 ALA A C 1
ATOM 1156 O O . ALA A 1 141 ? -15.874 19.127 -5.804 1.00 86.12 141 ALA A O 1
ATOM 1157 N N . GLU A 1 142 ? -17.157 17.300 -6.024 1.00 88.94 142 GLU A N 1
ATOM 1158 C CA . GLU A 1 142 ? -18.103 17.857 -6.991 1.00 88.94 142 GLU A CA 1
ATOM 1159 C C . GLU A 1 142 ? -18.880 19.046 -6.411 1.00 88.94 142 GLU A C 1
ATOM 1161 O O . GLU A 1 142 ? -18.952 20.109 -7.027 1.00 88.94 142 GLU A O 1
ATOM 1166 N N . LYS A 1 143 ? -19.429 18.907 -5.197 1.00 86.94 143 LYS A N 1
ATOM 1167 C CA . LYS A 1 143 ? -20.308 19.931 -4.610 1.00 86.94 143 LYS A CA 1
ATOM 1168 C C . LYS A 1 143 ? -19.565 21.119 -4.007 1.00 86.94 143 LYS A C 1
ATOM 1170 O O . LYS A 1 143 ? -20.073 22.234 -4.071 1.00 86.94 143 LYS A O 1
ATOM 1175 N N . LYS A 1 144 ? -18.421 20.890 -3.352 1.00 80.62 144 LYS A N 1
ATOM 1176 C CA . LYS A 1 144 ? -17.750 21.913 -2.526 1.00 80.62 144 LYS A CA 1
ATOM 1177 C C . LYS A 1 144 ? -16.490 22.492 -3.154 1.00 80.62 144 LYS A C 1
ATOM 1179 O O . LYS A 1 144 ? -16.191 23.658 -2.921 1.00 80.62 144 LYS A O 1
ATOM 1184 N N . HIS A 1 145 ? -15.758 21.702 -3.932 1.00 66.56 145 HIS A N 1
ATOM 1185 C CA . HIS A 1 145 ? -14.389 22.046 -4.326 1.00 66.56 145 HIS A CA 1
ATOM 1186 C C . HIS A 1 145 ? -14.283 22.668 -5.724 1.00 66.56 145 HIS A C 1
ATOM 1188 O O . HIS A 1 145 ? -13.205 23.112 -6.124 1.00 66.56 145 HIS A O 1
ATOM 1194 N N . CYS A 1 146 ? -15.417 22.773 -6.434 1.00 70.81 146 CYS A N 1
ATOM 1195 C CA . CYS A 1 146 ? -15.527 23.373 -7.767 1.00 70.81 146 CYS A CA 1
ATOM 1196 C C . CYS A 1 146 ? -14.440 22.873 -8.728 1.00 70.81 146 CYS A C 1
ATOM 1198 O O . CYS A 1 146 ? -13.886 23.655 -9.502 1.00 70.81 146 CYS A O 1
ATOM 1200 N N . LEU A 1 147 ? -14.105 21.583 -8.645 1.00 84.94 147 LEU A N 1
ATOM 1201 C CA . LEU A 1 147 ? -13.255 20.953 -9.642 1.00 84.94 147 LEU A CA 1
ATOM 1202 C C . LEU A 1 147 ? -13.930 21.079 -11.008 1.00 84.94 147 LEU A C 1
ATOM 1204 O O . LEU A 1 147 ? -15.153 20.961 -11.115 1.00 84.94 147 LEU A O 1
ATOM 1208 N N . SER A 1 148 ? -13.138 21.325 -12.051 1.00 88.19 148 SER A N 1
ATOM 1209 C CA . SER A 1 148 ? -13.666 21.242 -13.412 1.00 88.19 148 SER A CA 1
ATOM 1210 C C . SER A 1 148 ? -14.142 19.812 -13.691 1.00 88.19 148 SER A C 1
ATOM 1212 O O . SER A 1 148 ? -13.672 18.858 -13.068 1.00 88.19 148 SER A O 1
ATOM 1214 N N . ASN A 1 149 ? -15.049 19.639 -14.656 1.00 90.38 149 ASN A N 1
ATOM 1215 C CA . ASN A 1 149 ? -15.498 18.301 -15.062 1.00 90.38 149 ASN A CA 1
ATOM 1216 C C . ASN A 1 149 ? -14.314 17.397 -15.458 1.00 90.38 149 ASN A C 1
ATOM 1218 O O . ASN A 1 149 ? -14.309 16.215 -15.135 1.00 90.38 149 ASN A O 1
ATOM 1222 N N . GLU A 1 150 ? -13.278 17.969 -16.076 1.00 88.31 150 GLU A N 1
ATOM 1223 C CA . GLU A 1 150 ? -12.033 17.271 -16.421 1.00 88.31 150 GLU A CA 1
ATOM 1224 C C . GLU A 1 150 ? -11.254 16.810 -15.179 1.00 88.31 150 GLU A C 1
ATOM 1226 O O . GLU A 1 150 ? -10.714 15.708 -15.149 1.00 88.31 150 GLU A O 1
ATOM 1231 N N . GLN A 1 151 ? -11.216 17.627 -14.124 1.00 86.50 151 GLN A N 1
ATOM 1232 C CA . GLN A 1 151 ? -10.564 17.269 -12.863 1.00 86.50 151 GLN A CA 1
ATOM 1233 C C . GLN A 1 151 ? -11.371 16.228 -12.076 1.00 86.50 151 GLN A C 1
ATOM 1235 O O . GLN A 1 151 ? -10.787 15.333 -11.466 1.00 86.50 151 GLN A O 1
ATOM 1240 N N . LEU A 1 152 ? -12.705 16.306 -12.115 1.00 89.56 152 LEU A N 1
ATOM 1241 C CA . LEU A 1 152 ? -13.588 15.294 -11.526 1.00 89.56 152 LEU A CA 1
ATOM 1242 C C . LEU A 1 152 ? -13.475 13.943 -12.231 1.00 89.56 152 LEU A C 1
ATOM 1244 O O . LEU A 1 152 ? -13.633 12.913 -11.578 1.00 89.56 152 LEU A O 1
ATOM 1248 N N . GLU A 1 153 ? -13.151 13.926 -13.525 1.00 89.69 153 GLU A N 1
ATOM 1249 C CA . GLU A 1 153 ? -12.950 12.688 -14.284 1.00 89.69 153 GLU A CA 1
ATOM 1250 C C . GLU A 1 153 ? -11.850 11.814 -13.663 1.00 89.69 153 GLU A C 1
ATOM 1252 O O . GLU A 1 153 ? -11.980 10.592 -13.595 1.00 89.69 153 GLU A O 1
ATOM 1257 N N . VAL A 1 154 ? -10.801 12.433 -13.108 1.00 84.94 154 VAL A N 1
ATOM 1258 C CA . VAL A 1 154 ? -9.734 11.716 -12.391 1.00 84.94 154 VAL A CA 1
ATOM 1259 C C . VAL A 1 154 ? -10.292 10.949 -11.189 1.00 84.94 154 VAL A C 1
ATOM 1261 O O . VAL A 1 154 ? -9.839 9.840 -10.909 1.00 84.94 154 VAL A O 1
ATOM 1264 N N . LEU A 1 155 ? -11.307 11.499 -10.516 1.00 87.12 155 LEU A N 1
ATOM 1265 C CA . LEU A 1 155 ? -11.976 10.895 -9.364 1.00 87.12 155 LEU A CA 1
ATOM 1266 C C . LEU A 1 155 ? -13.058 9.874 -9.748 1.00 87.12 155 LEU A C 1
ATOM 1268 O O . LEU A 1 155 ? -13.696 9.329 -8.859 1.00 87.12 155 LEU A O 1
ATOM 1272 N N . ARG A 1 156 ? -13.313 9.584 -11.031 1.00 87.75 156 ARG A N 1
ATOM 1273 C CA . ARG A 1 156 ? -14.325 8.573 -11.408 1.00 87.75 156 ARG A CA 1
ATOM 1274 C C . ARG A 1 156 ? -13.821 7.136 -11.300 1.00 87.75 156 ARG A C 1
ATOM 1276 O O . ARG A 1 156 ? -14.619 6.208 -11.161 1.00 87.75 156 ARG A O 1
ATOM 1283 N N . TYR A 1 157 ? -12.507 6.935 -11.320 1.00 85.75 157 TYR A N 1
ATOM 1284 C CA . TYR A 1 157 ? -11.886 5.611 -11.309 1.00 85.75 157 TYR A CA 1
ATOM 1285 C C . TYR A 1 157 ? -11.809 5.023 -9.893 1.00 85.75 157 TYR A C 1
ATOM 1287 O O . TYR A 1 157 ? -10.730 4.892 -9.325 1.00 85.75 157 TYR A O 1
ATOM 1295 N N . ALA A 1 158 ? -12.953 4.616 -9.334 1.00 82.62 158 ALA A N 1
ATOM 1296 C CA . ALA A 1 158 ? -13.059 4.137 -7.949 1.00 82.62 158 ALA A CA 1
ATOM 1297 C C . ALA A 1 158 ? -12.063 3.023 -7.579 1.00 82.62 158 ALA A C 1
ATOM 1299 O O . ALA A 1 158 ? -11.550 2.987 -6.464 1.00 82.62 158 ALA A O 1
ATOM 1300 N N . HIS A 1 159 ? -11.761 2.126 -8.519 1.00 80.94 159 HIS A N 1
ATOM 1301 C CA . HIS A 1 159 ? -10.841 1.005 -8.303 1.00 80.94 159 HIS A CA 1
ATOM 1302 C C . HIS A 1 159 ? -9.361 1.394 -8.309 1.00 80.94 159 HIS A C 1
ATOM 1304 O O . HIS A 1 159 ? -8.519 0.571 -7.954 1.00 80.94 159 HIS A O 1
ATOM 1310 N N . ASP A 1 160 ? -9.048 2.617 -8.725 1.00 81.56 160 ASP A N 1
ATOM 1311 C CA . ASP A 1 160 ? -7.682 3.105 -8.842 1.00 81.56 160 ASP A CA 1
ATOM 1312 C C . ASP A 1 160 ? -7.224 3.814 -7.562 1.00 81.56 160 ASP A C 1
ATOM 1314 O O . ASP A 1 160 ? -6.056 4.154 -7.453 1.00 81.56 160 ASP A O 1
ATOM 1318 N N . PHE A 1 161 ? -8.103 4.022 -6.576 1.00 79.69 161 PHE A N 1
ATOM 1319 C CA . PHE A 1 161 ? -7.752 4.710 -5.336 1.00 79.69 161 PHE A CA 1
ATOM 1320 C C . PHE A 1 161 ? -7.385 3.747 -4.202 1.00 79.69 161 PHE A C 1
ATOM 1322 O O . PHE A 1 161 ? -8.145 2.855 -3.816 1.00 79.69 161 PHE A O 1
ATOM 1329 N N . ILE A 1 162 ? -6.212 3.984 -3.625 1.00 77.06 162 ILE A N 1
ATOM 1330 C CA . ILE A 1 162 ? -5.668 3.308 -2.444 1.00 77.06 162 ILE A CA 1
ATOM 1331 C C . ILE A 1 162 ? -5.486 4.334 -1.323 1.00 77.06 162 ILE A C 1
ATOM 1333 O O . ILE A 1 162 ? -5.265 5.513 -1.594 1.00 77.06 162 ILE A O 1
ATOM 1337 N N . THR A 1 163 ? -5.586 3.913 -0.063 1.00 77.88 163 THR A N 1
ATOM 1338 C CA . THR A 1 163 ? -5.314 4.794 1.084 1.00 77.88 163 THR A CA 1
ATOM 1339 C C . THR A 1 163 ? -4.015 4.399 1.771 1.00 77.88 163 THR A C 1
ATOM 1341 O O . THR A 1 163 ? -3.699 3.220 1.922 1.00 77.88 163 THR A O 1
ATOM 1344 N N . VAL A 1 164 ? -3.233 5.403 2.168 1.00 64.62 164 VAL A N 1
ATOM 1345 C CA . VAL A 1 164 ? -1.936 5.212 2.840 1.00 64.62 164 VAL A CA 1
ATOM 1346 C C . VAL A 1 164 ? -2.114 4.843 4.310 1.00 64.62 164 VAL A C 1
ATOM 1348 O O . VAL A 1 164 ? -1.165 4.399 4.951 1.00 64.62 164 VAL A O 1
ATOM 1351 N N . THR A 1 165 ? -3.315 5.035 4.858 1.00 65.94 165 THR A N 1
ATOM 1352 C CA . THR A 1 165 ? -3.571 4.943 6.294 1.00 65.94 165 THR A CA 1
ATOM 1353 C C . THR A 1 165 ? -4.135 3.558 6.618 1.00 65.94 165 THR A C 1
ATOM 1355 O O . THR A 1 165 ? -5.289 3.270 6.292 1.00 65.94 165 THR A O 1
ATOM 1358 N N . PRO A 1 166 ? -3.350 2.668 7.253 1.00 52.84 166 PRO A N 1
ATOM 1359 C CA . PRO A 1 166 ? -3.724 1.280 7.491 1.00 52.84 166 PRO A CA 1
ATOM 1360 C C . PRO A 1 166 ? -4.566 1.155 8.762 1.00 52.84 166 PRO A C 1
ATOM 1362 O O . PRO A 1 166 ? -4.282 0.306 9.610 1.00 52.84 166 PRO A O 1
ATOM 1365 N N . ASP A 1 167 ? -5.580 2.005 8.944 1.00 59.50 167 ASP A N 1
ATOM 1366 C CA . ASP A 1 167 ? -6.467 1.857 10.095 1.00 59.50 167 ASP A CA 1
ATOM 1367 C C . ASP A 1 167 ? -7.441 0.699 9.838 1.00 59.50 167 ASP A C 1
ATOM 1369 O O . ASP A 1 167 ? -8.607 0.855 9.476 1.00 59.50 167 ASP A O 1
ATOM 1373 N N . THR A 1 168 ? -6.906 -0.516 9.971 1.00 60.91 168 THR A N 1
ATOM 1374 C CA . THR A 1 168 ? -7.637 -1.776 9.801 1.00 60.91 168 THR A CA 1
ATOM 1375 C C . THR A 1 168 ? -8.847 -1.860 10.730 1.00 60.91 168 THR A C 1
ATOM 1377 O O . THR A 1 168 ? -9.836 -2.510 10.396 1.00 60.91 168 THR A O 1
ATOM 1380 N N . THR A 1 169 ? -8.800 -1.176 11.875 1.00 62.19 169 THR A N 1
ATOM 1381 C CA . THR A 1 169 ? -9.926 -1.015 12.795 1.00 62.19 169 THR A CA 1
ATOM 1382 C C . THR A 1 169 ? -11.039 -0.199 12.153 1.00 62.19 169 THR A C 1
ATOM 1384 O O . THR A 1 169 ? -12.183 -0.646 12.139 1.00 62.19 169 THR A O 1
ATOM 1387 N N . PHE A 1 170 ? -10.714 0.943 11.545 1.00 64.56 170 PHE A N 1
ATOM 1388 C CA . PHE A 1 170 ? -11.694 1.763 10.834 1.00 64.56 170 PHE A CA 1
ATOM 1389 C C . PHE A 1 170 ? -12.348 1.001 9.678 1.00 64.56 170 PHE A C 1
ATOM 1391 O O . PHE A 1 170 ? -13.565 1.041 9.539 1.00 64.56 170 PHE A O 1
ATOM 1398 N N . GLN A 1 171 ? -11.567 0.223 8.922 1.00 65.31 171 GLN A N 1
ATOM 1399 C CA . GLN A 1 171 ? -12.079 -0.602 7.824 1.00 65.31 171 GLN A CA 1
ATOM 1400 C C . GLN A 1 171 ? -13.076 -1.674 8.306 1.00 65.31 171 GLN A C 1
ATOM 1402 O O . GLN A 1 171 ? -14.105 -1.903 7.676 1.00 65.31 171 GLN A O 1
ATOM 1407 N N . LYS A 1 172 ? -12.827 -2.308 9.463 1.00 70.12 172 LYS A N 1
ATOM 1408 C CA . LYS A 1 172 ? -13.758 -3.292 10.054 1.00 70.12 172 LYS A CA 1
ATOM 1409 C C . LYS A 1 172 ? -15.094 -2.672 10.459 1.00 70.12 172 LYS A C 1
ATOM 1411 O O . LYS A 1 172 ? -16.119 -3.345 10.408 1.00 70.12 172 LYS A O 1
ATOM 1416 N N . PHE A 1 173 ? -15.082 -1.408 10.868 1.00 70.25 173 PHE A N 1
ATOM 1417 C CA . PHE A 1 173 ? -16.272 -0.679 11.302 1.00 70.25 173 PHE A CA 1
ATOM 1418 C C . PHE A 1 173 ? -16.805 0.293 10.250 1.00 70.25 173 PHE A C 1
ATOM 1420 O O . PHE A 1 173 ? -17.734 1.055 10.514 1.00 70.25 173 PHE A O 1
ATOM 1427 N N . GLU A 1 174 ? -16.258 0.241 9.043 1.00 69.12 174 GLU A N 1
ATOM 1428 C CA . GLU A 1 174 ? -16.619 1.116 7.940 1.00 69.12 174 GLU A CA 1
ATOM 1429 C C . GLU A 1 174 ? -18.112 1.000 7.605 1.00 69.12 174 GLU A C 1
ATOM 1431 O O . GLU A 1 174 ? -18.794 2.004 7.404 1.00 69.12 174 GLU A O 1
ATOM 1436 N N . PHE A 1 175 ? -18.659 -0.219 7.680 1.00 71.94 175 PHE A N 1
ATOM 1437 C CA . PHE A 1 175 ? -20.089 -0.467 7.502 1.00 71.94 175 PHE A CA 1
ATOM 1438 C C . PHE A 1 175 ? -20.960 0.249 8.545 1.00 71.94 175 PHE A C 1
ATOM 1440 O O . PHE A 1 175 ? -22.088 0.619 8.233 1.00 71.94 175 PHE A O 1
ATOM 1447 N N . LEU A 1 176 ? -20.469 0.454 9.775 1.00 68.44 176 LEU A N 1
ATOM 1448 C CA . LEU A 1 176 ? -21.192 1.216 10.797 1.00 68.44 176 LEU A CA 1
ATOM 1449 C C . LEU A 1 176 ? -21.118 2.702 10.478 1.00 68.44 176 LEU A C 1
ATOM 1451 O O . LEU A 1 176 ? -22.137 3.380 10.466 1.00 68.44 176 LEU A O 1
ATOM 1455 N N . LEU A 1 177 ? -19.929 3.199 10.155 1.00 65.50 177 LEU A N 1
ATOM 1456 C CA . LEU A 1 177 ? -19.704 4.619 9.890 1.00 65.50 177 LEU A CA 1
ATOM 1457 C C . LEU A 1 177 ? -20.421 5.111 8.627 1.00 65.50 177 LEU A C 1
ATOM 1459 O O . LEU A 1 177 ? -20.826 6.273 8.551 1.00 65.50 177 LEU A O 1
ATOM 1463 N N . TYR A 1 178 ? -20.609 4.229 7.646 1.00 64.44 178 TYR A N 1
ATOM 1464 C CA . TYR A 1 178 ? -21.308 4.541 6.403 1.00 64.44 178 TYR A CA 1
ATOM 1465 C C . TYR A 1 178 ? -22.719 3.961 6.301 1.00 64.44 178 TYR A C 1
ATOM 1467 O O . TYR A 1 178 ? -23.397 4.231 5.312 1.00 64.44 178 TYR A O 1
ATOM 1475 N N . SER A 1 179 ? -23.202 3.251 7.324 1.00 69.31 179 SER A N 1
ATOM 1476 C CA . SER A 1 179 ? -24.577 2.751 7.368 1.00 69.31 179 SER A CA 1
ATOM 1477 C C . SER A 1 179 ? -25.580 3.908 7.296 1.00 69.31 179 SER A C 1
ATOM 1479 O O . SER A 1 179 ? -25.559 4.828 8.112 1.00 69.31 179 SER A O 1
ATOM 1481 N N . GLU A 1 180 ? -26.529 3.814 6.366 1.00 62.47 180 GLU A N 1
ATOM 1482 C CA . GLU A 1 180 ? -27.654 4.751 6.240 1.00 62.47 180 GLU A CA 1
ATOM 1483 C C . GLU A 1 180 ? -28.733 4.557 7.317 1.00 62.47 180 GLU A C 1
ATOM 1485 O O . GLU A 1 180 ? -29.726 5.280 7.346 1.00 62.47 180 GLU A O 1
ATOM 1490 N N . LYS A 1 181 ? -28.569 3.584 8.226 1.00 71.56 181 LYS A N 1
ATOM 1491 C CA . LYS A 1 181 ? -29.562 3.332 9.273 1.00 71.56 181 LYS A CA 1
ATOM 1492 C C . LYS A 1 181 ? -29.719 4.571 10.174 1.00 71.56 181 LYS A C 1
ATOM 1494 O O . LYS A 1 181 ? -28.718 5.036 10.728 1.00 71.56 181 LYS A O 1
ATOM 1499 N N . PRO A 1 182 ? -30.961 5.040 10.419 1.00 61.31 182 PRO A N 1
ATOM 1500 C CA . PRO A 1 182 ? -31.235 6.276 11.156 1.00 61.31 182 PRO A CA 1
ATOM 1501 C C . PRO A 1 182 ? -30.551 6.329 12.520 1.00 61.31 182 PRO A C 1
ATOM 1503 O O . PRO A 1 182 ? -29.972 7.345 12.870 1.00 61.31 182 PRO A O 1
ATOM 1506 N N . TRP A 1 183 ? -30.538 5.203 13.240 1.00 55.44 183 TRP A N 1
ATOM 1507 C CA . TRP A 1 183 ? -29.959 5.037 14.579 1.00 55.44 183 TRP A CA 1
ATOM 1508 C C . TRP A 1 183 ? -28.444 5.276 14.642 1.00 55.44 183 TRP A C 1
ATOM 1510 O O . TRP A 1 183 ? -27.923 5.597 15.705 1.00 55.44 183 TRP A O 1
ATOM 1520 N N . VAL A 1 184 ? -27.742 5.133 13.513 1.00 55.66 184 VAL A N 1
ATOM 1521 C CA . VAL A 1 184 ? -26.300 5.402 13.397 1.00 55.66 184 VAL A CA 1
ATOM 1522 C C . VAL A 1 184 ? -26.043 6.809 12.840 1.00 55.66 184 VAL A C 1
ATOM 1524 O O . VAL A 1 184 ? -25.036 7.431 13.161 1.00 55.66 184 VAL A O 1
ATOM 1527 N N . GLN A 1 185 ? -26.992 7.360 12.075 1.00 49.97 185 GLN A N 1
ATOM 1528 C CA . GLN A 1 185 ? -26.959 8.735 11.565 1.00 49.97 185 GLN A CA 1
ATOM 1529 C C . GLN A 1 185 ? -27.408 9.807 12.572 1.00 49.97 185 GLN A C 1
ATOM 1531 O O . GLN A 1 185 ? -27.226 10.994 12.284 1.00 49.97 185 GLN A O 1
ATOM 1536 N N . VAL A 1 186 ? -27.963 9.435 13.737 1.00 47.09 186 VAL A N 1
ATOM 1537 C CA . VAL A 1 186 ? -28.482 10.397 14.738 1.00 47.09 186 VAL A CA 1
ATOM 1538 C C . VAL A 1 186 ? -27.419 11.411 15.184 1.00 47.09 186 VAL A C 1
ATOM 1540 O O . VAL A 1 186 ? -27.759 12.526 15.555 1.00 47.09 186 VAL A O 1
ATOM 1543 N N . SER A 1 187 ? -26.126 11.100 15.066 1.00 50.19 187 SER A N 1
ATOM 1544 C CA . SER A 1 187 ? -25.037 12.036 15.379 1.00 50.19 187 SER A CA 1
ATOM 1545 C C . SER A 1 187 ? -24.600 12.951 14.222 1.00 50.19 187 SER A C 1
ATOM 1547 O O . SER A 1 187 ? -23.874 13.911 14.467 1.00 50.19 187 SER A O 1
ATOM 1549 N N . HIS A 1 188 ? -25.013 12.698 12.975 1.00 40.84 188 HIS A N 1
ATOM 1550 C CA . HIS A 1 188 ? -24.519 13.433 11.798 1.00 40.84 188 HIS A CA 1
ATOM 1551 C C . HIS A 1 188 ? -25.540 14.389 11.171 1.00 40.84 188 HIS A C 1
ATOM 1553 O O . HIS A 1 188 ? -25.149 15.349 10.504 1.00 40.84 188 HIS A O 1
ATOM 1559 N N . HIS A 1 189 ? -26.841 14.158 11.365 1.00 41.12 189 HIS A N 1
ATOM 1560 C CA . HIS A 1 189 ? -27.864 14.869 10.594 1.00 41.12 189 HIS A CA 1
ATOM 1561 C C . HIS A 1 189 ? -28.237 16.264 11.119 1.00 41.12 189 HIS A C 1
ATOM 1563 O O . HIS A 1 189 ? -28.869 17.033 10.392 1.00 41.12 189 HIS A O 1
ATOM 1569 N N . GLU A 1 190 ? -27.812 16.632 12.329 1.00 44.56 190 GLU A N 1
ATOM 1570 C CA . GLU A 1 190 ? -28.189 17.917 12.934 1.00 44.56 190 GLU A CA 1
ATOM 1571 C C . GLU A 1 190 ? -27.269 19.089 12.535 1.00 44.56 190 GLU A C 1
ATOM 1573 O O . GLU A 1 190 ? -27.622 20.248 12.729 1.00 44.56 190 GLU A O 1
ATOM 1578 N N . ALA A 1 191 ? -26.129 18.822 11.883 1.00 42.41 191 ALA A N 1
ATOM 1579 C CA . ALA A 1 191 ? -25.165 19.858 11.485 1.00 42.41 191 ALA A CA 1
ATOM 1580 C C . ALA A 1 191 ? -25.168 20.219 9.982 1.00 42.41 191 ALA A C 1
ATOM 1582 O O . ALA A 1 191 ? -24.514 21.184 9.589 1.00 42.41 191 ALA A O 1
ATOM 1583 N N . ALA A 1 192 ? -25.889 19.478 9.130 1.00 38.41 192 ALA A N 1
ATOM 1584 C CA . ALA A 1 192 ? -25.752 19.580 7.671 1.00 38.41 192 ALA A CA 1
ATOM 1585 C C . ALA A 1 192 ? -27.075 19.802 6.912 1.00 38.41 192 ALA A C 1
ATOM 1587 O O . ALA A 1 192 ? -27.277 19.235 5.838 1.00 38.41 192 ALA A O 1
ATOM 1588 N N . ARG A 1 193 ? -27.978 20.655 7.419 1.00 36.41 193 ARG A N 1
ATOM 1589 C CA . ARG A 1 193 ? -28.987 21.270 6.538 1.00 36.41 193 ARG A CA 1
ATOM 1590 C C . ARG A 1 193 ? -28.373 22.495 5.844 1.00 36.41 193 ARG A C 1
ATOM 1592 O O . ARG A 1 193 ? -27.943 23.412 6.542 1.00 36.41 193 ARG A O 1
ATOM 1599 N N . PRO A 1 194 ? -28.316 22.532 4.499 1.00 40.38 194 PRO A N 1
ATOM 1600 C CA . PRO A 1 194 ? -27.831 23.694 3.770 1.00 40.38 194 PRO A CA 1
ATOM 1601 C C . PRO A 1 194 ? -28.784 24.875 3.993 1.00 40.38 194 PRO A C 1
ATOM 1603 O O . PRO A 1 194 ? -29.988 24.783 3.757 1.00 40.38 194 PRO A O 1
ATOM 1606 N N . LEU A 1 195 ? -28.223 25.983 4.478 1.00 42.94 195 LEU A N 1
ATOM 1607 C CA . LEU A 1 195 ? -28.882 27.275 4.638 1.00 42.94 195 LEU A CA 1
ATOM 1608 C C . LEU A 1 195 ? -29.195 27.881 3.264 1.00 42.94 195 LEU A C 1
ATOM 1610 O O . LEU A 1 195 ? -28.453 28.709 2.754 1.00 42.94 195 LEU A O 1
ATOM 1614 N N . LEU A 1 196 ? -30.326 27.496 2.685 1.00 48.12 196 LEU A N 1
ATOM 1615 C CA . LEU A 1 196 ? -31.048 28.312 1.710 1.00 48.12 196 LEU A CA 1
ATOM 1616 C C . LEU A 1 196 ? -32.536 28.221 2.038 1.00 48.12 196 LEU A C 1
ATOM 1618 O O . LEU A 1 196 ? -33.273 27.488 1.402 1.00 48.12 196 LEU A O 1
ATOM 1622 N N . ILE A 1 197 ? -32.924 28.887 3.126 1.00 39.84 197 ILE A N 1
ATOM 1623 C CA . ILE A 1 197 ? -34.212 29.544 3.412 1.00 39.84 197 ILE A CA 1
ATOM 1624 C C . ILE A 1 197 ? -34.096 30.019 4.865 1.00 39.84 197 ILE A C 1
ATOM 1626 O O . ILE A 1 197 ? -33.751 29.258 5.770 1.00 39.84 197 ILE A O 1
ATOM 1630 N N . ARG A 1 198 ? -34.351 31.309 5.082 1.00 42.94 198 ARG A N 1
ATOM 1631 C CA . ARG A 1 198 ? -34.358 31.983 6.383 1.00 42.94 198 ARG A CA 1
ATOM 1632 C C . ARG A 1 198 ? -35.523 31.451 7.230 1.00 42.94 198 ARG A C 1
ATOM 1634 O O . ARG A 1 198 ? -36.573 32.076 7.294 1.00 42.94 198 ARG A O 1
ATOM 1641 N N . VAL A 1 199 ? -35.354 30.286 7.854 1.00 37.94 199 VAL A N 1
ATOM 1642 C CA . VAL A 1 199 ? -36.257 29.787 8.902 1.00 37.94 199 VAL A CA 1
ATOM 1643 C C . VAL A 1 199 ? -35.757 30.330 10.249 1.00 37.94 199 VAL A C 1
ATOM 1645 O O . VAL A 1 199 ? -34.551 30.269 10.506 1.00 37.94 199 VAL A O 1
ATOM 1648 N N . PRO A 1 200 ? -36.629 30.901 11.102 1.00 42.97 200 PRO A N 1
ATOM 1649 C CA . PRO A 1 200 ? -36.233 31.407 12.413 1.00 42.97 200 PRO A CA 1
ATOM 1650 C C . PRO A 1 200 ? -35.639 30.287 13.287 1.00 42.97 200 PRO A C 1
ATOM 1652 O O . PRO A 1 200 ? -35.995 29.121 13.113 1.00 42.97 200 PRO A O 1
ATOM 1655 N N . PRO A 1 201 ? -34.724 30.621 14.217 1.00 41.12 201 PRO A N 1
ATOM 1656 C CA . PRO A 1 201 ? -33.931 29.645 14.955 1.00 41.12 201 PRO A CA 1
ATOM 1657 C C . PRO A 1 201 ? -34.836 28.777 15.829 1.00 41.12 201 PRO A C 1
ATOM 1659 O O . PRO A 1 201 ? -35.308 29.218 16.878 1.00 41.12 201 PRO A O 1
ATOM 1662 N N . LEU A 1 202 ? -35.066 27.534 15.411 1.00 49.53 202 LEU A N 1
ATOM 1663 C CA . LEU A 1 202 ? -35.696 26.541 16.265 1.00 49.53 202 LEU A CA 1
ATOM 1664 C C . LEU A 1 202 ? -34.640 25.898 17.167 1.00 49.53 202 LEU A C 1
ATOM 1666 O O . LEU A 1 202 ? -33.670 25.297 16.718 1.00 49.53 202 LEU A O 1
ATOM 1670 N N . THR A 1 203 ? -34.897 26.108 18.459 1.00 48.88 203 THR A N 1
ATOM 1671 C CA . THR A 1 203 ? -34.362 25.458 19.659 1.00 48.88 203 THR A CA 1
ATOM 1672 C C . THR A 1 203 ? -32.873 25.630 19.959 1.00 48.88 203 THR A C 1
ATOM 1674 O O . THR A 1 203 ? -31.994 24.899 19.520 1.00 48.88 203 THR A O 1
ATOM 1677 N N . ARG A 1 204 ? -32.625 26.604 20.846 1.00 55.53 204 ARG A N 1
ATOM 1678 C CA . ARG A 1 204 ? -31.453 26.698 21.725 1.00 55.53 204 ARG A CA 1
ATOM 1679 C C . ARG A 1 204 ? -31.185 25.313 22.354 1.00 55.53 204 ARG A C 1
ATOM 1681 O O . ARG A 1 204 ? -32.138 24.753 22.898 1.00 55.53 204 ARG A O 1
ATOM 1688 N N . PRO A 1 205 ? -29.935 24.809 22.361 1.00 53.16 205 PRO A N 1
ATOM 1689 C CA . PRO A 1 205 ? -29.599 23.562 23.044 1.00 53.16 205 PRO A CA 1
ATOM 1690 C C . PRO A 1 205 ? -30.065 23.638 24.494 1.00 53.16 205 PRO A C 1
ATOM 1692 O O . PRO A 1 205 ? -29.916 24.678 25.159 1.00 53.16 205 PRO A O 1
ATOM 1695 N N . THR A 1 206 ? -30.678 22.559 24.962 1.00 71.69 206 THR A N 1
ATOM 1696 C CA . THR A 1 206 ? -31.284 22.530 26.289 1.00 71.69 206 THR A CA 1
ATOM 1697 C C . THR A 1 206 ? -30.197 22.699 27.352 1.00 71.69 206 THR A C 1
ATOM 1699 O O . THR A 1 206 ? -29.025 22.358 27.170 1.00 71.69 206 THR A O 1
ATOM 1702 N N . ARG A 1 207 ? -30.557 23.261 28.513 1.00 77.69 207 ARG A N 1
ATOM 1703 C CA . ARG A 1 207 ? -29.606 23.495 29.619 1.00 77.69 207 ARG A CA 1
ATOM 1704 C C . ARG A 1 207 ? -28.896 22.203 30.063 1.00 77.69 207 ARG A C 1
ATOM 1706 O O . ARG A 1 207 ? -27.787 22.278 30.588 1.00 77.69 207 ARG A O 1
ATOM 1713 N N . ALA A 1 208 ? -29.524 21.047 29.842 1.00 72.25 208 ALA A N 1
ATOM 1714 C CA . ALA A 1 208 ? -28.971 19.728 30.127 1.00 72.25 208 ALA A CA 1
ATOM 1715 C C . ALA A 1 208 ? -27.810 19.361 29.186 1.00 72.25 208 ALA A C 1
ATOM 1717 O O . ALA A 1 208 ? -26.759 18.940 29.662 1.00 72.25 208 ALA A O 1
ATOM 1718 N N . GLU A 1 209 ? -27.942 19.606 27.881 1.00 69.31 209 GLU A N 1
ATOM 1719 C CA . GLU A 1 209 ? -26.893 19.324 26.888 1.00 69.31 209 GLU A CA 1
ATOM 1720 C C . GLU A 1 209 ? -25.652 20.187 27.118 1.00 69.31 209 GLU A C 1
ATOM 1722 O O . GLU A 1 209 ? -24.528 19.685 27.088 1.00 69.31 209 GLU A O 1
ATOM 1727 N N . LYS A 1 210 ? -25.848 21.470 27.457 1.00 79.31 210 LYS A N 1
ATOM 1728 C CA . LYS A 1 210 ? -24.737 22.355 27.841 1.00 79.31 210 LYS A CA 1
ATOM 1729 C C . LYS A 1 210 ? -23.990 21.846 29.070 1.00 79.31 210 LYS A C 1
ATOM 1731 O O . LYS A 1 210 ? -22.764 21.843 29.064 1.00 79.31 210 LYS A O 1
ATOM 1736 N N . LYS A 1 211 ? -24.710 21.392 30.102 1.00 79.50 211 LYS A N 1
ATOM 1737 C CA . LYS A 1 211 ? -24.085 20.831 31.309 1.00 79.50 211 LYS A CA 1
ATOM 1738 C C . LYS A 1 211 ? -23.344 19.527 31.018 1.00 79.50 211 LYS A C 1
ATOM 1740 O O . LYS A 1 211 ? -22.259 19.334 31.547 1.00 79.50 211 LYS A O 1
ATOM 1745 N N . CYS A 1 212 ? -23.897 18.656 30.175 1.00 72.31 212 CYS A N 1
ATOM 1746 C CA . CYS A 1 212 ? -23.253 17.395 29.801 1.00 72.31 212 CYS A CA 1
ATOM 1747 C C . CYS A 1 212 ? -21.928 17.637 29.059 1.00 72.31 212 CYS A C 1
ATOM 1749 O O . CYS A 1 212 ? -20.894 17.082 29.430 1.00 72.31 212 CYS A O 1
ATOM 1751 N N . LEU A 1 213 ? -21.933 18.545 28.078 1.00 69.19 213 LEU A N 1
ATOM 1752 C CA . LEU A 1 213 ? -20.726 18.941 27.348 1.00 69.19 213 LEU A CA 1
ATOM 1753 C C . LEU A 1 213 ? -19.692 19.619 28.257 1.00 69.19 213 LEU A C 1
ATOM 1755 O O . LEU A 1 213 ? -18.496 19.363 28.126 1.00 69.19 213 LEU A O 1
ATOM 1759 N N . GLU A 1 214 ? -20.137 20.435 29.215 1.00 76.69 214 GLU A N 1
ATOM 1760 C CA . GLU A 1 214 ? -19.250 21.060 30.198 1.00 76.69 214 GLU A CA 1
ATOM 1761 C C . GLU A 1 214 ? -18.598 20.013 31.118 1.00 76.69 214 GLU A C 1
ATOM 1763 O O . GLU A 1 214 ? -17.388 20.051 31.333 1.00 76.69 214 GLU A O 1
ATOM 1768 N N . ILE A 1 215 ? -19.357 19.024 31.597 1.00 77.00 215 ILE A N 1
ATOM 1769 C CA . ILE A 1 215 ? -18.835 17.932 32.434 1.00 77.00 215 ILE A CA 1
ATOM 1770 C C . ILE A 1 215 ? -17.813 17.089 31.661 1.00 77.00 215 ILE A C 1
ATOM 1772 O O . ILE A 1 215 ? -16.730 16.818 32.181 1.00 77.00 215 ILE A O 1
ATOM 1776 N N . LEU A 1 216 ? -18.112 16.731 30.410 1.00 65.06 216 LEU A N 1
ATOM 1777 C CA . LEU A 1 216 ? -17.185 15.989 29.551 1.00 65.06 216 LEU A CA 1
ATOM 1778 C C . LEU A 1 216 ? -15.902 16.786 29.265 1.00 65.06 216 LEU A C 1
ATOM 1780 O O . LEU A 1 216 ? -14.813 16.217 29.320 1.00 65.06 216 LEU A O 1
ATOM 1784 N N . SER A 1 217 ? -15.999 18.103 29.042 1.00 68.06 217 SER A N 1
ATOM 1785 C CA . SER A 1 217 ? -14.814 18.959 28.861 1.00 68.06 217 SER A CA 1
ATOM 1786 C C . SER A 1 217 ? -13.946 19.055 30.122 1.00 68.06 217 SER A C 1
ATOM 1788 O O . SER A 1 217 ? -12.718 19.043 30.027 1.00 68.06 217 SER A O 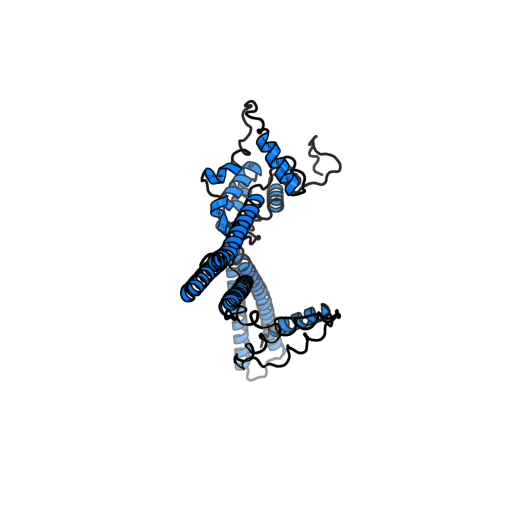1
ATOM 1790 N N . ARG A 1 218 ? -14.565 19.067 31.314 1.00 72.31 218 ARG A N 1
ATOM 1791 C CA . ARG A 1 218 ? -13.847 19.072 32.598 1.00 72.31 218 ARG A CA 1
ATOM 1792 C C . ARG A 1 218 ? -13.152 17.741 32.866 1.00 72.31 218 ARG A C 1
ATOM 1794 O O . ARG A 1 218 ? -12.003 17.749 33.288 1.00 72.31 218 ARG A O 1
ATOM 1801 N N . LEU A 1 219 ? -13.813 16.617 32.581 1.00 65.12 219 LEU A N 1
ATOM 1802 C CA . LEU A 1 219 ? -13.222 15.280 32.722 1.00 65.12 219 LEU A CA 1
ATOM 1803 C C . LEU A 1 219 ? -12.047 15.060 31.760 1.00 65.12 219 LEU A C 1
ATOM 1805 O O . LEU A 1 219 ? -11.074 14.408 32.120 1.00 65.12 219 LEU A O 1
ATOM 1809 N N . ALA A 1 220 ? -12.114 15.633 30.557 1.00 58.47 220 ALA A N 1
ATOM 1810 C CA . ALA A 1 220 ? -11.053 15.531 29.561 1.00 58.47 220 ALA A CA 1
ATOM 1811 C C . ALA A 1 220 ? -9.911 16.553 29.747 1.00 58.47 220 ALA A C 1
ATOM 1813 O O . ALA A 1 220 ? -8.937 16.511 28.995 1.00 58.47 220 ALA A O 1
ATOM 1814 N N . GLY A 1 221 ? -10.026 17.491 30.699 1.00 71.50 221 GLY A N 1
ATOM 1815 C CA . GLY A 1 221 ? -9.014 18.523 30.957 1.00 71.50 221 GLY A CA 1
ATOM 1816 C C . GLY A 1 221 ? -8.730 19.451 29.768 1.00 71.50 221 GLY A C 1
ATOM 1817 O O . GLY A 1 221 ? -7.655 20.045 29.702 1.00 71.50 221 GLY A O 1
ATOM 1818 N N . ARG A 1 222 ? -9.653 19.564 28.801 1.00 53.25 222 ARG A N 1
ATOM 1819 C CA . ARG A 1 222 ? -9.472 20.374 27.586 1.00 53.25 222 ARG A CA 1
ATOM 1820 C C . ARG A 1 222 ? -10.657 21.316 27.364 1.00 53.25 222 ARG A C 1
ATOM 1822 O O . ARG A 1 222 ? -11.800 20.895 27.546 1.00 53.25 222 ARG A O 1
ATOM 1829 N N . PRO A 1 223 ? -10.410 22.574 26.949 1.00 56.66 223 PRO A N 1
ATOM 1830 C CA . PRO A 1 223 ? -11.479 23.515 26.645 1.00 56.66 223 PRO A CA 1
ATOM 1831 C C . PRO A 1 223 ? -12.349 22.996 25.485 1.00 56.66 223 PRO A C 1
ATOM 1833 O O . PRO A 1 223 ? -11.831 22.326 24.585 1.00 56.66 223 PRO A O 1
ATOM 1836 N N . PRO A 1 224 ? -13.664 23.283 25.493 1.00 50.81 224 PRO A N 1
ATOM 1837 C CA . PRO A 1 224 ? -14.562 22.867 24.425 1.00 50.81 224 PRO A CA 1
ATOM 1838 C C . PRO A 1 224 ? -14.104 23.483 23.091 1.00 50.81 224 PRO A C 1
ATOM 1840 O O . PRO A 1 224 ? -13.825 24.684 23.053 1.00 50.81 224 PRO A O 1
ATOM 1843 N N . PRO A 1 225 ? -14.008 22.696 22.003 1.00 50.91 225 PRO A N 1
ATOM 1844 C CA . PRO A 1 225 ? -13.597 23.222 20.710 1.00 50.91 225 PRO A CA 1
ATOM 1845 C C . PRO A 1 225 ? -14.604 24.276 20.243 1.00 50.91 225 PRO A C 1
ATOM 1847 O O . PRO A 1 225 ? -15.816 24.042 20.228 1.00 50.91 225 PRO A O 1
ATOM 1850 N N . ALA A 1 226 ? -14.100 25.462 19.902 1.00 47.47 226 ALA A N 1
ATOM 1851 C CA . ALA A 1 226 ? -14.897 26.494 19.261 1.00 47.47 226 ALA A CA 1
ATOM 1852 C C . ALA A 1 226 ? -15.366 25.971 17.896 1.00 47.47 226 ALA A C 1
ATOM 1854 O O . ALA A 1 226 ? -14.592 25.338 17.186 1.00 47.47 226 ALA A O 1
ATOM 1855 N N . ARG A 1 227 ? -16.649 26.198 17.587 1.00 48.62 227 ARG A N 1
ATOM 1856 C CA . ARG A 1 227 ? -17.344 25.850 16.337 1.00 48.62 227 ARG A CA 1
ATOM 1857 C C . ARG A 1 227 ? -16.420 25.878 15.110 1.00 48.62 227 ARG A C 1
ATOM 1859 O O . ARG A 1 227 ? -16.195 26.929 14.529 1.00 48.62 227 ARG A O 1
ATOM 1866 N N . GLY A 1 228 ? -15.989 24.698 14.707 1.00 42.38 228 GLY A N 1
ATOM 1867 C CA . GLY A 1 228 ? -15.459 24.356 13.395 1.00 42.38 228 GLY A CA 1
ATOM 1868 C C . GLY A 1 228 ? -16.022 22.981 13.076 1.00 42.38 228 GLY A C 1
ATOM 1869 O O . GLY A 1 228 ? -16.417 22.255 13.993 1.00 42.38 228 GLY A O 1
ATOM 1870 N N . TYR A 1 229 ? -16.159 22.654 11.803 1.00 40.34 229 TYR A N 1
ATOM 1871 C CA . TYR A 1 229 ? -16.543 21.349 11.288 1.00 40.34 229 TYR A CA 1
ATOM 1872 C C . TYR A 1 229 ? -15.508 20.311 11.712 1.00 40.34 229 TYR A C 1
ATOM 1874 O O . TYR A 1 229 ? -14.656 19.833 10.971 1.00 40.34 229 TYR A O 1
ATOM 1882 N N . THR A 1 230 ? -15.617 19.913 12.963 1.00 42.75 230 THR A N 1
ATOM 1883 C CA . THR A 1 230 ? -14.837 18.842 13.512 1.00 42.75 230 THR A CA 1
ATOM 1884 C C . THR A 1 230 ? -15.098 17.597 12.677 1.00 42.75 230 THR A C 1
ATOM 1886 O O . THR A 1 230 ? -16.254 17.274 12.391 1.00 42.75 230 THR A O 1
ATOM 1889 N N . ALA A 1 231 ? -14.032 16.879 12.338 1.00 47.66 231 ALA A N 1
ATOM 1890 C CA . ALA A 1 231 ? -14.033 15.480 11.929 1.00 47.66 231 ALA A CA 1
ATOM 1891 C C . ALA A 1 231 ? -14.642 14.585 13.041 1.00 47.66 231 ALA A C 1
ATOM 1893 O O . ALA A 1 231 ? -14.002 13.694 13.604 1.00 47.66 231 ALA A O 1
ATOM 1894 N N . TYR A 1 232 ? -15.881 14.892 13.430 1.00 45.56 232 TYR A N 1
ATOM 1895 C CA . TYR A 1 232 ? -16.687 14.243 14.444 1.00 45.56 232 TYR A CA 1
ATOM 1896 C C . TYR A 1 23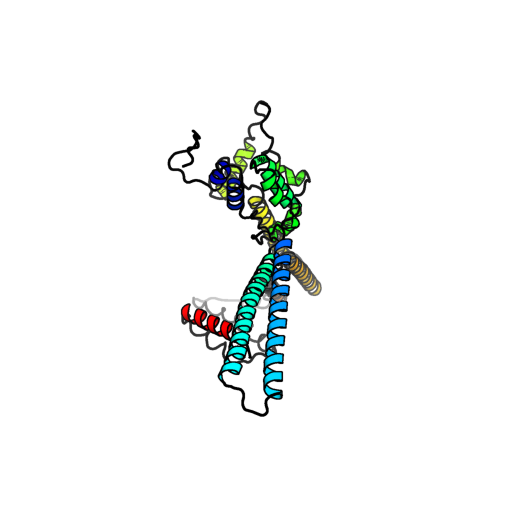2 ? -17.294 13.016 13.811 1.00 45.56 232 TYR A C 1
ATOM 1898 O O . TYR A 1 232 ? -18.003 13.071 12.813 1.00 45.56 232 TYR A O 1
ATOM 1906 N N . GLY A 1 233 ? -16.941 11.898 14.409 1.00 53.59 233 GLY A N 1
ATOM 1907 C CA . GLY A 1 233 ? -17.308 10.568 13.988 1.00 53.59 233 GLY A CA 1
ATOM 1908 C C . GLY A 1 233 ? -16.220 9.644 14.479 1.00 53.59 233 GLY A C 1
ATOM 1909 O O . GLY A 1 233 ? -16.466 8.838 15.360 1.00 53.59 233 GLY A O 1
ATOM 1910 N N . VAL A 1 234 ? -14.981 9.859 14.028 1.00 56.84 234 VAL A N 1
ATOM 1911 C CA . VAL A 1 234 ? -13.908 8.888 14.269 1.00 56.84 234 VAL A CA 1
ATOM 1912 C C . VAL A 1 234 ? -13.476 8.851 15.727 1.00 56.84 234 VAL A C 1
ATOM 1914 O O . VAL A 1 234 ? -13.484 7.783 16.314 1.00 56.84 234 VAL A O 1
ATOM 1917 N N . ARG A 1 235 ? -13.169 9.997 16.349 1.00 64.69 235 ARG A N 1
ATOM 1918 C CA . ARG A 1 235 ? -12.684 10.017 17.740 1.00 64.69 235 ARG A CA 1
ATOM 1919 C C . ARG A 1 235 ? -13.702 9.458 18.741 1.00 64.69 235 ARG A C 1
ATOM 1921 O O . ARG A 1 235 ? -13.363 8.492 19.408 1.00 64.69 235 ARG A O 1
ATOM 1928 N N . PRO A 1 236 ? -14.926 10.000 18.890 1.00 72.88 236 PRO A N 1
ATOM 1929 C CA . PRO A 1 236 ? -15.868 9.460 19.871 1.00 72.88 236 PRO A CA 1
ATOM 1930 C C . PRO A 1 236 ? -16.231 7.998 19.581 1.00 72.88 236 PRO A C 1
ATOM 1932 O O . PRO A 1 236 ? -16.387 7.231 20.523 1.00 72.88 236 PRO A O 1
ATOM 1935 N N . PHE A 1 237 ? -16.295 7.591 18.308 1.00 69.62 237 PHE A N 1
ATOM 1936 C CA . PHE A 1 237 ? -16.482 6.191 17.932 1.00 69.62 237 PHE A CA 1
ATOM 1937 C C . PHE A 1 237 ? -15.288 5.318 18.332 1.00 69.62 237 PHE A C 1
ATOM 1939 O O . PHE A 1 237 ? -15.476 4.258 18.909 1.00 69.62 237 PHE A O 1
ATOM 1946 N N . GLU A 1 238 ? -14.061 5.769 18.095 1.00 73.75 238 GLU A N 1
ATOM 1947 C CA . GLU A 1 238 ? -12.833 5.088 18.499 1.00 73.75 238 GLU A CA 1
ATOM 1948 C C . GLU A 1 238 ? -12.762 4.947 20.023 1.00 73.75 238 GLU A C 1
ATOM 1950 O O . GLU A 1 238 ? -12.487 3.862 20.526 1.00 73.75 238 GLU A O 1
ATOM 1955 N N . TRP A 1 239 ? -13.072 6.012 20.769 1.00 79.38 239 TRP A N 1
ATOM 1956 C CA . TRP A 1 239 ? -13.175 5.980 22.229 1.00 79.38 239 TRP A CA 1
ATOM 1957 C C . TRP A 1 239 ? -14.284 5.037 22.702 1.00 79.38 239 TRP A C 1
ATOM 1959 O O . TRP A 1 239 ? -14.071 4.295 23.656 1.00 79.38 239 TRP A O 1
ATOM 1969 N N . LEU A 1 240 ? -15.437 5.019 22.027 1.00 82.81 240 LEU A N 1
ATOM 1970 C CA . LEU A 1 240 ? -16.537 4.105 22.328 1.00 82.81 240 LEU A CA 1
ATOM 1971 C C . LEU A 1 240 ? -16.127 2.652 22.082 1.00 82.81 240 LEU A C 1
ATOM 1973 O O . LEU A 1 240 ? -16.300 1.821 22.963 1.00 82.81 240 LEU A O 1
ATOM 1977 N N . VAL A 1 241 ? -15.549 2.343 20.920 1.00 78.06 241 VAL A N 1
ATOM 1978 C CA . VAL A 1 241 ? -15.080 0.997 20.567 1.00 78.06 241 VAL A CA 1
ATOM 1979 C C . VAL A 1 241 ? -13.991 0.547 21.534 1.00 78.06 241 VAL A C 1
ATOM 1981 O O . VAL A 1 241 ? -14.085 -0.552 22.072 1.00 78.06 241 VAL A O 1
ATOM 1984 N N . LYS A 1 242 ? -13.001 1.398 21.827 1.00 79.56 242 LYS A N 1
ATOM 1985 C CA . LYS A 1 242 ? -11.965 1.118 22.834 1.00 79.56 242 LYS A CA 1
ATOM 1986 C C . LYS A 1 242 ? -12.568 0.911 24.221 1.00 79.56 242 LYS A C 1
ATOM 1988 O O . LYS A 1 242 ? -12.157 -0.005 24.922 1.00 79.56 242 LYS A O 1
ATOM 1993 N N . GLY A 1 243 ? -13.559 1.716 24.599 1.00 85.31 243 GLY A N 1
ATOM 1994 C CA . GLY A 1 243 ? -14.279 1.589 25.864 1.00 85.31 243 GLY A CA 1
ATOM 1995 C C . GLY A 1 243 ? -15.059 0.279 25.966 1.00 85.31 243 GLY A C 1
ATOM 1996 O O . GLY A 1 243 ? -14.952 -0.416 26.970 1.00 85.31 243 GLY A O 1
ATOM 1997 N N . VAL A 1 244 ? -15.787 -0.103 24.915 1.00 84.81 244 VAL A N 1
ATOM 1998 C CA . VAL A 1 244 ? -16.519 -1.376 24.841 1.00 84.81 244 VAL A CA 1
ATOM 1999 C C . VAL A 1 244 ? -15.551 -2.555 24.868 1.00 84.81 244 VAL A C 1
ATOM 2001 O O . VAL A 1 244 ? -15.773 -3.494 25.622 1.00 84.81 244 VAL A O 1
ATOM 2004 N N . LEU A 1 245 ? -14.452 -2.500 24.110 1.00 82.25 245 LEU A N 1
ATOM 2005 C CA . LEU A 1 245 ? -13.415 -3.535 24.124 1.00 82.25 245 LEU A CA 1
ATOM 2006 C C . LEU A 1 245 ? -12.765 -3.677 25.500 1.00 82.25 245 LEU A C 1
ATOM 2008 O O . LEU A 1 245 ? -12.588 -4.797 25.971 1.00 82.25 245 LEU A O 1
ATOM 2012 N N . ALA A 1 246 ? -12.458 -2.563 26.168 1.00 83.31 246 ALA A N 1
ATOM 2013 C CA . ALA A 1 246 ? -11.935 -2.575 27.528 1.00 83.31 246 ALA A CA 1
ATOM 2014 C C . ALA A 1 246 ? -12.948 -3.179 28.509 1.00 83.31 246 ALA A C 1
ATOM 2016 O O . ALA A 1 246 ? -12.579 -4.020 29.321 1.00 83.31 246 ALA A O 1
ATOM 2017 N N . LEU A 1 247 ? -14.230 -2.816 28.398 1.00 87.81 247 LEU A N 1
ATOM 2018 C CA . LEU A 1 247 ? -15.296 -3.347 29.248 1.00 87.81 247 LEU A CA 1
ATOM 2019 C C . LEU A 1 247 ? -15.495 -4.853 29.035 1.00 87.81 247 LEU A C 1
ATOM 2021 O O . LEU A 1 247 ? -15.579 -5.599 30.009 1.00 87.81 247 LEU A O 1
ATOM 2025 N N . VAL A 1 248 ? -15.510 -5.316 27.782 1.00 88.44 248 VAL A N 1
ATOM 2026 C CA . VAL A 1 248 ? -15.574 -6.745 27.434 1.00 88.44 248 VAL A CA 1
ATOM 2027 C C . VAL A 1 248 ? -14.338 -7.481 27.950 1.00 88.44 248 VAL A C 1
ATOM 2029 O O . VAL A 1 248 ? -14.475 -8.545 28.547 1.00 88.44 248 VAL A O 1
ATOM 2032 N N . GLY A 1 249 ? -13.143 -6.904 27.796 1.00 86.81 249 GLY A N 1
ATOM 2033 C CA . GLY A 1 249 ? -11.907 -7.443 28.360 1.00 86.81 249 GLY A CA 1
ATOM 2034 C C . GLY A 1 249 ? -11.991 -7.588 29.880 1.00 86.81 249 GLY A C 1
ATOM 2035 O O . GLY A 1 249 ? -11.764 -8.673 30.408 1.00 86.81 249 GLY A O 1
ATOM 2036 N N . CYS A 1 250 ? -12.408 -6.536 30.588 1.00 87.50 250 CYS A N 1
ATOM 2037 C CA . CYS A 1 250 ? -12.633 -6.575 32.032 1.00 87.50 250 CYS A CA 1
ATOM 2038 C C . CYS A 1 250 ? -13.648 -7.653 32.427 1.00 87.50 250 CYS A C 1
ATOM 2040 O O . CYS A 1 250 ? -13.397 -8.396 33.372 1.00 87.50 250 CYS A O 1
ATOM 2042 N N . ALA A 1 251 ? -14.761 -7.782 31.700 1.00 89.88 251 ALA A N 1
ATOM 2043 C CA . ALA A 1 251 ? -15.753 -8.819 31.957 1.00 89.88 251 ALA A CA 1
ATOM 2044 C C . ALA A 1 251 ? -15.172 -10.229 31.756 1.00 89.88 251 ALA A C 1
ATOM 2046 O O . ALA A 1 251 ? -15.390 -11.093 32.596 1.00 89.88 251 ALA A O 1
ATOM 2047 N N . LEU A 1 252 ? -14.379 -10.459 30.706 1.00 89.56 252 LEU A N 1
ATOM 2048 C CA . LEU A 1 252 ? -13.734 -11.754 30.442 1.00 89.56 252 LEU A CA 1
ATOM 2049 C C . LEU A 1 252 ? -12.671 -12.134 31.473 1.00 89.56 252 LEU A C 1
ATOM 2051 O O . LEU A 1 252 ? -12.436 -13.322 31.682 1.00 89.56 252 LEU A O 1
ATOM 2055 N N . PHE A 1 253 ? -12.033 -11.151 32.109 1.00 87.50 253 PHE A N 1
ATOM 2056 C CA . PHE A 1 253 ? -11.093 -11.385 33.205 1.00 87.50 253 PHE A CA 1
ATOM 2057 C C . PHE A 1 253 ? -11.803 -11.586 34.548 1.00 87.50 253 PHE A C 1
ATOM 2059 O O . PHE A 1 253 ? -11.458 -12.496 35.296 1.00 87.50 253 PHE A O 1
ATOM 2066 N N . LEU A 1 254 ? -12.800 -10.756 34.866 1.00 89.88 254 LEU A N 1
ATOM 2067 C CA . LEU A 1 254 ? -13.457 -10.767 36.175 1.00 89.88 254 LEU A CA 1
ATOM 2068 C C . LEU A 1 254 ? -14.537 -11.841 36.297 1.00 89.88 254 LEU A C 1
ATOM 2070 O O . LEU A 1 254 ? -14.721 -12.373 37.386 1.00 89.88 254 LEU A O 1
ATOM 2074 N N . ALA A 1 255 ? -15.240 -12.183 35.216 1.00 92.81 255 ALA A N 1
ATOM 2075 C CA . ALA A 1 255 ? -16.284 -13.204 35.243 1.00 92.81 255 ALA A CA 1
ATOM 2076 C C . ALA A 1 255 ? -15.771 -14.585 35.683 1.00 92.81 255 ALA A C 1
ATOM 2078 O O . ALA A 1 255 ? -16.372 -15.138 36.605 1.00 92.81 255 ALA A O 1
ATOM 2079 N N . PRO A 1 256 ? -14.679 -15.152 35.125 1.00 89.94 256 PRO A N 1
ATOM 2080 C CA . PRO A 1 256 ? -14.193 -16.444 35.591 1.00 89.94 256 PRO A CA 1
ATOM 2081 C C . PRO A 1 256 ? -13.745 -16.373 37.052 1.00 89.94 256 PRO A C 1
ATOM 2083 O O . PRO A 1 256 ? -14.136 -17.230 37.832 1.00 89.94 256 PRO A O 1
ATOM 2086 N N . VAL A 1 257 ? -13.029 -15.322 37.467 1.00 88.75 257 VAL A N 1
ATOM 2087 C CA . VAL A 1 257 ? -12.630 -15.139 38.875 1.00 88.75 257 VAL A CA 1
ATOM 2088 C C . VAL A 1 257 ? -13.857 -15.064 39.789 1.00 88.75 257 VAL A C 1
ATOM 2090 O O . VAL A 1 257 ? -13.905 -15.746 40.807 1.00 88.75 257 VAL A O 1
ATOM 2093 N N . GLY A 1 258 ? -14.882 -14.302 39.406 1.00 90.81 258 GLY A N 1
ATOM 2094 C CA . GLY A 1 258 ? -16.132 -14.192 40.152 1.00 90.81 258 GLY A CA 1
ATOM 2095 C C . GLY A 1 258 ? -16.870 -15.526 40.267 1.00 90.81 258 GLY A C 1
ATOM 2096 O O . GLY A 1 258 ? -17.304 -15.882 41.356 1.00 90.81 258 GLY A O 1
ATOM 2097 N N . ILE A 1 259 ? -16.960 -16.299 39.180 1.00 90.44 259 ILE A N 1
ATOM 2098 C CA . ILE A 1 259 ? -17.583 -17.633 39.183 1.00 90.44 259 ILE A CA 1
ATOM 2099 C C . ILE A 1 259 ? -16.806 -18.593 40.095 1.00 90.44 259 ILE A C 1
ATOM 2101 O O . ILE A 1 259 ? -17.425 -19.316 40.874 1.00 90.44 259 ILE A O 1
ATOM 2105 N N . LEU A 1 260 ? -15.469 -18.571 40.032 1.00 86.69 260 LEU A N 1
ATOM 2106 C CA . LEU A 1 260 ? -14.600 -19.389 40.886 1.00 86.69 260 LEU A CA 1
ATOM 2107 C C . LEU A 1 260 ? -14.740 -19.017 42.374 1.00 86.69 260 LEU A C 1
ATOM 2109 O O . LEU A 1 260 ? -14.670 -19.898 43.223 1.00 86.69 260 LEU A O 1
ATOM 2113 N N . TYR A 1 261 ? -14.954 -17.736 42.696 1.00 86.50 261 TYR A N 1
ATOM 2114 C CA . TYR A 1 261 ? -15.126 -17.269 44.078 1.00 86.50 261 TYR A CA 1
ATOM 2115 C C . TYR A 1 261 ? -16.540 -17.476 44.637 1.00 86.50 261 TYR A C 1
ATOM 2117 O O . TYR A 1 261 ? -16.694 -17.661 45.843 1.00 86.50 261 TYR A O 1
ATOM 2125 N N . LEU A 1 262 ? -17.577 -17.405 43.798 1.00 88.50 262 LEU A N 1
ATOM 2126 C CA . LEU A 1 262 ? -18.976 -17.433 44.242 1.00 88.50 262 LEU A CA 1
ATOM 2127 C C . LEU A 1 262 ? -19.562 -18.846 44.347 1.00 88.50 262 LEU A C 1
ATOM 2129 O O . LEU A 1 262 ? -20.562 -19.032 45.038 1.00 88.50 262 LEU A O 1
ATOM 2133 N N . GLY A 1 263 ? -18.980 -19.836 43.667 1.00 82.31 263 GLY A N 1
ATOM 2134 C CA . GLY A 1 263 ? -19.510 -21.196 43.629 1.00 82.31 263 GLY A CA 1
ATOM 2135 C C . GLY A 1 263 ? -18.573 -22.220 44.257 1.00 82.31 263 GLY A C 1
ATOM 2136 O O . GLY A 1 263 ? -17.434 -22.371 43.824 1.00 82.31 263 GLY A O 1
ATOM 2137 N N . SER A 1 264 ? -19.087 -23.024 45.193 1.00 88.12 264 SER A N 1
ATOM 2138 C CA . SER A 1 264 ? -18.483 -24.309 45.568 1.00 88.12 264 SER A CA 1
ATOM 2139 C C . SER A 1 264 ? -18.697 -25.327 44.439 1.00 88.12 264 SER A C 1
ATOM 2141 O O . SER A 1 264 ? -19.513 -26.245 44.544 1.00 88.12 264 SER A O 1
ATOM 2143 N N . LEU A 1 265 ? -18.042 -25.109 43.301 1.00 89.00 265 LEU A N 1
ATOM 2144 C CA . LEU A 1 265 ? -18.155 -25.985 42.141 1.00 89.00 265 LEU A CA 1
ATOM 2145 C C . LEU A 1 265 ? -17.226 -27.197 42.300 1.00 89.00 265 LEU A C 1
ATOM 2147 O O . LEU A 1 265 ? -16.130 -27.066 42.849 1.00 89.00 265 LEU A O 1
ATOM 2151 N N . PRO A 1 266 ? -17.621 -28.383 41.803 1.00 91.81 266 PRO A N 1
ATOM 2152 C CA . PRO A 1 266 ? -16.722 -29.525 41.775 1.00 91.81 266 PRO A CA 1
ATOM 2153 C C . PRO A 1 266 ? -15.494 -29.212 40.898 1.00 91.81 266 PRO A C 1
ATOM 2155 O O . PRO A 1 266 ? -15.616 -28.460 39.925 1.00 91.81 266 PRO A O 1
ATOM 2158 N N . PRO A 1 267 ? -14.324 -29.825 41.161 1.00 87.50 267 PRO A N 1
ATOM 2159 C CA . PRO A 1 267 ? -13.081 -29.526 40.442 1.00 87.50 267 PRO A CA 1
ATOM 2160 C C . PRO A 1 267 ? -13.204 -29.602 38.913 1.00 87.50 267 PRO A C 1
ATOM 2162 O O . PRO A 1 267 ? -12.673 -28.756 38.196 1.00 87.50 267 PRO A O 1
ATOM 2165 N N . GLY A 1 268 ? -13.973 -30.573 38.405 1.00 89.69 268 GLY A N 1
ATOM 2166 C CA . GLY A 1 268 ? -14.231 -30.711 36.969 1.00 89.69 268 GLY A CA 1
ATOM 2167 C C . GLY A 1 268 ? -15.011 -29.535 36.367 1.00 89.69 268 GLY A C 1
ATOM 2168 O O . GLY A 1 268 ? -14.740 -29.134 35.238 1.00 89.69 268 GLY A O 1
ATOM 2169 N N . ALA A 1 269 ? -15.931 -28.932 37.125 1.00 90.19 269 ALA A N 1
ATOM 2170 C CA . ALA A 1 269 ? -16.673 -27.757 36.675 1.00 90.19 269 ALA A CA 1
ATOM 2171 C C . ALA A 1 269 ? -15.795 -26.495 36.673 1.00 90.19 269 ALA A C 1
ATOM 2173 O O . ALA A 1 269 ? -15.870 -25.720 35.723 1.00 90.19 269 ALA A O 1
ATOM 2174 N N . LEU A 1 270 ? -14.911 -26.317 37.666 1.00 87.62 270 LEU A N 1
ATOM 2175 C CA . LEU A 1 270 ? -13.940 -25.208 37.689 1.00 87.62 270 LEU A CA 1
ATOM 2176 C C . LEU A 1 270 ? -13.009 -25.256 36.463 1.00 87.62 270 LEU A C 1
ATOM 2178 O O . LEU A 1 270 ? -12.767 -24.236 35.807 1.00 87.62 270 LEU A O 1
ATOM 2182 N N . PHE A 1 271 ? -12.536 -26.457 36.114 1.00 88.25 271 PHE A N 1
ATOM 2183 C CA . PHE A 1 271 ? -11.744 -26.678 34.904 1.00 88.25 271 PHE A CA 1
ATOM 2184 C C . PHE A 1 271 ? -12.547 -26.352 33.638 1.00 88.25 271 PHE A C 1
ATOM 2186 O O . PHE A 1 271 ? -12.066 -25.607 32.784 1.00 88.25 271 PHE A O 1
ATOM 2193 N N . GLY A 1 272 ? -13.791 -26.835 33.543 1.00 91.94 272 GLY A N 1
ATOM 2194 C CA . GLY A 1 272 ? -14.676 -26.564 32.407 1.00 91.94 272 GLY A CA 1
ATOM 2195 C C . GLY A 1 272 ? -14.935 -25.071 32.182 1.00 91.94 272 GLY A C 1
ATOM 2196 O O . GLY A 1 272 ? -14.809 -24.595 31.055 1.00 91.94 272 GLY A O 1
ATOM 2197 N N . VAL A 1 273 ? -15.219 -24.315 33.251 1.00 90.88 273 VAL A N 1
ATOM 2198 C CA . VAL A 1 273 ? -15.386 -22.851 33.187 1.00 90.88 273 VAL A CA 1
ATOM 2199 C C . VAL A 1 273 ? -14.107 -22.192 32.672 1.00 90.88 273 VAL A C 1
ATOM 2201 O O . VAL A 1 273 ? -14.167 -21.377 31.754 1.00 90.88 273 VAL A O 1
ATOM 2204 N N . THR A 1 274 ? -12.944 -22.580 33.198 1.00 88.31 274 THR A N 1
ATOM 2205 C CA . THR A 1 274 ? -11.657 -22.019 32.758 1.00 88.31 274 THR A CA 1
ATOM 2206 C C . THR A 1 274 ? -11.409 -22.263 31.270 1.00 88.31 274 THR A C 1
ATOM 2208 O O . THR A 1 274 ? -11.107 -21.323 30.538 1.00 88.31 274 THR A O 1
ATOM 2211 N N . VAL A 1 275 ? -11.586 -23.501 30.798 1.00 90.19 275 VAL A N 1
ATOM 2212 C CA . VAL A 1 275 ? -11.398 -23.855 29.381 1.00 90.19 275 VAL A CA 1
ATOM 2213 C C . VAL A 1 275 ? -12.364 -23.079 28.482 1.00 90.19 275 VAL A C 1
ATOM 2215 O O . VAL A 1 275 ? -11.948 -22.564 27.443 1.00 90.19 275 VAL A O 1
ATOM 2218 N N . ALA A 1 276 ? -13.629 -22.937 28.890 1.00 92.88 276 ALA A N 1
ATOM 2219 C CA . ALA A 1 276 ? -14.626 -22.184 28.134 1.00 92.88 276 ALA A CA 1
ATOM 2220 C C . ALA A 1 276 ? -14.245 -20.700 27.993 1.00 92.88 276 ALA A C 1
ATOM 2222 O O . ALA A 1 276 ? -14.264 -20.162 26.885 1.00 92.88 276 ALA A O 1
ATOM 2223 N N . PHE A 1 277 ? -13.837 -20.045 29.084 1.00 91.31 277 PHE A N 1
ATOM 2224 C CA . PHE A 1 277 ? -13.404 -18.645 29.043 1.00 91.31 277 PHE A CA 1
ATOM 2225 C C . PHE A 1 277 ? -12.104 -18.452 28.251 1.00 91.31 277 PHE A C 1
ATOM 2227 O O . PHE A 1 277 ? -12.017 -17.500 27.474 1.00 91.31 277 PHE A O 1
ATOM 2234 N N . CYS A 1 278 ? -11.143 -19.381 28.345 1.00 89.44 278 CYS A N 1
ATOM 2235 C CA . CYS A 1 278 ? -9.958 -19.383 27.482 1.00 89.44 278 CYS A CA 1
ATOM 2236 C C . CYS A 1 278 ? -10.343 -19.437 25.997 1.00 89.44 278 CYS A C 1
ATOM 2238 O O . CYS A 1 278 ? -9.804 -18.675 25.195 1.00 89.44 278 CYS A O 1
ATOM 2240 N N . PHE A 1 279 ? -11.294 -20.297 25.620 1.00 90.38 279 PHE A N 1
ATOM 2241 C CA . PHE A 1 279 ? -11.733 -20.423 24.230 1.00 90.38 279 PHE A CA 1
ATOM 2242 C C . PHE A 1 279 ? -12.408 -19.143 23.718 1.00 90.38 279 PHE A C 1
ATOM 2244 O O . PHE A 1 279 ? -12.099 -18.677 22.618 1.00 90.38 279 PHE A O 1
ATOM 2251 N N . VAL A 1 280 ? -13.280 -18.530 24.528 1.00 91.69 280 VAL A N 1
ATOM 2252 C CA . VAL A 1 280 ? -13.917 -17.242 24.202 1.00 91.69 280 VAL A CA 1
ATOM 2253 C C . VAL A 1 280 ? -12.869 -16.140 24.047 1.00 91.69 280 VAL A C 1
ATOM 2255 O O . VAL A 1 280 ? -12.909 -15.392 23.069 1.00 91.69 280 VAL A O 1
ATOM 2258 N N . PHE A 1 281 ? -11.900 -16.064 24.962 1.00 89.06 281 PHE A N 1
ATOM 2259 C CA . PHE A 1 281 ? -10.821 -15.081 24.906 1.00 89.06 281 PHE A CA 1
ATOM 2260 C C . PHE A 1 281 ? -9.964 -15.241 23.644 1.00 89.06 281 PHE A C 1
ATOM 2262 O O . PHE A 1 281 ? -9.752 -14.268 22.923 1.00 89.06 281 PHE A O 1
ATOM 2269 N N . VAL A 1 282 ? -9.523 -16.464 23.327 1.00 88.19 282 VAL A N 1
ATOM 2270 C CA . VAL A 1 282 ? -8.742 -16.743 22.110 1.00 88.19 282 VAL A CA 1
ATOM 2271 C C . VAL A 1 282 ? -9.546 -16.388 20.859 1.00 88.19 282 VAL A C 1
ATOM 2273 O O . VAL A 1 282 ? -9.024 -15.711 19.977 1.00 88.19 282 VAL A O 1
ATOM 2276 N N . THR A 1 283 ? -10.824 -16.768 20.798 1.00 86.81 283 THR A N 1
ATOM 2277 C CA . THR A 1 283 ? -11.704 -16.452 19.658 1.00 86.81 283 THR A CA 1
ATOM 2278 C C . THR A 1 283 ? -11.841 -14.941 19.455 1.00 86.81 283 THR A C 1
ATOM 2280 O O . THR A 1 283 ? -11.755 -14.450 18.325 1.00 86.81 283 THR A O 1
ATOM 2283 N N . LEU A 1 284 ? -12.004 -14.180 20.541 1.00 87.62 284 LEU A N 1
ATOM 2284 C CA . LEU A 1 284 ? -12.061 -12.720 20.486 1.00 87.62 284 LEU A CA 1
ATOM 2285 C C . LEU A 1 284 ? -10.726 -12.108 20.056 1.00 87.62 284 LEU A C 1
ATOM 2287 O O . LEU A 1 284 ? -10.719 -11.258 19.169 1.00 87.62 284 LEU A O 1
ATOM 2291 N N . MET A 1 285 ? -9.602 -12.570 20.609 1.00 84.69 285 MET A N 1
ATOM 2292 C CA . MET A 1 285 ? -8.269 -12.091 20.227 1.00 84.69 285 MET A CA 1
ATOM 2293 C C . MET A 1 285 ? -7.967 -12.348 18.745 1.00 84.69 285 MET A C 1
ATOM 2295 O O . MET A 1 285 ? -7.510 -11.435 18.065 1.00 84.69 285 MET A O 1
ATOM 2299 N N . VAL A 1 286 ? -8.303 -13.531 18.214 1.00 82.56 286 VAL A N 1
ATOM 2300 C CA . VAL A 1 286 ? -8.173 -13.857 16.776 1.00 82.56 286 VAL A CA 1
ATOM 2301 C C . VAL A 1 286 ? -9.049 -12.947 15.908 1.00 82.56 286 VAL A C 1
ATOM 2303 O O . VAL A 1 286 ? -8.651 -12.531 14.821 1.00 82.56 286 VAL A O 1
ATOM 2306 N N . SER A 1 287 ? -10.255 -12.620 16.377 1.00 80.62 287 SER A N 1
ATOM 2307 C CA . SER A 1 287 ? -11.200 -11.785 15.625 1.00 80.62 287 SER A CA 1
ATOM 2308 C C . SER A 1 287 ? -10.767 -10.312 15.578 1.00 80.62 287 SER A C 1
ATOM 2310 O O . SER A 1 287 ? -10.960 -9.607 14.576 1.00 80.62 287 SER A O 1
ATOM 2312 N N . LEU A 1 288 ? -10.169 -9.827 16.666 1.00 78.62 288 LEU A N 1
ATOM 2313 C CA . LEU A 1 288 ? -9.769 -8.433 16.826 1.00 78.62 288 LEU A CA 1
ATOM 2314 C C . LEU A 1 288 ? -8.387 -8.160 16.224 1.00 78.62 288 LEU A C 1
ATOM 2316 O O . LEU A 1 288 ? -8.249 -7.220 15.436 1.00 78.62 288 LEU A O 1
ATOM 2320 N N . GLU A 1 289 ? -7.405 -9.013 16.502 1.00 79.31 289 GLU A N 1
ATOM 2321 C CA . GLU A 1 289 ? -5.998 -8.808 16.169 1.00 79.31 289 GLU A CA 1
ATOM 2322 C C . GLU A 1 289 ? -5.586 -9.687 14.975 1.00 79.31 289 GLU A C 1
ATOM 2324 O O . GLU A 1 289 ? -5.544 -10.909 15.063 1.00 79.31 289 GLU A O 1
ATOM 2329 N N . ARG A 1 290 ? -5.239 -9.079 13.830 1.00 71.81 290 ARG A N 1
ATOM 2330 C CA . ARG A 1 290 ? -4.683 -9.840 12.687 1.00 71.81 290 ARG A CA 1
ATOM 2331 C C . ARG A 1 290 ? -3.197 -10.158 12.843 1.00 71.81 290 ARG A C 1
ATOM 2333 O O . ARG A 1 290 ? -2.677 -11.004 12.121 1.00 71.81 290 ARG A O 1
ATOM 2340 N N . ARG A 1 291 ? -2.491 -9.448 13.728 1.00 77.00 291 ARG A N 1
ATOM 2341 C CA . ARG A 1 291 ? -1.056 -9.648 13.942 1.00 77.00 291 ARG A CA 1
ATOM 2342 C C . ARG A 1 291 ? -0.847 -10.714 15.011 1.00 77.00 291 ARG A C 1
ATOM 2344 O O . ARG A 1 291 ? -1.274 -10.558 16.149 1.00 77.00 291 ARG A O 1
ATOM 2351 N N . THR A 1 292 ? -0.117 -11.762 14.646 1.00 78.06 292 THR A N 1
ATOM 2352 C CA . THR A 1 292 ? 0.205 -12.893 15.527 1.00 78.06 292 THR A CA 1
ATOM 2353 C C . THR A 1 292 ? 1.021 -12.478 16.754 1.00 78.06 292 THR A C 1
ATOM 2355 O O . THR A 1 292 ? 0.821 -13.034 17.826 1.00 78.06 292 THR A O 1
ATOM 2358 N N . GLY A 1 293 ? 1.891 -11.467 16.640 1.00 84.81 293 GLY A N 1
ATOM 2359 C CA . GLY A 1 293 ? 2.747 -11.004 17.743 1.00 84.81 293 GLY A CA 1
ATOM 2360 C C . GLY A 1 293 ? 1.968 -10.535 18.983 1.00 84.81 293 GLY A C 1
ATOM 2361 O O . GLY A 1 293 ? 2.035 -11.201 20.017 1.00 84.81 293 GLY A O 1
ATOM 2362 N N . PRO A 1 294 ? 1.207 -9.425 18.910 1.00 82.00 294 PRO A N 1
ATOM 2363 C CA . PRO A 1 294 ? 0.405 -8.938 20.038 1.00 82.00 294 PRO A CA 1
ATOM 2364 C C . PRO A 1 294 ? -0.606 -9.971 20.554 1.00 82.00 294 PRO A C 1
ATOM 2366 O O . PRO A 1 294 ? -0.836 -10.063 21.759 1.00 82.00 294 PRO A O 1
ATOM 2369 N N . MET A 1 295 ? -1.150 -10.801 19.658 1.00 85.25 295 MET A N 1
ATOM 2370 C CA . MET A 1 295 ? -2.064 -11.884 20.015 1.00 85.25 295 MET A CA 1
ATOM 2371 C C . MET A 1 295 ? -1.416 -12.894 20.975 1.00 85.25 295 MET A C 1
ATOM 2373 O O . MET A 1 295 ? -2.013 -13.232 21.997 1.00 85.25 295 MET A O 1
ATOM 2377 N N . LEU A 1 296 ? -0.189 -13.343 20.692 1.00 85.38 296 LEU A N 1
ATOM 2378 C CA . LEU A 1 296 ? 0.531 -14.282 21.559 1.00 85.38 296 LEU A CA 1
ATOM 2379 C C . LEU A 1 296 ? 0.838 -13.678 22.937 1.00 85.38 296 LEU A C 1
ATOM 2381 O O . LEU A 1 296 ? 0.717 -14.379 23.941 1.00 85.38 296 LEU A O 1
ATOM 2385 N N . PHE A 1 297 ? 1.170 -12.383 23.003 1.00 89.00 297 PHE A N 1
ATOM 2386 C CA . PHE A 1 297 ? 1.353 -11.671 24.274 1.00 89.00 297 PHE A CA 1
ATOM 2387 C C . PHE A 1 297 ? 0.056 -11.577 25.088 1.00 89.00 297 PHE A C 1
ATOM 2389 O O . PHE A 1 297 ? 0.074 -11.779 26.300 1.00 89.00 297 PHE A O 1
ATOM 2396 N N . GLY A 1 298 ? -1.079 -11.306 24.436 1.00 87.25 298 GLY A N 1
ATOM 2397 C CA . GLY A 1 298 ? -2.379 -11.273 25.107 1.00 87.25 298 GLY A CA 1
ATOM 2398 C C . GLY A 1 298 ? -2.774 -12.637 25.680 1.00 87.25 298 GLY A C 1
ATOM 2399 O O . GLY A 1 298 ? -3.210 -12.724 26.827 1.00 87.25 298 GLY A O 1
ATOM 2400 N N . ILE A 1 299 ? -2.563 -13.711 24.911 1.00 87.50 299 ILE A N 1
ATOM 2401 C CA . ILE A 1 299 ? -2.851 -15.086 25.344 1.00 87.50 299 ILE A CA 1
ATOM 2402 C C . ILE A 1 299 ? -1.942 -15.502 26.503 1.00 87.50 299 ILE A C 1
ATOM 2404 O O . ILE A 1 299 ? -2.436 -16.050 27.487 1.00 87.50 299 ILE A O 1
ATOM 2408 N N . SER A 1 300 ? -0.638 -15.220 26.436 1.00 91.06 300 SER A N 1
ATOM 2409 C CA . SER A 1 300 ? 0.289 -15.590 27.511 1.00 91.06 300 SER A CA 1
ATOM 2410 C C . SER A 1 300 ? -0.017 -14.853 28.817 1.00 91.06 300 SER A C 1
ATOM 2412 O O . SER A 1 300 ? -0.062 -15.485 29.873 1.00 91.06 300 SER A O 1
ATOM 2414 N N . ALA A 1 301 ? -0.317 -13.552 28.750 1.00 92.38 301 ALA A N 1
ATOM 2415 C CA . ALA A 1 301 ? -0.719 -12.767 29.913 1.00 92.38 301 ALA A CA 1
ATOM 2416 C C . ALA A 1 301 ? -2.025 -13.291 30.533 1.00 92.38 301 ALA A C 1
ATOM 2418 O O . ALA A 1 301 ? -2.103 -13.469 31.749 1.00 92.38 301 ALA A O 1
ATOM 2419 N N . TYR A 1 302 ? -3.029 -13.599 29.705 1.00 90.56 302 TYR A N 1
ATOM 2420 C CA . TYR A 1 302 ? -4.300 -14.160 30.166 1.00 90.56 302 TYR A CA 1
ATOM 2421 C C . TYR A 1 302 ? -4.111 -15.514 30.867 1.00 90.56 302 TYR A C 1
ATOM 2423 O O . TYR A 1 302 ? -4.586 -15.711 31.987 1.00 90.56 302 TYR A O 1
ATOM 2431 N N . MET A 1 303 ? -3.353 -16.425 30.249 1.00 88.38 303 MET A N 1
ATOM 2432 C CA . MET A 1 303 ? -3.075 -17.751 30.810 1.00 88.38 303 MET A CA 1
ATOM 2433 C C . MET A 1 303 ? -2.299 -17.675 32.127 1.00 88.38 303 MET A C 1
ATOM 2435 O O . MET A 1 303 ? -2.598 -18.430 33.054 1.00 88.38 303 MET A O 1
ATOM 2439 N N . ALA A 1 304 ? -1.336 -16.756 32.245 1.00 91.69 304 ALA A N 1
ATOM 2440 C CA . ALA A 1 304 ? -0.587 -16.549 33.481 1.00 91.69 304 ALA A CA 1
ATOM 2441 C C . ALA A 1 304 ? -1.508 -16.109 34.630 1.00 91.69 304 ALA A C 1
ATOM 2443 O O . ALA A 1 304 ? -1.478 -16.707 35.706 1.00 91.69 304 ALA A O 1
ATOM 2444 N N . VAL A 1 305 ? -2.376 -15.121 34.385 1.00 89.62 305 VAL A N 1
ATOM 2445 C CA . VAL A 1 305 ? -3.342 -14.627 35.380 1.00 89.62 305 VAL A CA 1
ATOM 2446 C C . VAL A 1 305 ? -4.286 -15.746 35.823 1.00 89.62 305 VAL A C 1
ATOM 2448 O O . VAL A 1 305 ? -4.437 -15.984 37.022 1.00 89.62 305 VAL A O 1
ATOM 2451 N N . MET A 1 306 ? -4.859 -16.490 34.875 1.00 86.50 306 MET A N 1
ATOM 2452 C CA . MET A 1 306 ? -5.755 -17.608 35.184 1.00 86.50 306 MET A CA 1
ATOM 2453 C C . MET A 1 306 ? -5.057 -18.713 35.988 1.00 86.50 306 MET A C 1
ATOM 2455 O O . MET A 1 306 ? -5.631 -19.239 36.940 1.00 86.50 306 MET A O 1
ATOM 2459 N N . THR A 1 307 ? -3.800 -19.028 35.665 1.00 87.38 307 THR A N 1
ATOM 2460 C CA . THR A 1 307 ? -3.019 -20.050 36.383 1.00 87.38 307 THR A CA 1
ATOM 2461 C C . THR A 1 307 ? -2.755 -19.647 37.834 1.00 87.38 307 THR A C 1
ATOM 2463 O O . THR A 1 307 ? -2.904 -20.471 38.737 1.00 87.38 307 THR A O 1
ATOM 2466 N N . VAL A 1 308 ? -2.414 -18.377 38.083 1.00 90.38 308 VAL A N 1
ATOM 2467 C CA . VAL A 1 308 ? -2.204 -17.856 39.445 1.00 90.38 308 VAL A CA 1
ATOM 2468 C C . VAL A 1 308 ? -3.490 -17.956 40.267 1.00 90.38 308 VAL A C 1
ATOM 2470 O O . VAL A 1 308 ? -3.454 -18.424 41.406 1.00 90.38 308 VAL A O 1
ATOM 2473 N N . PHE A 1 309 ? -4.638 -17.588 39.690 1.00 85.69 309 PHE A N 1
ATOM 2474 C CA . PHE A 1 309 ? -5.924 -17.711 40.380 1.00 85.69 309 PHE A CA 1
ATOM 2475 C C . PHE A 1 309 ? -6.274 -19.165 40.708 1.00 85.69 309 PHE A C 1
ATOM 2477 O O . PHE A 1 309 ? -6.643 -19.454 41.846 1.00 85.69 309 PHE A O 1
ATOM 2484 N N . LEU A 1 310 ? -6.094 -20.092 39.764 1.00 84.19 310 LEU A N 1
ATOM 2485 C CA . LEU A 1 310 ? -6.336 -21.517 40.007 1.00 84.19 310 LEU A CA 1
ATOM 2486 C C . LEU A 1 310 ? -5.418 -22.092 41.095 1.00 84.19 310 LEU A C 1
ATOM 2488 O O . LEU A 1 310 ? -5.873 -22.867 41.936 1.00 84.19 310 LEU A O 1
ATOM 2492 N N . SER A 1 311 ? -4.144 -21.692 41.114 1.00 87.12 311 SER A N 1
ATOM 2493 C CA . SER A 1 311 ? -3.201 -22.105 42.159 1.00 87.12 311 SER A CA 1
ATOM 2494 C C . SER A 1 311 ? -3.665 -21.648 43.543 1.00 87.12 311 SER A C 1
ATOM 2496 O O . SER A 1 311 ? -3.650 -22.434 44.490 1.00 87.12 311 SER A O 1
ATOM 2498 N N . ASN A 1 312 ? -4.123 -20.401 43.661 1.00 87.19 312 ASN A N 1
ATOM 2499 C CA . ASN A 1 312 ? -4.583 -19.848 44.935 1.00 87.19 312 ASN A CA 1
ATOM 2500 C C . ASN A 1 312 ? -5.857 -20.542 45.441 1.00 87.19 312 ASN A C 1
ATOM 2502 O O . ASN A 1 312 ? -5.952 -20.857 46.625 1.00 87.19 312 ASN A O 1
ATOM 2506 N N . VAL A 1 313 ? -6.807 -20.843 44.549 1.00 83.50 313 VAL A N 1
ATOM 2507 C CA . VAL A 1 313 ? -8.040 -21.565 44.912 1.00 83.50 313 VAL A CA 1
ATOM 2508 C C . VAL A 1 313 ? -7.724 -22.978 45.414 1.00 83.50 313 VAL A C 1
ATOM 2510 O O . VAL A 1 313 ? -8.252 -23.407 46.441 1.00 83.50 313 VAL A O 1
ATOM 2513 N N . ASN A 1 314 ? -6.803 -23.688 44.756 1.00 81.62 314 ASN A N 1
ATOM 2514 C CA . ASN A 1 314 ? -6.408 -25.036 45.173 1.00 81.62 314 ASN A CA 1
ATOM 2515 C C . ASN A 1 314 ? -5.701 -25.056 46.540 1.00 81.62 314 ASN A C 1
ATOM 2517 O O . ASN A 1 314 ? -5.894 -25.993 47.315 1.00 81.62 314 ASN A O 1
ATOM 2521 N N . GLN A 1 315 ? -4.923 -24.020 46.871 1.00 83.56 315 GLN A N 1
ATOM 2522 C CA . GLN A 1 315 ? -4.253 -23.913 48.173 1.00 83.56 315 GLN A CA 1
ATOM 2523 C C . GLN A 1 315 ? -5.242 -23.755 49.338 1.00 83.56 315 GLN A C 1
ATOM 2525 O O . GLN A 1 315 ? -5.002 -24.313 50.408 1.00 83.56 315 GLN A O 1
ATOM 2530 N N . CYS A 1 316 ? -6.376 -23.075 49.135 1.00 77.44 316 CYS A N 1
ATOM 2531 C CA . CYS A 1 316 ? -7.417 -22.957 50.162 1.00 77.44 316 CYS A CA 1
ATOM 2532 C C . CYS A 1 316 ? -8.089 -24.297 50.496 1.00 77.44 316 CYS A C 1
ATOM 2534 O O . CYS A 1 316 ? -8.478 -24.512 51.641 1.00 77.44 316 CYS A O 1
ATOM 2536 N N . HIS A 1 317 ? -8.206 -25.211 49.529 1.00 72.88 317 HIS A N 1
ATOM 2537 C CA . HIS A 1 317 ? -8.801 -26.532 49.758 1.00 72.88 317 HIS A CA 1
ATOM 2538 C C . HIS A 1 317 ? -7.827 -27.541 50.376 1.00 72.88 317 HIS A C 1
ATOM 2540 O O . HIS A 1 317 ? -8.261 -28.490 51.026 1.00 72.88 317 HIS A O 1
ATOM 2546 N N . ALA A 1 318 ? -6.520 -27.349 50.179 1.00 76.19 318 ALA A N 1
ATOM 2547 C CA . ALA A 1 318 ? -5.492 -28.290 50.608 1.00 76.19 318 ALA A CA 1
ATOM 2548 C C . ALA A 1 318 ? -4.989 -28.067 52.043 1.00 76.19 318 ALA A C 1
ATOM 2550 O O . ALA A 1 318 ? -4.150 -28.844 52.494 1.00 76.19 318 ALA A O 1
ATOM 2551 N N . GLN A 1 319 ? -5.469 -27.053 52.776 1.00 67.50 319 GLN A N 1
ATOM 2552 C CA . GLN A 1 319 ? -5.204 -26.989 54.212 1.00 67.50 319 GLN A CA 1
ATOM 2553 C C . GLN A 1 319 ? -6.121 -27.984 54.932 1.00 67.50 319 GLN A C 1
ATOM 2555 O O . GLN A 1 319 ? -7.320 -27.713 55.057 1.00 67.50 319 GLN A O 1
ATOM 2560 N N . PRO A 1 320 ? -5.601 -29.124 55.436 1.00 65.81 320 PRO A N 1
ATOM 2561 C CA . PRO A 1 320 ? -6.352 -29.900 56.403 1.00 65.81 320 PRO A CA 1
ATOM 2562 C C . PRO A 1 320 ? -6.691 -28.946 57.542 1.00 65.81 320 PRO A C 1
ATOM 2564 O O . PRO A 1 320 ? -5.804 -28.265 58.064 1.00 65.81 320 PRO A O 1
ATOM 2567 N N . GLN A 1 321 ? -7.970 -28.872 57.909 1.00 56.28 321 GLN A N 1
ATOM 2568 C CA . GLN A 1 321 ? -8.358 -28.306 59.190 1.00 56.28 321 GLN A CA 1
ATOM 2569 C C . GLN A 1 321 ? -7.661 -29.153 60.250 1.00 56.28 321 GLN A C 1
ATOM 2571 O O . GLN A 1 321 ? -8.180 -30.176 60.685 1.00 56.28 321 GLN A O 1
ATOM 2576 N N . VAL A 1 322 ? -6.437 -28.774 60.614 1.00 62.00 322 VAL A N 1
ATOM 2577 C CA . VAL A 1 322 ? -5.790 -29.290 61.805 1.00 62.00 322 VAL A CA 1
ATOM 2578 C C . VAL A 1 322 ? -6.736 -28.866 62.921 1.00 62.00 322 VAL A C 1
ATOM 2580 O O . VAL A 1 322 ? -6.971 -27.662 63.062 1.00 62.00 322 VAL A O 1
ATOM 2583 N N . PRO A 1 323 ? -7.357 -29.805 63.653 1.00 59.34 323 PRO A N 1
ATOM 2584 C CA . PRO A 1 323 ? -8.274 -29.456 64.718 1.00 59.34 323 PRO A CA 1
ATOM 2585 C C . PRO A 1 323 ? -7.470 -28.747 65.808 1.00 59.34 323 PRO A C 1
ATOM 2587 O O . PRO A 1 323 ? -6.936 -29.356 66.728 1.00 59.34 323 PRO A O 1
ATOM 2590 N N . LEU A 1 324 ? -7.405 -27.419 65.718 1.00 54.75 324 LEU A N 1
ATOM 2591 C CA . LEU A 1 324 ? -6.782 -26.537 66.704 1.00 54.75 324 LEU A CA 1
ATOM 2592 C C . LEU A 1 324 ? -7.598 -26.490 68.014 1.00 54.75 324 LEU A C 1
ATOM 2594 O O . LEU A 1 324 ? -7.299 -25.723 68.920 1.00 54.75 324 LEU A O 1
ATOM 2598 N N . LEU A 1 325 ? -8.625 -27.340 68.127 1.00 53.78 325 LEU A N 1
ATOM 2599 C CA . LEU A 1 325 ? -9.465 -27.529 69.304 1.00 53.78 325 LEU A CA 1
ATOM 2600 C C . LEU A 1 325 ? -8.967 -28.631 70.256 1.00 53.78 325 LEU A C 1
ATOM 2602 O O . LEU A 1 325 ? -9.467 -28.701 71.373 1.00 53.78 325 LEU A O 1
ATOM 2606 N N . SER A 1 326 ? -7.963 -29.447 69.898 1.00 55.72 326 SER A N 1
ATOM 2607 C CA . SER A 1 326 ? -7.422 -30.466 70.823 1.00 55.72 326 SER A CA 1
ATOM 2608 C C . SER A 1 326 ? -6.142 -30.057 71.566 1.00 55.72 326 SER A C 1
ATOM 2610 O O . SER A 1 326 ? -5.729 -30.768 72.478 1.00 55.72 326 SER A O 1
ATOM 2612 N N . ALA A 1 327 ? -5.526 -28.914 71.240 1.00 53.03 327 ALA A N 1
ATOM 2613 C CA . ALA A 1 327 ? -4.304 -28.440 71.909 1.00 53.03 327 ALA A CA 1
ATOM 2614 C C . ALA A 1 327 ? -4.544 -27.380 73.007 1.00 53.03 327 ALA A C 1
ATOM 2616 O O . ALA A 1 327 ? -3.617 -27.047 73.738 1.00 53.03 327 ALA A O 1
ATOM 2617 N N . LEU A 1 328 ? -5.776 -26.879 73.173 1.00 52.81 328 LEU A N 1
ATOM 2618 C CA . LEU A 1 328 ? -6.117 -25.845 74.168 1.00 52.81 328 LEU A CA 1
ATOM 2619 C C . LEU A 1 328 ? -6.798 -26.388 75.441 1.00 52.81 328 LEU A C 1
ATOM 2621 O O . LEU A 1 328 ? -7.151 -25.615 76.324 1.00 52.81 328 LEU A O 1
ATOM 2625 N N . ALA A 1 329 ? -6.951 -27.710 75.577 1.00 52.47 329 ALA A N 1
ATOM 2626 C CA . ALA A 1 329 ? -7.657 -28.329 76.706 1.00 52.47 329 ALA A CA 1
ATOM 2627 C C . ALA A 1 329 ? -6.753 -28.855 77.843 1.00 52.47 329 ALA A C 1
ATOM 2629 O O . ALA A 1 329 ? -7.250 -29.529 78.743 1.00 52.47 329 ALA A O 1
ATOM 2630 N N . LYS A 1 330 ? -5.437 -28.593 77.844 1.00 51.81 330 LYS A N 1
ATOM 2631 C CA . LYS A 1 330 ? -4.540 -29.144 78.880 1.00 51.81 330 LYS A CA 1
ATOM 2632 C C . LYS A 1 330 ? -3.348 -28.249 79.233 1.00 51.81 330 LYS A C 1
ATOM 2634 O O . LYS A 1 330 ? -2.211 -28.676 79.127 1.00 51.81 330 LYS A O 1
ATOM 2639 N N . THR A 1 331 ? -3.597 -27.049 79.747 1.00 44.31 331 THR A N 1
ATOM 2640 C CA . THR A 1 331 ? -2.636 -26.400 80.661 1.00 44.31 331 THR A CA 1
ATOM 2641 C C . THR A 1 331 ? -3.372 -25.509 81.649 1.00 44.31 331 THR A C 1
ATOM 2643 O O . THR A 1 331 ? -3.696 -24.357 81.368 1.00 44.31 331 THR A O 1
ATOM 2646 N N . THR A 1 332 ? -3.627 -26.072 82.823 1.00 46.59 332 THR A N 1
ATOM 2647 C CA . THR A 1 332 ? -4.126 -25.382 84.007 1.00 46.59 332 THR A CA 1
ATOM 2648 C C . THR A 1 332 ? -2.911 -25.013 84.880 1.00 46.59 332 THR A C 1
ATOM 2650 O O . THR A 1 332 ? -2.370 -25.898 85.532 1.00 46.59 332 THR A O 1
ATOM 2653 N N . VAL A 1 333 ? -2.558 -23.708 84.904 1.00 47.41 333 VAL A N 1
ATOM 2654 C CA . VAL A 1 333 ? -2.089 -22.908 86.082 1.00 47.41 333 VAL A CA 1
ATOM 2655 C C . VAL A 1 333 ? -0.601 -23.054 86.527 1.00 47.41 333 VAL A C 1
ATOM 2657 O O . VAL A 1 333 ? -0.056 -24.142 86.375 1.00 47.41 333 VAL A O 1
ATOM 2660 N N . PRO A 1 334 ? 0.073 -22.061 87.186 1.00 56.66 334 PRO A N 1
ATOM 2661 C CA . PRO A 1 334 ? -0.037 -20.580 87.224 1.00 56.66 334 PRO A CA 1
ATOM 2662 C C . PRO A 1 334 ? 1.297 -19.801 86.990 1.00 56.66 334 PRO A C 1
ATOM 2664 O O . PRO A 1 334 ? 2.386 -20.356 87.021 1.00 56.66 334 PRO A O 1
ATOM 2667 N N . ASN A 1 335 ? 1.166 -18.469 86.869 1.00 50.09 335 ASN A N 1
ATOM 2668 C CA . ASN A 1 335 ? 2.070 -17.385 87.308 1.00 50.09 335 ASN A CA 1
ATOM 2669 C C . ASN A 1 335 ? 3.597 -17.613 87.299 1.00 50.09 335 ASN A C 1
ATOM 2671 O O . ASN A 1 335 ? 4.142 -18.191 88.234 1.00 50.09 335 ASN A O 1
ATOM 2675 N N . ASN A 1 336 ? 4.299 -16.958 86.366 1.00 40.75 336 ASN A N 1
ATOM 2676 C CA . ASN A 1 336 ? 5.242 -15.876 86.694 1.00 40.75 336 ASN A CA 1
ATOM 2677 C C . ASN A 1 336 ? 5.872 -15.251 85.432 1.00 40.75 336 ASN A C 1
ATOM 2679 O O . ASN A 1 336 ? 6.363 -15.946 84.554 1.00 40.75 336 ASN A O 1
ATOM 2683 N N . VAL A 1 337 ? 5.818 -13.916 85.400 1.00 46.62 337 VAL A N 1
ATOM 2684 C CA . VAL A 1 337 ? 6.861 -12.945 85.016 1.00 46.62 337 VAL A CA 1
ATOM 2685 C C . VAL A 1 337 ? 7.759 -13.228 83.790 1.00 46.62 337 VAL A C 1
ATOM 2687 O O . VAL A 1 337 ? 8.616 -14.098 83.808 1.00 46.62 337 VAL A O 1
ATOM 2690 N N . ALA A 1 338 ? 7.652 -12.290 82.835 1.00 43.69 338 ALA A N 1
ATOM 2691 C CA . ALA A 1 338 ? 8.663 -11.798 81.886 1.00 43.69 338 ALA A CA 1
ATOM 2692 C C . ALA A 1 338 ? 9.164 -12.725 80.759 1.00 43.69 338 ALA A C 1
ATOM 2694 O O . ALA A 1 338 ? 9.893 -13.682 80.977 1.00 43.69 338 ALA A O 1
ATOM 2695 N N . CYS A 1 339 ? 8.893 -12.337 79.507 1.00 34.78 339 CYS A N 1
ATOM 2696 C CA . CYS A 1 339 ? 9.869 -11.618 78.673 1.00 34.78 339 CYS A CA 1
ATOM 2697 C C . CYS A 1 339 ? 9.340 -11.450 77.240 1.00 34.78 339 CYS A C 1
ATOM 2699 O O . CYS A 1 339 ? 9.009 -12.409 76.550 1.00 34.78 339 CYS A O 1
ATOM 2701 N N . TYR A 1 340 ? 9.307 -10.195 76.795 1.00 43.59 340 TYR A N 1
ATOM 2702 C CA . TYR A 1 340 ? 9.312 -9.813 75.388 1.00 43.59 340 TYR A CA 1
ATOM 2703 C C . TYR A 1 340 ? 10.600 -10.329 74.734 1.00 43.59 340 TYR A C 1
ATOM 2705 O O . TYR A 1 340 ? 11.670 -10.002 75.232 1.00 43.59 340 TYR A O 1
ATOM 2713 N N . HIS A 1 341 ? 10.510 -11.0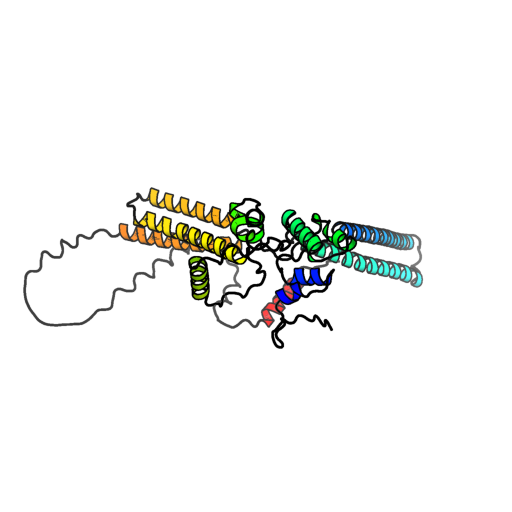89 73.640 1.00 41.97 341 HIS A N 1
ATOM 2714 C CA . HIS A 1 341 ? 11.338 -10.965 72.427 1.00 41.97 341 HIS A CA 1
ATOM 2715 C C . HIS A 1 341 ? 11.075 -12.137 71.466 1.00 41.97 341 HIS A C 1
ATOM 2717 O O . HIS A 1 341 ? 10.929 -13.276 71.891 1.00 41.97 341 HIS A O 1
ATOM 2723 N N . ALA A 1 342 ? 11.117 -11.811 70.169 1.00 39.38 342 ALA A N 1
ATOM 2724 C CA . ALA A 1 342 ? 11.230 -12.688 68.993 1.00 39.38 342 ALA A CA 1
ATOM 2725 C C . ALA A 1 342 ? 9.957 -12.859 68.144 1.00 39.38 342 ALA A C 1
ATOM 2727 O O . ALA A 1 342 ? 9.467 -13.957 67.896 1.00 39.38 342 ALA A O 1
ATOM 2728 N N . ALA A 1 343 ? 9.497 -11.736 67.586 1.00 45.94 343 ALA A N 1
ATOM 2729 C CA . ALA A 1 343 ? 8.956 -11.723 66.232 1.00 45.94 343 ALA A CA 1
ATOM 2730 C C . ALA A 1 343 ? 10.133 -11.805 65.241 1.00 45.94 343 ALA A C 1
ATOM 2732 O O . ALA A 1 343 ? 11.040 -10.976 65.314 1.00 45.94 343 ALA A O 1
ATOM 2733 N N . GLY A 1 344 ? 10.123 -12.779 64.325 1.00 41.69 344 GLY A N 1
ATOM 2734 C CA . GLY A 1 344 ? 11.050 -12.791 63.187 1.00 41.69 344 GLY A CA 1
ATOM 2735 C C . GLY A 1 344 ? 11.573 -14.159 62.758 1.00 41.69 344 GLY A C 1
ATOM 2736 O O . GLY A 1 344 ? 12.781 -14.341 62.727 1.00 41.69 344 GLY A O 1
ATOM 2737 N N . ALA A 1 345 ? 10.704 -15.110 62.401 1.00 39.62 345 ALA A N 1
ATOM 2738 C CA . ALA A 1 345 ? 11.114 -16.295 61.631 1.00 39.62 345 ALA A CA 1
ATOM 2739 C C . ALA A 1 345 ? 9.904 -17.031 61.026 1.00 39.62 345 ALA A C 1
ATOM 2741 O O . ALA A 1 345 ? 9.634 -18.171 61.374 1.00 39.62 345 ALA A O 1
ATOM 2742 N N . LEU A 1 346 ? 9.145 -16.383 60.138 1.00 37.00 346 LEU A N 1
ATOM 2743 C CA . LEU A 1 346 ? 8.107 -17.039 59.320 1.00 37.00 346 LEU A CA 1
ATOM 2744 C C . LEU A 1 346 ? 7.884 -16.230 58.028 1.00 37.00 346 LEU A C 1
ATOM 2746 O O . LEU A 1 346 ? 6.808 -15.712 57.765 1.00 37.00 346 LEU A O 1
ATOM 2750 N N . SER A 1 347 ? 8.947 -16.049 57.239 1.00 39.75 347 SER A N 1
ATOM 2751 C CA . SER A 1 347 ? 8.862 -15.470 55.886 1.00 39.75 347 SER A CA 1
ATOM 2752 C C . SER A 1 347 ? 10.053 -15.898 55.016 1.00 39.75 347 SER A C 1
ATOM 2754 O O . SER A 1 347 ? 10.826 -15.077 54.531 1.00 39.75 347 SER A O 1
ATOM 2756 N N . SER A 1 348 ? 10.275 -17.208 54.865 1.00 37.50 348 SER A N 1
ATOM 2757 C CA . SER A 1 348 ? 11.310 -17.708 53.938 1.00 37.50 348 SER A CA 1
ATOM 2758 C C . SER A 1 348 ? 10.988 -19.026 53.226 1.00 37.50 348 SER A C 1
ATOM 2760 O O . SER A 1 348 ? 11.810 -19.504 52.450 1.00 37.50 348 SER A O 1
ATOM 2762 N N . HIS A 1 349 ? 9.792 -19.602 53.404 1.00 40.16 349 HIS A N 1
ATOM 2763 C CA . HIS A 1 349 ? 9.457 -20.900 52.799 1.00 40.16 349 HIS A CA 1
ATOM 2764 C C . HIS A 1 349 ? 8.581 -20.851 51.535 1.00 40.16 349 HIS A C 1
ATOM 2766 O O . HIS A 1 349 ? 8.321 -21.900 50.953 1.00 40.16 349 HIS A O 1
ATOM 2772 N N . ALA A 1 350 ? 8.183 -19.670 51.048 1.00 40.78 350 ALA A N 1
ATOM 2773 C CA . ALA A 1 350 ? 7.275 -19.556 49.898 1.00 40.78 350 ALA A CA 1
ATOM 2774 C C . ALA A 1 350 ? 7.959 -19.377 48.522 1.00 40.78 350 ALA A C 1
ATOM 2776 O O . ALA A 1 350 ? 7.279 -19.441 47.504 1.00 40.78 350 ALA A O 1
ATOM 2777 N N . THR A 1 351 ? 9.282 -19.190 48.442 1.00 40.28 351 THR A N 1
ATOM 2778 C CA . THR A 1 351 ? 9.968 -18.871 47.167 1.00 40.28 351 THR A CA 1
ATOM 2779 C C . THR A 1 351 ? 10.806 -19.999 46.556 1.00 40.28 351 THR A C 1
ATOM 2781 O O . THR A 1 351 ? 11.345 -19.815 45.472 1.00 40.28 351 THR A O 1
ATOM 2784 N N . ARG A 1 352 ? 10.886 -21.192 47.166 1.00 37.94 352 ARG A N 1
ATOM 2785 C CA . ARG A 1 352 ? 11.669 -22.327 46.614 1.00 37.94 352 ARG A CA 1
ATOM 2786 C C . ARG A 1 352 ? 10.870 -23.360 45.809 1.00 37.94 352 ARG A C 1
ATOM 2788 O O . ARG A 1 352 ? 11.452 -24.321 45.322 1.00 37.94 352 ARG A O 1
ATOM 2795 N N . GLY A 1 353 ? 9.559 -23.181 45.648 1.00 35.00 353 GLY A N 1
ATOM 2796 C CA . GLY A 1 353 ? 8.693 -24.169 44.988 1.00 35.00 353 GLY A CA 1
ATOM 2797 C C . GLY A 1 353 ? 8.573 -24.064 43.461 1.00 35.00 353 GLY A C 1
ATOM 2798 O O . GLY A 1 353 ? 7.996 -24.962 42.861 1.00 35.00 353 GLY A O 1
ATOM 2799 N N . CYS A 1 354 ? 9.081 -23.000 42.826 1.00 35.34 354 CYS A N 1
ATOM 2800 C CA . CYS A 1 354 ? 8.831 -22.735 41.397 1.00 35.34 354 CYS A CA 1
ATOM 2801 C C . CYS A 1 354 ? 10.006 -23.029 40.448 1.00 35.34 354 CYS A C 1
ATOM 2803 O O . CYS A 1 354 ? 9.815 -22.985 39.236 1.00 35.34 354 CYS A O 1
ATOM 2805 N N . GLU A 1 355 ? 11.203 -23.349 40.945 1.00 36.06 355 GLU A N 1
ATOM 2806 C CA . GLU A 1 355 ? 12.363 -23.618 40.072 1.00 36.06 355 GLU A CA 1
ATOM 2807 C C . GLU A 1 355 ? 12.458 -25.079 39.599 1.00 36.06 355 GLU A C 1
ATOM 2809 O O . GLU A 1 355 ? 13.166 -25.369 38.637 1.00 36.06 355 GLU A O 1
ATOM 2814 N N . SER A 1 356 ? 11.720 -26.014 40.205 1.00 37.66 356 SER A N 1
ATOM 2815 C CA . SER A 1 356 ? 11.859 -27.450 39.916 1.00 37.66 356 SER A CA 1
ATOM 2816 C C . SER A 1 356 ? 10.985 -27.981 38.770 1.00 37.66 356 SER A C 1
ATOM 2818 O O . SER A 1 356 ? 11.213 -29.102 38.322 1.00 37.66 356 SER A O 1
ATOM 2820 N N . THR A 1 357 ? 10.041 -27.200 38.232 1.00 40.78 357 THR A N 1
ATOM 2821 C CA . THR A 1 357 ? 9.110 -27.676 37.181 1.00 40.78 357 THR A CA 1
ATOM 2822 C C . THR A 1 357 ? 9.488 -27.227 35.761 1.00 40.78 357 THR A C 1
ATOM 2824 O O . THR A 1 357 ? 8.890 -27.685 34.793 1.00 40.78 357 THR A O 1
ATOM 2827 N N . LEU A 1 358 ? 10.507 -26.375 35.599 1.00 36.06 358 LEU A N 1
ATOM 2828 C CA . LEU A 1 358 ? 10.981 -25.898 34.286 1.00 36.06 358 LEU A CA 1
ATOM 2829 C C . LEU A 1 358 ? 12.154 -26.712 33.708 1.00 36.06 358 LEU A C 1
ATOM 2831 O O . LEU A 1 358 ? 12.586 -26.461 32.586 1.00 36.06 358 LEU A O 1
ATOM 2835 N N . ALA A 1 359 ? 12.644 -27.719 34.436 1.00 39.72 359 ALA A N 1
ATOM 2836 C CA . ALA A 1 359 ? 13.799 -28.527 34.039 1.00 39.72 359 ALA A CA 1
ATOM 2837 C C . ALA A 1 359 ? 13.467 -29.754 33.156 1.00 39.72 359 ALA A C 1
ATOM 2839 O O . ALA A 1 359 ? 14.375 -30.513 32.824 1.00 39.72 359 ALA A O 1
ATOM 2840 N N . SER A 1 360 ? 12.205 -29.974 32.760 1.00 38.28 360 SER A N 1
ATOM 2841 C CA . SER A 1 360 ? 11.783 -31.193 32.037 1.00 38.28 360 SER A CA 1
ATOM 2842 C C . SER A 1 360 ? 11.353 -31.001 30.574 1.00 38.28 360 SER A C 1
ATOM 2844 O O . SER A 1 360 ? 10.788 -31.923 29.986 1.00 38.28 360 SER A O 1
ATOM 2846 N N . LEU A 1 361 ? 11.657 -29.865 29.931 1.00 33.94 361 LEU A N 1
ATOM 2847 C CA . LEU A 1 361 ? 11.392 -29.672 28.496 1.00 33.94 361 LEU A CA 1
ATOM 2848 C C . LEU A 1 361 ? 12.663 -29.816 27.631 1.00 33.94 361 LEU A C 1
ATOM 2850 O O . LEU A 1 361 ? 13.619 -29.059 27.748 1.00 33.94 361 LEU A O 1
ATOM 2854 N N . HIS A 1 362 ? 12.607 -30.850 26.787 1.00 33.91 362 HIS A N 1
ATOM 2855 C CA . HIS A 1 362 ? 13.417 -31.292 25.639 1.00 33.91 362 HIS A CA 1
ATOM 2856 C C . HIS A 1 362 ? 14.737 -30.556 25.257 1.00 33.91 362 HIS A C 1
ATOM 2858 O O . HIS A 1 362 ? 14.739 -29.350 24.998 1.00 33.91 362 HIS A O 1
ATOM 2864 N N . PRO A 1 363 ? 15.856 -31.287 25.041 1.00 35.75 363 PRO A N 1
ATOM 2865 C CA . PRO A 1 363 ? 17.147 -30.725 24.648 1.00 35.75 363 PRO A CA 1
ATOM 2866 C C . PRO A 1 363 ? 17.234 -30.570 23.120 1.00 35.75 363 PRO A C 1
ATOM 2868 O O . PRO A 1 363 ? 17.770 -31.432 22.435 1.00 35.75 363 PRO A O 1
ATOM 2871 N N . 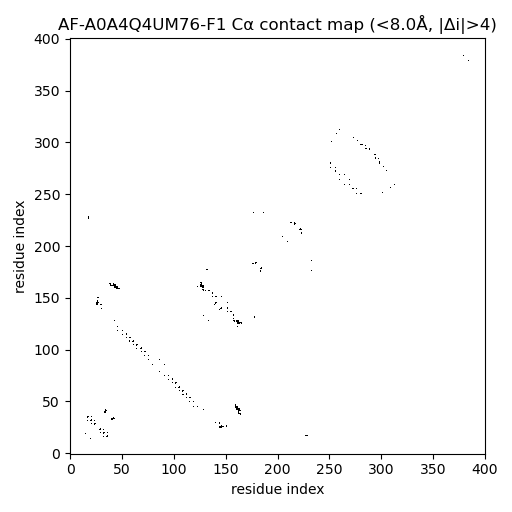ALA A 1 364 ? 16.692 -29.492 22.554 1.00 34.41 364 ALA A N 1
ATOM 2872 C CA . ALA A 1 364 ? 16.859 -29.195 21.118 1.00 34.41 364 ALA A CA 1
ATOM 2873 C C . ALA A 1 364 ? 17.381 -27.780 20.820 1.00 34.41 364 ALA A C 1
ATOM 2875 O O . ALA A 1 364 ? 17.602 -27.433 19.668 1.00 34.41 364 ALA A O 1
ATOM 2876 N N . TRP A 1 365 ? 17.639 -26.973 21.850 1.00 37.12 365 TRP A N 1
ATOM 2877 C CA . TRP A 1 365 ? 18.111 -25.596 21.695 1.00 37.12 365 TRP A CA 1
ATOM 2878 C C . TRP A 1 365 ? 19.289 -25.342 22.627 1.00 37.12 365 TRP A C 1
ATOM 2880 O O . TRP A 1 365 ? 19.190 -24.635 23.625 1.00 37.12 365 TRP A O 1
ATOM 2890 N N . ARG A 1 366 ? 20.422 -25.975 22.323 1.00 39.94 366 ARG A N 1
ATOM 2891 C CA . ARG A 1 366 ? 21.701 -25.685 22.978 1.00 39.94 366 ARG A CA 1
ATOM 2892 C C . ARG A 1 366 ? 22.717 -25.240 21.923 1.00 39.94 366 ARG A C 1
ATOM 2894 O O . ARG A 1 366 ? 23.731 -25.886 21.713 1.00 39.94 366 ARG A O 1
ATOM 2901 N N . GLY A 1 367 ? 22.391 -24.144 21.237 1.00 33.84 367 GLY A N 1
ATOM 2902 C CA . GLY A 1 367 ? 23.350 -23.341 20.480 1.00 33.84 367 GLY A CA 1
ATOM 2903 C C . GLY A 1 367 ? 23.914 -22.268 21.405 1.00 33.84 367 GLY A C 1
ATOM 2904 O O . GLY A 1 367 ? 23.236 -21.291 21.721 1.00 33.84 367 GLY A O 1
ATOM 2905 N N . SER A 1 368 ? 25.119 -22.506 21.913 1.00 44.28 368 SER A N 1
ATOM 2906 C CA . SER A 1 368 ? 25.925 -21.527 22.635 1.00 44.28 368 SER A CA 1
ATOM 2907 C C . SER A 1 368 ? 26.280 -20.386 21.688 1.00 44.28 368 SER A C 1
ATOM 2909 O O . SER A 1 368 ? 26.899 -20.659 20.672 1.00 44.28 368 SER A O 1
ATOM 2911 N N . ASP A 1 369 ? 25.811 -19.175 21.998 1.00 41.41 369 ASP A N 1
ATOM 2912 C CA . ASP A 1 369 ? 26.476 -17.879 21.732 1.00 41.41 369 ASP A CA 1
ATOM 2913 C C . ASP A 1 369 ? 25.550 -16.686 22.038 1.00 41.41 369 ASP A C 1
ATOM 2915 O O . ASP A 1 369 ? 26.004 -15.552 22.166 1.00 41.41 369 ASP A O 1
ATOM 2919 N N . PHE A 1 370 ? 24.254 -16.919 22.279 1.00 36.03 370 PHE A N 1
ATOM 2920 C CA . PHE A 1 370 ? 23.307 -15.829 22.560 1.00 36.03 370 PHE A CA 1
ATOM 2921 C C . PHE A 1 370 ? 23.178 -15.450 24.051 1.00 36.03 370 PHE A C 1
ATOM 2923 O O . PHE A 1 370 ? 22.770 -14.338 24.383 1.00 36.03 370 PHE A O 1
ATOM 2930 N N . LEU A 1 371 ? 23.546 -16.343 24.979 1.00 36.12 371 LEU A N 1
ATOM 2931 C CA . LEU A 1 371 ? 23.314 -16.149 26.422 1.00 36.12 371 LEU A CA 1
ATOM 2932 C C . LEU A 1 371 ? 24.443 -15.422 27.171 1.00 36.12 371 LEU A C 1
ATOM 2934 O O . LEU A 1 371 ? 24.252 -15.020 28.317 1.00 36.12 371 LEU A O 1
ATOM 2938 N N . THR A 1 372 ? 25.588 -15.169 26.538 1.00 39.88 372 THR A N 1
ATOM 2939 C CA . THR A 1 372 ? 26.728 -14.496 27.190 1.00 39.88 372 THR A CA 1
ATOM 2940 C C . THR A 1 372 ? 26.655 -12.964 27.121 1.00 39.88 372 THR A C 1
ATOM 2942 O O . THR A 1 372 ? 27.423 -12.283 27.797 1.00 39.88 372 THR A O 1
ATOM 2945 N N . LEU A 1 373 ? 25.714 -12.401 26.352 1.00 37.44 373 LEU A N 1
ATOM 2946 C CA . LEU A 1 373 ? 25.605 -10.953 26.108 1.00 37.44 373 LEU A CA 1
ATOM 2947 C C . LEU A 1 373 ? 24.506 -10.241 26.915 1.00 37.44 373 LEU A C 1
ATOM 2949 O O . LEU A 1 373 ? 24.500 -9.016 26.972 1.00 37.44 373 LEU A O 1
ATOM 2953 N N . VAL A 1 374 ? 23.621 -10.975 27.596 1.00 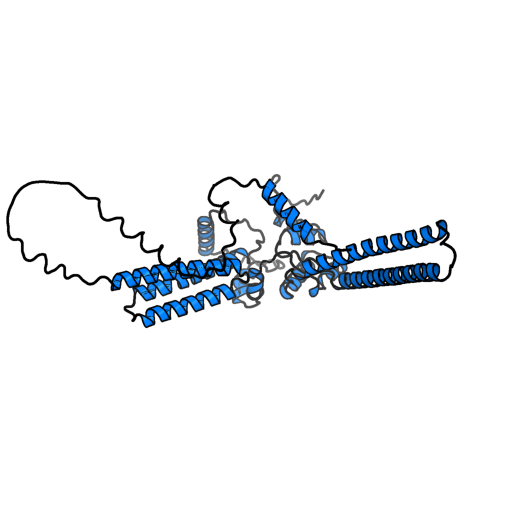37.75 374 VAL A N 1
ATOM 2954 C CA . VAL A 1 374 ? 22.517 -10.384 28.386 1.00 37.75 374 VAL A CA 1
ATOM 2955 C C . VAL A 1 374 ? 22.873 -10.236 29.879 1.00 37.75 374 VAL A C 1
ATOM 2957 O O . VAL A 1 374 ? 22.225 -9.489 30.604 1.00 37.75 374 VAL A O 1
ATOM 2960 N N . GLY A 1 375 ? 23.953 -10.873 30.349 1.00 35.62 375 GLY A N 1
ATOM 2961 C CA . GLY A 1 375 ? 24.354 -10.868 31.766 1.00 35.62 375 GLY A CA 1
ATOM 2962 C C . GLY A 1 375 ? 25.248 -9.706 32.221 1.00 35.62 375 GLY A C 1
ATOM 2963 O O . GLY A 1 375 ? 25.535 -9.587 33.410 1.00 35.62 375 GLY A O 1
ATOM 2964 N N . ARG A 1 376 ? 25.717 -8.841 31.316 1.00 37.88 376 ARG A N 1
ATOM 2965 C CA . ARG A 1 376 ? 26.520 -7.660 31.667 1.00 37.88 376 ARG A CA 1
ATOM 2966 C C . ARG A 1 376 ? 25.906 -6.453 30.985 1.00 37.88 376 ARG A C 1
ATOM 2968 O O . ARG A 1 376 ? 26.045 -6.314 29.778 1.00 37.88 376 ARG A O 1
ATOM 2975 N N . GLY A 1 377 ? 25.212 -5.616 31.757 1.00 34.12 377 GLY A N 1
ATOM 2976 C CA . GLY A 1 377 ? 24.549 -4.390 31.303 1.00 34.12 377 GLY A CA 1
ATOM 2977 C C . GLY A 1 377 ? 25.516 -3.352 30.728 1.00 34.12 377 GLY A C 1
ATOM 2978 O O . GLY A 1 377 ? 25.758 -2.316 31.338 1.00 34.12 377 GLY A O 1
ATOM 2979 N N . VAL A 1 378 ? 26.068 -3.635 29.551 1.00 40.28 378 VAL A N 1
ATOM 2980 C CA . VAL A 1 378 ? 26.851 -2.707 28.742 1.00 40.28 378 VAL A CA 1
ATOM 2981 C C . VAL A 1 378 ? 25.901 -2.102 27.707 1.00 40.28 378 VAL A C 1
ATOM 2983 O O . VAL A 1 378 ? 25.252 -2.850 26.972 1.00 40.28 378 VAL A O 1
ATOM 2986 N N . PRO A 1 379 ? 25.778 -0.768 27.625 1.00 37.56 379 PRO A N 1
ATOM 2987 C CA . PRO A 1 379 ? 24.934 -0.137 26.623 1.00 37.56 379 PRO A CA 1
ATOM 2988 C C . PRO A 1 379 ? 25.500 -0.416 25.226 1.00 37.56 379 PRO A C 1
ATOM 2990 O O . PRO A 1 379 ? 26.613 -0.010 24.890 1.00 37.56 379 PRO A O 1
ATOM 2993 N N . ILE A 1 380 ? 24.723 -1.121 24.403 1.00 45.66 380 ILE A N 1
ATOM 2994 C CA . ILE A 1 380 ? 25.044 -1.358 22.995 1.00 45.66 380 ILE A CA 1
ATOM 2995 C C . ILE A 1 380 ? 24.908 -0.019 22.266 1.00 45.66 380 ILE A C 1
ATOM 2997 O O . ILE A 1 380 ? 23.811 0.523 22.128 1.00 45.66 380 ILE A O 1
ATOM 3001 N N . SER A 1 381 ? 26.035 0.525 21.808 1.00 50.00 381 SER A N 1
ATOM 3002 C CA . SER A 1 381 ? 26.056 1.707 20.949 1.00 50.00 381 SER A CA 1
ATOM 3003 C C . SER A 1 381 ? 25.274 1.425 19.665 1.00 50.00 381 SER A C 1
ATOM 3005 O O . SER A 1 381 ? 25.521 0.438 18.966 1.00 50.00 381 SER A O 1
ATOM 3007 N N . THR A 1 382 ? 24.351 2.327 19.332 1.00 48.66 382 THR A N 1
ATOM 3008 C CA . THR A 1 382 ? 23.514 2.316 18.121 1.00 48.66 382 THR A CA 1
ATOM 3009 C C . THR A 1 382 ? 24.317 2.227 16.819 1.00 48.66 382 THR A C 1
ATOM 3011 O O . THR A 1 382 ? 23.765 1.845 15.788 1.00 48.66 382 THR A O 1
ATOM 3014 N N . ALA A 1 383 ? 25.622 2.510 16.856 1.00 44.69 383 ALA A N 1
ATOM 3015 C CA . ALA A 1 383 ? 26.532 2.331 15.731 1.00 44.69 383 ALA A CA 1
ATOM 3016 C C . ALA A 1 383 ? 26.786 0.849 15.391 1.00 44.69 383 ALA A C 1
ATOM 3018 O O . ALA A 1 383 ? 26.801 0.495 14.215 1.00 44.69 383 ALA A O 1
ATOM 3019 N N . LEU A 1 384 ? 26.908 -0.033 16.392 1.00 48.09 384 LEU A N 1
ATOM 3020 C CA . LEU A 1 384 ? 27.224 -1.448 16.162 1.00 48.09 384 LEU A CA 1
ATOM 3021 C C . LEU A 1 384 ? 26.020 -2.197 15.573 1.00 48.09 384 LEU A C 1
ATOM 3023 O O . LEU A 1 384 ? 26.165 -2.950 14.619 1.00 48.09 384 LEU A O 1
ATOM 3027 N N . ALA A 1 385 ? 24.808 -1.908 16.059 1.00 46.44 385 ALA A N 1
ATOM 3028 C CA . ALA A 1 385 ? 23.577 -2.485 15.513 1.00 46.44 385 ALA A CA 1
ATOM 3029 C C . ALA A 1 385 ? 23.322 -2.061 14.053 1.00 46.44 385 ALA A C 1
ATOM 3031 O O . ALA A 1 385 ? 22.787 -2.835 13.259 1.00 46.44 385 ALA A O 1
ATOM 3032 N N . ARG A 1 386 ? 23.730 -0.839 13.682 1.00 47.47 386 ARG A N 1
ATOM 3033 C CA . ARG A 1 386 ? 23.567 -0.305 12.324 1.00 47.47 386 ARG A CA 1
ATOM 3034 C C . ARG A 1 386 ? 24.567 -0.921 11.335 1.00 47.47 386 ARG A C 1
ATOM 3036 O O . ARG A 1 386 ? 24.217 -1.098 10.170 1.00 47.47 386 ARG A O 1
ATOM 3043 N N . GLU A 1 387 ? 25.757 -1.301 11.798 1.00 48.25 387 GLU A N 1
ATOM 3044 C CA . GLU A 1 387 ? 26.779 -1.951 10.969 1.00 48.25 387 GLU A CA 1
ATOM 3045 C C . GLU A 1 387 ? 26.498 -3.451 10.769 1.00 48.25 387 GLU A C 1
ATOM 3047 O O . GLU A 1 387 ? 26.642 -3.969 9.660 1.00 48.25 387 GLU A O 1
ATOM 3052 N N . THR A 1 388 ? 25.973 -4.139 11.790 1.00 48.53 388 THR A N 1
ATOM 3053 C CA . THR A 1 388 ? 25.556 -5.548 11.672 1.00 48.53 388 THR A CA 1
ATOM 3054 C C . THR A 1 388 ? 24.351 -5.712 10.737 1.00 48.53 388 THR A C 1
ATOM 3056 O O . THR A 1 388 ? 24.326 -6.630 9.921 1.00 48.53 388 THR A O 1
ATOM 3059 N N . LEU A 1 389 ? 23.391 -4.776 10.759 1.00 46.19 389 LEU A N 1
ATOM 3060 C CA . LEU A 1 389 ? 22.262 -4.761 9.815 1.00 46.19 389 LEU A CA 1
ATOM 3061 C C . LEU A 1 389 ? 22.678 -4.437 8.370 1.00 46.19 389 LEU A C 1
ATOM 3063 O O . LEU A 1 389 ? 22.010 -4.872 7.435 1.00 46.19 389 LEU A O 1
ATOM 3067 N N . LYS A 1 390 ? 23.783 -3.706 8.164 1.00 45.09 390 LYS A N 1
ATOM 3068 C CA . LYS A 1 390 ? 24.352 -3.491 6.824 1.00 45.09 390 LYS A CA 1
ATOM 3069 C C . LYS A 1 390 ? 25.018 -4.748 6.269 1.00 45.09 390 LYS A C 1
ATOM 3071 O O . LYS A 1 390 ? 24.869 -4.997 5.079 1.00 45.09 390 LYS A O 1
ATOM 3076 N N . ARG A 1 391 ? 25.702 -5.546 7.099 1.00 39.81 391 ARG A N 1
ATOM 3077 C CA . ARG A 1 391 ? 26.319 -6.810 6.653 1.00 39.81 391 ARG A CA 1
ATOM 3078 C C . ARG A 1 391 ? 25.291 -7.864 6.259 1.00 39.81 391 ARG A C 1
ATOM 3080 O O . ARG A 1 391 ? 25.423 -8.438 5.187 1.00 39.81 391 ARG A O 1
ATOM 3087 N N . ILE A 1 392 ? 24.228 -8.030 7.047 1.00 42.09 392 ILE A N 1
ATOM 3088 C CA . ILE A 1 392 ? 23.162 -9.002 6.738 1.00 42.09 392 ILE A CA 1
ATOM 3089 C C . ILE A 1 392 ? 22.455 -8.644 5.417 1.00 42.09 392 ILE A C 1
ATOM 3091 O O . ILE A 1 392 ? 22.094 -9.519 4.646 1.00 42.09 392 ILE A O 1
ATOM 3095 N N . ARG A 1 393 ? 22.335 -7.350 5.086 1.00 39.91 393 ARG A N 1
ATOM 3096 C CA . ARG A 1 393 ? 21.714 -6.906 3.827 1.00 39.91 393 ARG A CA 1
ATOM 3097 C C . ARG A 1 393 ? 22.593 -7.089 2.582 1.00 39.91 393 ARG A C 1
ATOM 3099 O O . ARG A 1 393 ? 22.076 -6.972 1.476 1.00 39.91 393 ARG A O 1
ATOM 3106 N N . ILE A 1 394 ? 23.899 -7.300 2.747 1.00 42.75 394 ILE A N 1
ATOM 3107 C CA . ILE A 1 394 ? 24.842 -7.475 1.632 1.00 42.75 394 ILE A CA 1
ATOM 3108 C C . ILE A 1 394 ? 24.990 -8.960 1.267 1.00 42.75 394 ILE A C 1
ATOM 3110 O O . ILE A 1 394 ? 25.217 -9.264 0.101 1.00 42.75 394 ILE A O 1
ATOM 3114 N N . GLU A 1 395 ? 24.790 -9.883 2.212 1.00 40.34 395 GLU A N 1
ATOM 3115 C CA . GLU A 1 395 ? 24.897 -11.327 1.947 1.00 40.34 395 GLU A CA 1
ATOM 3116 C C . GLU A 1 395 ? 23.668 -11.918 1.222 1.00 40.34 395 GLU A C 1
ATOM 3118 O O . GLU A 1 395 ? 23.816 -12.897 0.496 1.00 40.34 395 GLU A O 1
ATOM 3123 N N . ASP A 1 396 ? 22.493 -11.279 1.293 1.00 37.44 396 ASP A N 1
ATOM 3124 C CA . ASP A 1 396 ? 21.271 -11.753 0.609 1.00 37.44 396 ASP A CA 1
ATOM 3125 C C . ASP A 1 396 ? 21.177 -11.374 -0.888 1.00 37.44 396 ASP A C 1
ATOM 3127 O O . ASP A 1 396 ? 20.285 -11.848 -1.590 1.00 37.44 396 ASP A O 1
ATOM 3131 N N . TYR A 1 397 ? 22.100 -10.559 -1.415 1.00 41.00 397 TYR A N 1
ATOM 3132 C CA . TYR A 1 397 ? 22.196 -10.245 -2.854 1.00 41.00 397 TYR A CA 1
ATOM 3133 C C . TYR A 1 397 ? 23.428 -10.892 -3.495 1.00 41.00 397 TYR A C 1
ATOM 3135 O O . TYR A 1 397 ? 24.155 -10.261 -4.266 1.00 41.00 397 TYR A O 1
ATOM 3143 N N . GLY A 1 398 ? 23.654 -12.169 -3.181 1.00 33.12 398 GLY A N 1
ATOM 3144 C CA . GLY A 1 398 ? 24.597 -13.029 -3.887 1.00 33.12 398 GLY A CA 1
ATOM 3145 C C . GLY A 1 398 ? 24.185 -13.229 -5.346 1.00 33.12 398 GLY A C 1
ATOM 3146 O O . GLY A 1 398 ? 23.578 -14.236 -5.700 1.00 33.12 398 GLY A O 1
ATOM 3147 N N . LEU A 1 399 ? 24.530 -12.260 -6.193 1.00 35.69 399 LEU A N 1
ATOM 3148 C CA . LEU A 1 399 ? 24.609 -12.424 -7.636 1.00 35.69 399 LEU A CA 1
ATOM 3149 C C . LEU A 1 399 ? 25.831 -13.310 -7.912 1.00 35.69 399 LEU A C 1
ATOM 3151 O O . LEU A 1 399 ? 26.956 -12.825 -8.009 1.00 35.69 399 LEU A O 1
ATOM 3155 N N . VAL A 1 400 ? 25.612 -14.621 -7.964 1.00 34.00 400 VAL A N 1
ATOM 3156 C CA . VAL A 1 400 ? 26.559 -15.541 -8.592 1.00 34.00 400 VAL A CA 1
ATOM 3157 C C . VAL A 1 400 ? 26.385 -15.368 -10.098 1.00 34.00 400 VAL A C 1
ATOM 3159 O O . VAL A 1 400 ? 25.360 -15.762 -10.653 1.00 34.00 400 VAL A O 1
ATOM 3162 N N . VAL A 1 401 ? 27.370 -14.730 -10.728 1.00 36.12 401 VAL A N 1
ATOM 3163 C CA . VAL A 1 401 ? 27.716 -14.935 -12.140 1.00 36.12 401 VAL A CA 1
ATOM 3164 C C . VAL A 1 401 ? 29.092 -15.566 -12.158 1.00 36.12 401 VAL A C 1
ATOM 3166 O O . VAL A 1 401 ? 29.974 -15.016 -11.456 1.00 36.12 401 VAL A O 1
#

pLDDT: mean 71.78, std 20.46, range [33.12, 98.25]

Radius of gyration: 37.0 Å; Cα contacts (8 Å, |Δi|>4): 159; chains: 1; bounding box: 80×72×127 Å

Sequence (401 aa):
MLLIGDEDFKPGSFYTDEDFYNYSPKGLASVAAQQMNFSNLNPIRKFGWLSCRLQLDYQMKVGDLSDKLFGLDVEIEEGLLRTTSPPNPGQHSHQCWERDRVIGEIRKELKEYYDLILAEERLQHLPKVSKEAHTRHYNLAEKKHCLSNEQLEVLRYAHDFITVTPDTTFQKFEFLLYSEKPWVQVSHHEAARPLLIRVPPLTRPTRAEKKCLEILSRLAGRPPPARGYTAYGVRPFEWLVKGVLALVGCALFLAPVGILYLGSLPPGALFGVTVAFCFVFVTLMVSLERRTGPMLFGISAYMAVMTVFLSNVNQCHAQPQVPLLSALAKTTVPNNVACYHAAGALSSHATRGCESTLASLHPAWRGSDFLTLVGRGVPISTALARETLKRIRIEDYGLVV